Protein AF-A0A3E0WQG3-F1 (afdb_monomer_lite)

Foldseek 3Di:
DDDPPDPPPPPPDPDDPPPPVCVVPPDPPDDDPVVVVLVVVVVLVVPDDDDRDDDDDQADPPPRDGDDDPPSVVVVLVVCQVPDADPVRDDVVVVVDQDDDPDLLALLQVDDDPDPSSVPRHDPPPVSPVVNVCPPVPPDDFDFLQNDWAPFDDLVLLAAELVRLLVCLLALLCCLCCPQVVHDDDDPPPPDDPDQDPDQDPVLLQVLLVQLLVCLLVVNDCSPVVSVVPSRADDDPRRVVSSVVSNVVSNVQSVVVVVVADPDFDDWAWDWDDQPSHIYTYIQGCFDLAAHEEEDADDDWSSVLSSQLSSLLVCLVVVPPSHASKYWYYYPVAIKMFHRDPPSSVLVNVSSVLSSSSNTAPQLRHGQLLVQLLVCVLVVHPPSLVSSVDQQPDDPVDHHPCPPPSNCNRRPRHDSSDPSRNVVSCSRRVSVSVRMDGDDDD

Sequence (442 aa):
MLDRRERRRVSASAPAGRFDLVAQKPRRGDRSPRGEDRYLFLEALLSARRCFYLSYIGQSVRDNSPLPPSVLVDELLDMIELGWTAEDGGALRSRLVTQHRLQPFSQAYFQQAAQEESVRLFSYAEHLCGASAVSGRGTQEPQSFVPEPLPEPSAEWRDVSLEQLSRFWAHPCEYLLKQRLGVSFDHKDGLLDTREPFALDGLSRWALGQDLLAAARHGETDLLELGRATGYLPHGEAGEVLLRREAGKAQRFASSLARFLPSELLAPQPFRLALGEFRLSGALNHLSPQGRYSYRYGALRTKFLLDWWLNHLALCVVQPQGVAPVSYWWSEEGGLKLRPVAKAEALLVDLLTGYWEGLQRPLPFFPRSSFELFLALRAEKTDLLKAAAKPWFGNHNQAGECEEAYCRLAFLDRDPIDEAFEQWGRRVFAPLVAALEEVNDV

pLDDT: mean 88.65, std 13.04, range [27.03, 98.56]

Structure (mmCIF, N/CA/C/O backbone):
data_AF-A0A3E0WQG3-F1
#
_entry.id   AF-A0A3E0WQG3-F1
#
loop_
_atom_site.group_PDB
_atom_site.id
_atom_site.type_symbol
_atom_site.label_atom_id
_atom_site.label_alt_id
_atom_site.label_comp_id
_atom_site.label_asym_id
_atom_site.label_entity_id
_atom_site.label_seq_id
_atom_site.pdbx_PDB_ins_code
_atom_site.Cartn_x
_atom_site.Cartn_y
_atom_site.Cartn_z
_atom_site.occupancy
_atom_site.B_iso_or_equiv
_atom_site.auth_seq_id
_atom_site.auth_comp_id
_atom_site.auth_asym_id
_atom_site.auth_atom_id
_atom_site.pdbx_PDB_model_num
ATOM 1 N N . MET A 1 1 ? 25.981 -14.420 -18.934 1.00 33.78 1 MET A N 1
ATOM 2 C CA . MET A 1 1 ? 27.186 -13.749 -18.404 1.00 33.78 1 MET A CA 1
ATOM 3 C C . MET A 1 1 ? 28.309 -13.967 -19.399 1.00 33.78 1 MET A C 1
ATOM 5 O O . MET A 1 1 ? 28.953 -15.001 -19.362 1.00 33.78 1 MET A O 1
ATOM 9 N N . LEU A 1 2 ? 28.461 -13.049 -20.350 1.00 29.14 2 LEU A N 1
ATOM 10 C CA . LEU A 1 2 ? 29.594 -13.022 -21.271 1.00 29.14 2 LEU A CA 1
ATOM 11 C C . LEU A 1 2 ? 30.361 -11.739 -20.982 1.00 29.14 2 LEU A C 1
ATOM 13 O O . LEU A 1 2 ? 29.765 -10.676 -20.787 1.00 29.14 2 LEU A O 1
ATOM 17 N N . ASP A 1 3 ? 31.660 -11.932 -20.836 1.00 27.03 3 ASP A N 1
ATOM 18 C CA . ASP A 1 3 ? 32.636 -11.030 -20.258 1.00 27.03 3 ASP A CA 1
ATOM 19 C C . ASP A 1 3 ? 32.566 -9.624 -20.870 1.00 27.03 3 ASP A C 1
ATOM 21 O O . ASP A 1 3 ? 32.595 -9.431 -22.085 1.00 27.03 3 ASP A O 1
ATOM 25 N N . ARG A 1 4 ? 32.407 -8.622 -20.000 1.00 31.31 4 ARG A N 1
ATOM 26 C CA . ARG A 1 4 ? 32.248 -7.202 -20.354 1.00 31.31 4 ARG A CA 1
ATOM 27 C C . ARG A 1 4 ? 33.593 -6.470 -20.419 1.00 31.31 4 ARG A C 1
ATOM 29 O O . ARG A 1 4 ? 33.621 -5.239 -20.423 1.00 31.31 4 ARG A O 1
ATOM 36 N N . ARG A 1 5 ? 34.704 -7.203 -20.445 1.00 33.38 5 ARG A N 1
ATOM 37 C CA . ARG A 1 5 ? 36.060 -6.667 -20.569 1.00 33.38 5 ARG A CA 1
ATOM 38 C C . ARG A 1 5 ? 36.570 -6.935 -21.987 1.00 33.38 5 ARG A C 1
ATOM 40 O O . ARG A 1 5 ? 36.373 -8.013 -22.514 1.00 33.38 5 ARG A O 1
ATOM 47 N N . GLU A 1 6 ? 37.182 -5.915 -22.589 1.00 32.66 6 GLU A N 1
ATOM 48 C CA . GLU A 1 6 ? 37.717 -5.878 -23.966 1.00 32.66 6 GLU A CA 1
ATOM 49 C C . GLU A 1 6 ? 36.770 -5.437 -25.095 1.00 32.66 6 GLU A C 1
ATOM 51 O O . GLU A 1 6 ? 36.734 -5.994 -26.185 1.00 32.66 6 GLU A O 1
ATOM 56 N N . ARG A 1 7 ? 36.112 -4.286 -24.921 1.00 35.34 7 ARG A N 1
ATOM 57 C CA . ARG A 1 7 ? 35.966 -3.350 -26.052 1.00 35.34 7 ARG A CA 1
ATOM 58 C C . ARG A 1 7 ? 37.049 -2.285 -25.943 1.00 35.34 7 ARG A C 1
ATOM 60 O O . ARG A 1 7 ? 36.807 -1.198 -25.420 1.00 35.34 7 ARG A O 1
ATOM 67 N N . ARG A 1 8 ? 38.262 -2.596 -26.416 1.00 32.97 8 ARG A N 1
ATOM 68 C CA . ARG A 1 8 ? 39.243 -1.552 -26.743 1.00 32.97 8 ARG A CA 1
ATOM 69 C C . ARG A 1 8 ? 38.617 -0.688 -27.838 1.00 32.97 8 ARG A C 1
ATOM 71 O O . ARG A 1 8 ? 38.455 -1.137 -28.967 1.00 32.97 8 ARG A O 1
ATOM 78 N N . ARG A 1 9 ? 38.241 0.547 -27.498 1.00 36.56 9 ARG A N 1
ATOM 79 C CA . ARG A 1 9 ? 38.035 1.607 -28.489 1.00 36.56 9 ARG A CA 1
ATOM 80 C C . ARG A 1 9 ? 39.373 1.806 -29.197 1.00 36.56 9 ARG A C 1
ATOM 82 O O . ARG A 1 9 ? 40.249 2.478 -28.665 1.00 36.56 9 ARG A O 1
ATOM 89 N N . VAL A 1 10 ? 39.551 1.199 -30.363 1.00 40.84 10 VAL A N 1
ATOM 90 C CA . VAL A 1 10 ? 40.682 1.507 -31.238 1.00 40.84 10 VAL A CA 1
ATOM 91 C C . VAL A 1 10 ? 40.308 2.763 -32.022 1.00 40.84 10 VAL A C 1
ATOM 93 O O . VAL A 1 10 ? 39.935 2.713 -33.183 1.00 40.84 10 VAL A O 1
ATOM 96 N N . SER A 1 11 ? 40.350 3.913 -31.350 1.00 41.78 11 SER A N 1
ATOM 97 C CA . SER A 1 11 ? 40.828 5.124 -32.012 1.00 41.78 11 SER A CA 1
ATOM 98 C C . SER A 1 11 ? 42.317 5.179 -31.690 1.00 41.78 11 SER A C 1
ATOM 100 O O . SER A 1 11 ? 42.714 5.664 -30.626 1.00 41.78 11 SER A O 1
ATOM 102 N N . ALA A 1 12 ? 43.140 4.566 -32.538 1.00 49.94 12 ALA A N 1
ATOM 103 C CA . ALA A 1 12 ? 44.580 4.512 -32.341 1.00 49.94 12 ALA A CA 1
ATOM 104 C C . ALA A 1 12 ? 45.211 5.889 -32.603 1.00 49.94 12 ALA A C 1
ATOM 106 O O . ALA A 1 12 ? 45.781 6.162 -33.653 1.00 49.94 12 ALA A O 1
ATOM 107 N N . SER A 1 13 ? 45.151 6.780 -31.616 1.00 50.56 13 SER A N 1
ATOM 108 C CA . SER A 1 13 ? 46.245 7.727 -31.413 1.00 50.56 13 SER A CA 1
ATOM 109 C C . SER A 1 13 ? 46.337 8.131 -29.947 1.00 50.56 13 SER A C 1
ATOM 111 O O . SER A 1 13 ? 45.821 9.171 -29.541 1.00 50.56 13 SER A O 1
ATOM 113 N N . ALA A 1 14 ? 47.035 7.325 -29.147 1.00 56.62 14 ALA A N 1
ATOM 114 C CA . ALA A 1 14 ? 47.769 7.917 -28.037 1.00 56.62 14 ALA A CA 1
ATOM 115 C C . ALA A 1 14 ? 48.837 8.834 -28.667 1.00 56.62 14 ALA A C 1
ATOM 117 O O . ALA A 1 14 ? 49.527 8.384 -29.588 1.00 56.62 14 ALA A O 1
ATOM 118 N N . PRO A 1 15 ? 48.943 10.117 -28.279 1.00 59.50 15 PRO A N 1
ATOM 119 C CA . PRO A 1 15 ? 50.002 10.971 -28.798 1.00 59.50 15 PRO A CA 1
ATOM 120 C C . PRO A 1 15 ? 51.352 10.333 -28.463 1.00 59.50 15 PRO A C 1
ATOM 122 O O . PRO A 1 15 ? 51.561 9.892 -27.330 1.00 59.50 15 PRO A O 1
ATOM 125 N N . ALA A 1 16 ? 52.248 10.259 -29.452 1.00 63.25 16 ALA A N 1
ATOM 126 C CA . ALA A 1 16 ? 53.614 9.812 -29.219 1.00 63.25 16 ALA A CA 1
ATOM 127 C C . ALA A 1 16 ? 54.205 10.662 -28.087 1.00 63.25 16 ALA A C 1
ATOM 129 O O . ALA A 1 16 ? 54.074 11.891 -28.089 1.00 63.25 16 ALA A O 1
ATOM 130 N N . GLY A 1 17 ? 54.776 10.007 -27.074 1.00 68.75 17 GLY A N 1
ATOM 131 C CA . GLY A 1 17 ? 55.330 10.706 -25.920 1.00 68.75 17 GLY A CA 1
ATOM 132 C C . GLY A 1 17 ? 56.357 11.745 -26.373 1.00 68.75 17 GLY A C 1
ATOM 133 O O . GLY A 1 17 ? 57.065 11.539 -27.353 1.00 68.75 17 GLY A O 1
ATOM 134 N N . ARG A 1 18 ? 56.486 12.858 -25.643 1.00 67.88 18 ARG A N 1
ATOM 135 C CA . ARG A 1 18 ? 57.392 13.979 -25.981 1.00 67.88 18 ARG A CA 1
ATOM 136 C C . ARG A 1 18 ? 58.878 13.578 -26.129 1.00 67.88 18 ARG A C 1
ATOM 138 O O . ARG A 1 18 ? 59.679 14.378 -26.597 1.00 67.88 18 ARG A O 1
ATOM 145 N N . PHE A 1 19 ? 59.231 12.351 -25.747 1.00 80.25 19 PHE A N 1
ATOM 146 C CA . PHE A 1 19 ? 60.565 11.749 -25.837 1.00 80.25 19 PHE A CA 1
ATOM 147 C C . PHE A 1 19 ? 60.735 10.773 -27.013 1.00 80.25 19 PHE A C 1
ATOM 149 O O . PHE A 1 19 ? 61.823 10.236 -27.205 1.00 80.25 19 PHE A O 1
ATOM 156 N N . ASP A 1 20 ? 59.690 10.538 -27.808 1.00 79.12 20 ASP A N 1
ATOM 157 C CA . ASP A 1 20 ? 59.771 9.720 -29.013 1.00 79.12 20 ASP A CA 1
ATOM 158 C C . ASP A 1 20 ? 60.450 10.519 -30.139 1.00 79.12 20 ASP A C 1
ATOM 160 O O . ASP A 1 20 ? 59.820 11.262 -30.896 1.00 79.12 20 ASP A O 1
ATOM 164 N N . LEU A 1 21 ? 61.780 10.411 -30.203 1.00 81.44 21 LEU A N 1
ATOM 165 C CA . LEU A 1 21 ? 62.603 11.069 -31.221 1.00 81.44 21 LEU A CA 1
ATOM 166 C C . LEU A 1 21 ? 62.358 10.502 -32.629 1.00 81.44 21 LEU A C 1
ATOM 168 O O . LEU A 1 21 ? 62.606 11.208 -33.608 1.00 81.44 21 LEU A O 1
ATOM 172 N N . VAL A 1 22 ? 61.856 9.265 -32.735 1.00 81.12 22 VAL A N 1
ATOM 173 C CA . VAL A 1 22 ? 61.497 8.626 -34.011 1.00 81.12 22 VAL A CA 1
ATOM 174 C C . VAL A 1 22 ? 60.235 9.281 -34.566 1.00 81.12 22 VAL A C 1
ATOM 176 O O . VAL A 1 22 ? 60.227 9.715 -35.715 1.00 81.12 22 VAL A O 1
ATOM 179 N N . ALA A 1 23 ? 59.218 9.495 -33.726 1.00 76.25 23 ALA A N 1
ATOM 180 C CA . ALA A 1 23 ? 58.024 10.248 -34.114 1.00 76.25 23 ALA A CA 1
ATOM 181 C C . ALA A 1 23 ? 58.323 11.718 -34.486 1.00 76.25 23 ALA A C 1
ATOM 183 O O . ALA A 1 23 ? 57.606 12.301 -35.299 1.00 76.25 23 ALA A O 1
ATOM 184 N N . GLN A 1 24 ? 59.380 12.322 -33.924 1.00 80.06 24 GLN A N 1
ATOM 185 C CA . GLN A 1 24 ? 59.801 13.699 -34.241 1.00 80.06 24 GLN A CA 1
ATOM 186 C C . GLN A 1 24 ? 60.604 13.819 -35.544 1.00 80.06 24 GLN A C 1
ATOM 188 O O . GLN A 1 24 ? 60.593 14.880 -36.170 1.00 80.06 24 GLN A O 1
ATOM 193 N N . LYS A 1 25 ? 61.325 12.766 -35.949 1.00 85.25 25 LYS A N 1
ATOM 194 C CA . LYS A 1 25 ? 62.145 12.734 -37.173 1.00 85.25 25 LYS A CA 1
ATOM 195 C C . LYS A 1 25 ? 61.916 11.427 -37.946 1.00 85.25 25 LYS A C 1
ATOM 197 O O . LYS A 1 25 ? 62.850 10.626 -38.050 1.00 85.25 25 LYS A O 1
ATOM 202 N N . PRO A 1 26 ? 60.706 11.220 -38.499 1.00 83.50 26 PRO A N 1
ATOM 203 C CA . PRO A 1 26 ? 60.352 9.973 -39.160 1.00 83.50 26 PRO A CA 1
ATOM 204 C C . PRO A 1 26 ? 61.216 9.727 -40.402 1.00 83.50 26 PRO A C 1
ATOM 206 O O . PRO A 1 26 ? 61.486 10.633 -41.196 1.00 83.50 26 PRO A O 1
ATOM 209 N N . ARG A 1 27 ? 61.631 8.476 -40.584 1.00 88.00 27 ARG A N 1
ATOM 210 C CA . ARG A 1 27 ? 62.356 7.958 -41.746 1.00 88.00 27 ARG A CA 1
ATOM 211 C C . ARG A 1 27 ? 61.515 6.905 -42.467 1.00 88.00 27 ARG A C 1
ATOM 213 O O . ARG A 1 27 ? 60.551 6.355 -41.940 1.00 88.00 27 ARG A O 1
ATOM 220 N N . ARG A 1 28 ? 61.882 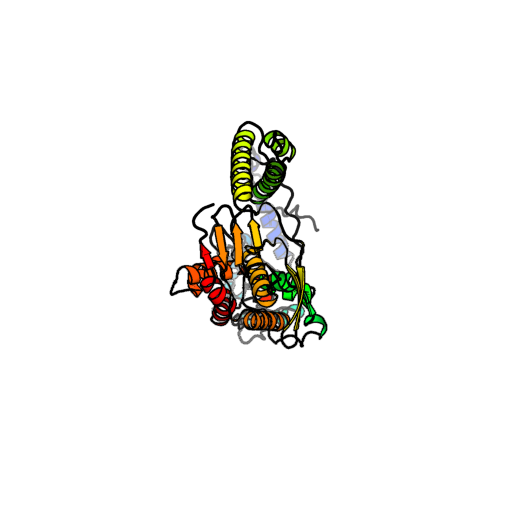6.612 -43.718 1.00 83.69 28 ARG A N 1
ATOM 221 C CA . ARG A 1 28 ? 61.253 5.525 -44.486 1.00 83.69 28 ARG A CA 1
ATOM 222 C C . ARG A 1 28 ? 61.497 4.191 -43.771 1.00 83.69 28 ARG A C 1
ATOM 224 O O . ARG A 1 28 ? 62.646 3.867 -43.492 1.00 83.69 28 ARG A O 1
ATOM 231 N N . GLY A 1 29 ? 60.429 3.434 -43.525 1.00 83.38 29 GLY A N 1
ATOM 232 C CA . GLY A 1 29 ? 60.464 2.157 -42.801 1.00 83.38 29 GLY A CA 1
ATOM 233 C C . GLY A 1 29 ? 60.024 2.249 -41.337 1.00 83.38 29 GLY A C 1
ATOM 234 O O . GLY A 1 29 ? 59.751 1.214 -40.732 1.00 83.38 29 GLY A O 1
ATOM 235 N N . ASP A 1 30 ? 59.892 3.458 -40.783 1.00 86.25 30 ASP A N 1
ATOM 236 C CA . ASP A 1 30 ? 59.374 3.638 -39.428 1.00 86.25 30 ASP A CA 1
ATOM 237 C C . ASP A 1 30 ? 57.879 3.296 -39.373 1.00 86.25 30 ASP A C 1
ATOM 239 O O . ASP A 1 30 ? 57.095 3.679 -40.248 1.00 86.25 30 ASP A O 1
ATOM 243 N N . ARG A 1 31 ? 57.470 2.576 -38.322 1.00 80.81 31 ARG A N 1
ATOM 244 C CA . ARG A 1 31 ? 56.062 2.218 -38.112 1.00 80.81 31 ARG A CA 1
ATOM 245 C C . ARG A 1 31 ? 55.277 3.444 -37.671 1.00 80.81 31 ARG A C 1
ATOM 247 O O . ARG A 1 31 ? 55.667 4.155 -36.749 1.00 80.81 31 ARG A O 1
ATOM 254 N N . SER A 1 32 ? 54.131 3.653 -38.300 1.00 83.00 32 SER A N 1
ATOM 255 C CA . SER A 1 32 ? 53.188 4.707 -37.943 1.00 83.00 32 SER A CA 1
ATOM 256 C C . SER A 1 32 ? 51.822 4.066 -37.764 1.00 83.00 32 SER A C 1
ATOM 258 O O . SER A 1 32 ? 51.243 3.671 -38.771 1.00 83.00 32 SER A O 1
ATOM 260 N N . PRO A 1 33 ? 51.267 3.986 -36.540 1.00 80.00 33 PRO A N 1
ATOM 261 C CA . PRO A 1 33 ? 49.943 3.400 -36.323 1.00 80.00 33 PRO A CA 1
ATOM 262 C C . PRO A 1 33 ? 48.863 4.043 -37.201 1.00 80.00 33 PRO A C 1
ATOM 264 O O . PRO A 1 33 ? 48.041 3.356 -37.791 1.00 80.00 33 PRO A O 1
ATOM 267 N N . ARG A 1 34 ? 48.929 5.371 -37.387 1.00 82.62 34 ARG A N 1
ATOM 268 C CA . ARG A 1 34 ? 48.034 6.095 -38.303 1.00 82.62 34 ARG A CA 1
ATOM 269 C C . ARG A 1 34 ? 48.223 5.671 -39.761 1.00 82.62 34 ARG A C 1
ATOM 271 O O . ARG A 1 34 ? 47.249 5.575 -40.494 1.00 82.62 34 ARG A O 1
ATOM 278 N N . GLY A 1 35 ? 49.469 5.476 -40.195 1.00 85.06 35 GLY A N 1
ATOM 279 C CA . GLY A 1 35 ? 49.779 5.020 -41.551 1.00 85.06 35 GLY A CA 1
ATOM 280 C C . GLY A 1 35 ? 49.357 3.571 -41.783 1.00 85.06 35 GLY A C 1
ATOM 281 O O . GLY A 1 35 ? 48.789 3.271 -42.826 1.00 85.06 35 GLY A O 1
ATOM 282 N N . GLU A 1 36 ? 49.576 2.707 -40.792 1.00 88.19 36 GLU A N 1
ATOM 283 C CA . GLU A 1 36 ? 49.162 1.304 -40.797 1.00 88.19 36 GLU A CA 1
ATOM 284 C C . GLU A 1 36 ? 47.631 1.182 -40.863 1.00 88.19 36 GLU A C 1
ATOM 286 O O . GLU A 1 36 ? 47.137 0.489 -41.743 1.00 88.19 36 GLU A O 1
ATOM 291 N N . ASP A 1 37 ? 46.869 1.924 -40.049 1.00 88.31 37 ASP A N 1
ATOM 292 C CA . ASP A 1 37 ? 45.395 1.927 -40.105 1.00 88.31 37 ASP A CA 1
ATOM 293 C C . ASP A 1 37 ? 44.858 2.410 -41.467 1.00 88.31 37 ASP A C 1
ATOM 295 O O . ASP A 1 37 ? 43.932 1.817 -42.028 1.00 88.31 37 ASP A O 1
ATOM 299 N N . ARG A 1 38 ? 45.452 3.474 -42.037 1.00 91.50 38 ARG A N 1
ATOM 300 C CA . ARG A 1 38 ? 45.103 3.964 -43.387 1.00 91.50 38 ARG A CA 1
ATOM 301 C C . ARG A 1 38 ? 45.394 2.918 -44.456 1.00 91.50 38 ARG A C 1
ATOM 303 O O . ARG A 1 38 ? 44.590 2.720 -45.364 1.00 91.50 38 ARG A O 1
ATOM 310 N N . TYR A 1 39 ? 46.541 2.258 -44.342 1.00 92.25 39 TYR A N 1
ATOM 311 C CA . TYR A 1 39 ? 46.952 1.214 -45.264 1.00 92.25 39 TYR A CA 1
ATOM 312 C C . TYR A 1 39 ? 46.048 -0.023 -45.157 1.00 92.25 39 TYR A C 1
ATOM 314 O O . TYR A 1 39 ? 45.607 -0.520 -46.185 1.00 92.25 39 TYR A O 1
ATOM 322 N N . LEU A 1 40 ? 45.652 -0.443 -43.951 1.00 94.12 40 LEU A N 1
ATOM 323 C CA . LEU A 1 40 ? 44.692 -1.535 -43.743 1.00 94.12 40 LEU A CA 1
ATOM 324 C C . LEU A 1 40 ? 43.324 -1.242 -44.371 1.00 94.12 40 LEU A C 1
ATOM 326 O O . LEU A 1 40 ? 42.712 -2.136 -44.953 1.00 94.12 40 LEU A O 1
ATOM 330 N N . PHE A 1 41 ? 42.839 0.002 -44.291 1.00 95.25 41 PHE A N 1
ATOM 331 C CA . PHE A 1 41 ? 41.602 0.396 -44.973 1.00 95.25 41 PHE A CA 1
ATOM 332 C C . PHE A 1 41 ? 41.726 0.255 -46.499 1.00 95.25 41 PHE A C 1
ATOM 334 O O . PHE A 1 41 ? 40.825 -0.281 -47.145 1.00 95.25 41 PHE A O 1
ATOM 341 N N . LEU A 1 42 ? 42.860 0.677 -47.070 1.00 95.38 42 LEU A N 1
ATOM 342 C CA . LEU A 1 42 ? 43.148 0.508 -48.495 1.00 95.38 42 LEU A CA 1
ATOM 343 C C . LEU A 1 42 ? 43.266 -0.973 -48.884 1.00 95.38 42 LEU A C 1
ATOM 345 O O . LEU A 1 42 ? 42.700 -1.385 -49.893 1.00 95.38 42 LEU A O 1
ATOM 349 N N . GLU A 1 43 ? 43.957 -1.789 -48.089 1.00 96.12 43 GLU A N 1
ATOM 350 C CA . GLU A 1 43 ? 44.056 -3.232 -48.325 1.00 96.12 43 GLU A CA 1
ATOM 351 C C . GLU A 1 43 ? 42.683 -3.906 -48.287 1.00 96.12 43 GLU A C 1
ATOM 353 O O . GLU A 1 43 ? 42.395 -4.743 -49.145 1.00 96.12 43 GLU A O 1
ATOM 358 N N . ALA A 1 44 ? 41.814 -3.523 -47.347 1.00 95.56 44 ALA A N 1
ATOM 359 C CA . ALA A 1 44 ? 40.447 -4.028 -47.271 1.00 95.56 44 ALA A CA 1
ATOM 360 C C . ALA A 1 44 ? 39.644 -3.674 -48.534 1.00 95.56 44 ALA A C 1
ATOM 362 O O . ALA A 1 44 ? 38.951 -4.536 -49.081 1.00 95.56 44 ALA A O 1
ATOM 363 N N . LEU A 1 45 ? 39.793 -2.442 -49.036 1.00 95.06 45 LEU A N 1
ATOM 364 C CA . LEU A 1 45 ? 39.167 -1.993 -50.280 1.00 95.06 45 LEU A CA 1
ATOM 365 C C . LEU A 1 45 ? 39.684 -2.782 -51.496 1.00 95.06 45 LEU A C 1
ATOM 367 O O . LEU A 1 45 ? 38.886 -3.276 -52.287 1.00 95.06 45 LEU A O 1
ATOM 371 N N . LEU A 1 46 ? 41.004 -2.955 -51.628 1.00 95.88 46 LEU A N 1
ATOM 372 C CA . LEU A 1 46 ? 41.626 -3.696 -52.737 1.00 95.88 46 LEU A CA 1
ATOM 373 C C . LEU A 1 46 ? 41.333 -5.205 -52.694 1.00 95.88 46 LEU A C 1
ATOM 375 O O . LEU A 1 46 ? 41.319 -5.876 -53.729 1.00 95.88 46 LEU A O 1
ATOM 379 N N . SER A 1 47 ? 41.101 -5.748 -51.500 1.00 96.94 47 SER A N 1
ATOM 380 C CA . SER A 1 47 ? 40.791 -7.165 -51.295 1.00 96.94 47 SER A CA 1
ATOM 381 C C . SER A 1 47 ? 39.329 -7.503 -51.595 1.00 96.94 47 SER A C 1
ATOM 383 O O . SER A 1 47 ? 39.011 -8.661 -51.887 1.00 96.94 47 SER A O 1
ATOM 385 N N . ALA A 1 48 ? 38.427 -6.519 -51.542 1.00 96.44 48 ALA A N 1
ATOM 386 C CA . ALA A 1 48 ? 37.011 -6.718 -51.811 1.00 96.44 48 ALA A CA 1
ATOM 387 C C . ALA A 1 48 ? 36.774 -7.055 -53.294 1.00 96.44 48 ALA A C 1
ATOM 389 O O . ALA A 1 48 ? 36.984 -6.241 -54.186 1.00 96.44 48 ALA A O 1
ATOM 390 N N . ARG A 1 49 ? 36.317 -8.282 -53.575 1.00 95.88 49 ARG A N 1
ATOM 391 C CA . ARG A 1 49 ? 36.113 -8.761 -54.959 1.00 95.88 49 ARG A CA 1
ATOM 392 C C . ARG A 1 49 ? 34.733 -8.465 -55.532 1.00 95.88 49 ARG A C 1
ATOM 394 O O . ARG A 1 49 ? 34.594 -8.328 -56.740 1.00 95.88 49 ARG A O 1
ATOM 401 N N . ARG A 1 50 ? 33.706 -8.462 -54.679 1.00 95.44 50 ARG A N 1
ATOM 402 C CA . ARG A 1 50 ? 32.296 -8.362 -55.102 1.00 95.44 50 ARG A CA 1
ATOM 403 C C . ARG A 1 50 ? 31.549 -7.225 -54.428 1.00 95.44 50 ARG A C 1
ATOM 405 O O . ARG A 1 50 ? 30.789 -6.532 -55.084 1.00 95.44 50 ARG A O 1
ATOM 412 N N . CYS A 1 51 ? 31.730 -7.066 -53.123 1.00 93.56 51 CYS A N 1
ATOM 413 C CA . CYS A 1 51 ? 31.045 -6.055 -52.333 1.00 93.56 51 CYS A CA 1
ATOM 414 C C . CYS A 1 51 ? 31.988 -5.575 -51.236 1.00 93.56 51 CYS A C 1
ATOM 416 O O . CYS A 1 51 ? 32.601 -6.398 -50.554 1.00 93.56 51 CYS A O 1
ATOM 418 N N . PHE A 1 52 ? 32.079 -4.260 -51.061 1.00 94.81 52 PHE A N 1
ATOM 419 C CA . PHE A 1 52 ? 32.773 -3.636 -49.944 1.00 94.81 52 PHE A CA 1
ATOM 420 C C . PHE A 1 52 ? 31.730 -2.971 -49.047 1.00 94.81 52 PHE A C 1
ATOM 422 O O . PHE A 1 52 ? 31.134 -1.964 -49.419 1.00 94.81 52 PHE A O 1
ATOM 429 N N . TYR A 1 53 ? 31.443 -3.597 -47.905 1.00 93.81 53 TYR A N 1
ATOM 430 C CA . TYR A 1 53 ? 30.411 -3.142 -46.976 1.00 93.81 53 TYR A CA 1
ATOM 431 C C . TYR A 1 53 ? 31.041 -2.355 -45.827 1.00 93.81 53 TYR A C 1
ATOM 433 O O . TYR A 1 53 ? 31.912 -2.868 -45.124 1.00 93.81 53 TYR A O 1
ATOM 441 N N . LEU A 1 54 ? 30.565 -1.129 -45.615 1.00 94.38 54 LEU A N 1
ATOM 442 C CA . LEU A 1 54 ? 30.992 -0.251 -44.531 1.00 94.38 54 LEU A CA 1
ATOM 443 C C . LEU A 1 54 ? 29.790 0.141 -43.677 1.00 94.38 54 LEU A C 1
ATOM 445 O O . LEU A 1 54 ? 28.727 0.476 -44.192 1.00 94.38 54 LEU A O 1
ATOM 449 N N . SER A 1 55 ? 29.981 0.150 -42.361 1.00 94.44 55 SER A N 1
ATOM 450 C CA . SER A 1 55 ? 28.972 0.609 -41.408 1.00 94.44 55 SER A CA 1
ATOM 451 C C . SER A 1 55 ? 29.612 1.435 -40.305 1.00 94.44 55 SER A C 1
ATOM 453 O O . SER A 1 55 ? 30.699 1.100 -39.832 1.00 94.44 55 SER A O 1
ATOM 455 N N . TYR A 1 56 ? 28.913 2.470 -39.850 1.00 94.00 56 TYR A N 1
ATOM 456 C CA . TYR A 1 56 ? 29.320 3.299 -38.722 1.00 94.00 56 TYR A CA 1
ATOM 457 C C . TYR A 1 56 ? 28.097 3.738 -37.910 1.00 94.00 56 TYR A C 1
ATOM 459 O O . TYR A 1 56 ? 26.963 3.690 -38.386 1.00 94.00 56 TYR A O 1
ATOM 467 N N . ILE A 1 57 ? 28.325 4.156 -36.664 1.00 94.00 57 ILE A N 1
ATOM 468 C CA . ILE A 1 57 ? 27.278 4.743 -35.822 1.00 94.00 57 ILE A CA 1
ATOM 469 C C . ILE A 1 57 ? 27.160 6.217 -36.209 1.00 94.00 57 ILE A C 1
ATOM 471 O O . ILE A 1 57 ? 28.010 7.014 -35.826 1.00 94.00 57 ILE A O 1
ATOM 475 N N . GLY A 1 58 ? 26.128 6.560 -36.981 1.00 91.81 58 GLY A N 1
ATOM 476 C CA . GLY A 1 58 ? 25.918 7.920 -37.490 1.00 91.81 58 GLY A CA 1
ATOM 477 C C . GLY A 1 58 ? 25.131 8.853 -36.569 1.00 91.81 58 GLY A C 1
ATOM 478 O O . GLY A 1 58 ? 25.019 10.035 -36.873 1.00 91.81 58 GLY A O 1
ATOM 479 N N . GLN A 1 59 ? 24.575 8.348 -35.463 1.00 92.31 59 GLN A N 1
ATOM 480 C CA . GLN A 1 59 ? 23.800 9.131 -34.496 1.00 92.31 59 GLN A CA 1
ATOM 481 C C . GLN A 1 59 ? 24.071 8.663 -33.066 1.00 92.31 59 GLN A C 1
ATOM 483 O O . GLN A 1 59 ? 24.256 7.472 -32.799 1.00 92.31 59 GLN A O 1
ATOM 488 N N . SER A 1 60 ? 24.079 9.603 -32.128 1.00 90.62 60 SER A N 1
ATOM 489 C CA . SER A 1 60 ? 24.159 9.312 -30.700 1.00 90.62 60 SER A CA 1
ATOM 490 C C . SER A 1 60 ? 22.846 8.713 -30.191 1.00 90.62 60 SER A C 1
ATOM 492 O O . SER A 1 60 ? 21.773 9.286 -30.356 1.00 90.62 60 SER A O 1
ATOM 494 N N . VAL A 1 61 ? 22.929 7.579 -29.490 1.00 85.94 61 VAL A N 1
ATOM 495 C CA . VAL A 1 61 ? 21.755 6.892 -28.909 1.00 85.94 61 VAL A CA 1
ATOM 496 C C . VAL A 1 61 ? 21.110 7.711 -27.775 1.00 85.94 61 VAL A C 1
ATOM 498 O O . VAL A 1 61 ? 19.988 7.422 -27.376 1.00 85.94 61 VAL A O 1
ATOM 501 N N . ARG A 1 62 ? 21.810 8.718 -27.226 1.00 86.38 62 ARG A N 1
ATOM 502 C CA . ARG A 1 62 ? 21.321 9.527 -26.094 1.00 86.38 62 ARG A CA 1
ATOM 503 C C . ARG A 1 62 ? 20.504 10.740 -26.521 1.00 86.38 62 ARG A C 1
ATOM 505 O O . ARG A 1 62 ? 19.469 11.000 -25.927 1.00 86.38 62 ARG A O 1
ATOM 512 N N . ASP A 1 63 ? 21.002 11.491 -27.495 1.00 90.56 63 ASP A N 1
ATOM 513 C CA . ASP A 1 63 ? 20.483 12.814 -27.872 1.00 90.56 63 ASP A CA 1
ATOM 514 C C . ASP A 1 63 ? 20.217 12.950 -29.377 1.00 90.56 63 ASP A C 1
ATOM 516 O O . ASP A 1 63 ? 19.865 14.029 -29.845 1.00 90.56 63 ASP A O 1
ATOM 520 N N . ASN A 1 64 ? 20.368 11.862 -30.138 1.00 88.12 64 ASN A N 1
ATOM 521 C CA . ASN A 1 64 ? 20.138 11.810 -31.580 1.00 88.12 64 ASN A CA 1
ATOM 522 C C . ASN A 1 64 ? 21.032 12.757 -32.410 1.00 88.12 64 ASN A C 1
ATOM 524 O O . ASN A 1 64 ? 20.772 12.977 -33.593 1.00 88.12 64 ASN A O 1
ATOM 528 N N . SER A 1 65 ? 22.093 13.314 -31.812 1.00 93.88 65 SER A N 1
ATOM 529 C CA . SER A 1 65 ? 23.043 14.180 -32.513 1.00 93.88 65 SER A CA 1
ATOM 530 C C . SER A 1 65 ? 23.804 13.402 -33.599 1.00 93.88 65 SER A C 1
ATOM 532 O O . SER A 1 65 ? 24.122 12.223 -33.395 1.00 93.88 65 SER A O 1
ATOM 534 N N . PRO A 1 66 ? 24.095 14.020 -34.760 1.00 92.06 66 PRO A N 1
ATOM 535 C CA . PRO A 1 66 ? 24.819 13.356 -35.834 1.00 92.06 66 PRO A CA 1
ATOM 536 C C . PRO A 1 66 ? 26.276 13.112 -35.431 1.00 92.06 66 PRO A C 1
ATOM 538 O O . PRO A 1 66 ? 26.950 13.991 -34.895 1.00 92.06 66 PRO A O 1
ATOM 541 N N . LEU A 1 67 ? 26.773 11.915 -35.727 1.00 92.25 67 LEU A N 1
ATOM 542 C CA . LEU A 1 67 ? 28.166 11.528 -35.550 1.00 92.25 67 LEU A CA 1
ATOM 543 C C . LEU A 1 67 ? 28.805 11.346 -36.931 1.00 92.25 67 LEU A C 1
ATOM 545 O O . LEU A 1 67 ? 28.283 10.571 -37.740 1.00 92.25 67 LEU A O 1
ATOM 549 N N . PRO A 1 68 ? 29.914 12.048 -37.224 1.00 91.81 68 PRO A N 1
ATOM 550 C CA . PRO A 1 68 ? 30.578 11.900 -38.507 1.00 91.81 68 PRO A CA 1
ATOM 551 C C . PRO A 1 68 ? 31.174 10.490 -38.640 1.00 91.81 68 PRO A C 1
ATOM 553 O O . PRO A 1 68 ? 31.561 9.877 -37.635 1.00 91.81 68 PRO A O 1
ATOM 556 N N . PRO A 1 69 ? 31.271 9.960 -39.870 1.00 93.00 69 PRO A N 1
ATOM 557 C CA . PRO A 1 69 ? 32.007 8.732 -40.118 1.00 93.00 69 PRO A CA 1
ATOM 558 C C . PRO A 1 69 ? 33.508 8.923 -39.838 1.00 93.00 69 PRO A C 1
ATOM 560 O O . PRO A 1 69 ? 34.000 10.028 -39.604 1.00 93.00 69 PRO A O 1
ATOM 563 N N . SER A 1 70 ? 34.265 7.824 -39.874 1.00 93.25 70 SER A N 1
ATOM 564 C CA . SER A 1 70 ? 35.730 7.911 -39.894 1.00 93.25 70 SER A CA 1
ATOM 565 C C . SER A 1 70 ? 36.195 8.726 -41.103 1.00 93.25 70 SER A C 1
ATOM 567 O O . SER A 1 70 ? 35.634 8.577 -42.188 1.00 93.25 70 SER A O 1
ATOM 569 N N . VAL A 1 71 ? 37.268 9.505 -40.942 1.00 93.25 71 VAL A N 1
ATOM 570 C CA . VAL A 1 71 ? 37.860 10.328 -42.014 1.00 93.25 71 VAL A CA 1
ATOM 571 C C . VAL A 1 71 ? 38.143 9.506 -43.277 1.00 93.25 71 VAL A C 1
ATOM 573 O O . VAL A 1 71 ? 37.939 9.997 -44.373 1.00 93.25 71 VAL A O 1
ATOM 576 N N . LEU A 1 72 ? 38.534 8.232 -43.152 1.00 93.94 72 LEU A N 1
ATOM 577 C CA . LEU A 1 72 ? 38.807 7.366 -44.314 1.00 93.94 72 LEU A CA 1
ATOM 578 C C . LEU A 1 72 ? 37.557 6.981 -45.101 1.00 93.94 72 LEU A C 1
ATOM 580 O O . LEU A 1 72 ? 37.621 6.785 -46.310 1.00 93.94 72 LEU A O 1
ATOM 584 N N . VAL A 1 73 ? 36.425 6.860 -44.411 1.00 93.88 73 VAL A N 1
ATOM 585 C CA . VAL A 1 73 ? 35.138 6.610 -45.061 1.00 93.88 73 VAL A CA 1
ATOM 586 C C . VAL A 1 73 ? 34.670 7.883 -45.763 1.00 93.88 73 VAL A C 1
ATOM 588 O O . VAL A 1 73 ? 34.183 7.794 -46.882 1.00 93.88 73 VAL A O 1
ATOM 591 N N . ASP A 1 74 ? 34.863 9.050 -45.140 1.00 92.88 74 ASP A N 1
ATOM 592 C CA . ASP A 1 74 ? 34.537 10.353 -45.733 1.00 92.88 74 ASP A CA 1
ATOM 593 C C . ASP A 1 74 ? 35.399 10.630 -46.981 1.00 92.88 74 ASP A C 1
ATOM 595 O O . ASP A 1 74 ? 34.851 10.873 -48.049 1.00 92.88 74 ASP A O 1
ATOM 599 N N . GLU A 1 75 ? 36.725 10.437 -46.899 1.00 93.69 75 GLU A N 1
ATOM 600 C CA . GLU A 1 75 ? 37.663 10.554 -48.034 1.00 93.69 75 GLU A CA 1
ATOM 601 C C . GLU A 1 75 ? 37.293 9.610 -49.196 1.00 93.69 75 GLU A C 1
ATOM 603 O O . GLU A 1 75 ? 37.395 9.984 -50.366 1.00 93.69 75 GLU A O 1
ATOM 608 N N . LEU A 1 76 ? 36.861 8.377 -48.894 1.00 93.19 76 LEU A N 1
ATOM 609 C CA . LEU A 1 76 ? 36.414 7.423 -49.913 1.00 93.19 76 LEU A CA 1
ATOM 610 C C . LEU A 1 76 ? 35.131 7.897 -50.602 1.00 93.19 76 LEU A C 1
ATOM 612 O O . LEU A 1 76 ? 35.034 7.803 -51.825 1.00 93.19 76 LEU A O 1
ATOM 616 N N . LEU A 1 77 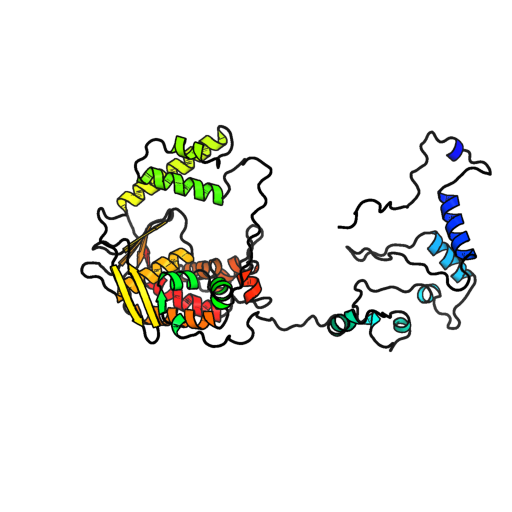? 34.155 8.387 -49.833 1.00 92.19 77 LEU A N 1
ATOM 617 C CA . LEU A 1 77 ? 32.916 8.936 -50.382 1.00 92.19 77 LEU A CA 1
ATOM 618 C C . LEU A 1 77 ? 33.208 10.156 -51.263 1.00 92.19 77 LEU A C 1
ATOM 620 O O . LEU A 1 77 ? 32.721 10.199 -52.388 1.00 92.19 77 LEU A O 1
ATOM 624 N N . ASP A 1 78 ? 34.061 11.076 -50.812 1.00 92.56 78 ASP A N 1
ATOM 625 C CA . ASP A 1 78 ? 34.448 12.270 -51.573 1.00 92.56 78 ASP A CA 1
ATOM 626 C C . ASP A 1 78 ? 35.145 11.910 -52.893 1.00 92.56 78 ASP A C 1
ATOM 628 O O . ASP A 1 78 ? 34.855 12.491 -53.938 1.00 92.56 78 ASP A O 1
ATOM 632 N N . MET A 1 79 ? 36.031 10.908 -52.883 1.00 93.00 79 MET A N 1
ATOM 633 C CA . MET A 1 79 ? 36.681 10.412 -54.102 1.00 93.00 79 MET A CA 1
ATOM 634 C C . MET A 1 79 ? 35.656 9.859 -55.101 1.00 93.00 79 MET A C 1
ATOM 636 O O . MET A 1 79 ? 35.749 10.127 -56.301 1.00 93.00 79 MET A O 1
ATOM 640 N N . ILE A 1 80 ? 34.649 9.132 -54.609 1.00 91.81 80 ILE A N 1
ATOM 641 C CA . ILE A 1 80 ? 33.565 8.609 -55.444 1.00 91.81 80 ILE A CA 1
ATOM 642 C C . ILE A 1 80 ? 32.709 9.754 -56.025 1.00 91.81 80 ILE A C 1
ATOM 644 O O . ILE A 1 80 ? 32.317 9.698 -57.187 1.00 91.81 80 ILE A O 1
ATOM 648 N N . GLU A 1 81 ? 32.455 10.824 -55.275 1.00 90.75 81 GLU A N 1
ATOM 649 C CA . GLU A 1 81 ? 31.703 11.982 -55.788 1.00 90.75 81 GLU A CA 1
ATOM 650 C C . GLU A 1 81 ? 32.489 12.814 -56.812 1.00 90.75 81 GLU A C 1
ATOM 652 O O . GLU A 1 81 ? 31.892 13.429 -57.693 1.00 90.75 81 GLU A O 1
ATOM 657 N N . LEU A 1 82 ? 33.823 12.808 -56.745 1.00 90.94 82 LEU A N 1
ATOM 658 C CA . LEU A 1 82 ? 34.680 13.468 -57.736 1.00 90.94 82 LEU A CA 1
ATOM 659 C C . LEU A 1 82 ? 34.779 12.687 -59.054 1.00 90.94 82 LEU A C 1
ATOM 661 O O . LEU A 1 82 ? 34.928 13.290 -60.117 1.00 90.94 82 LEU A O 1
ATOM 665 N N . GLY A 1 83 ? 34.755 11.353 -58.988 1.00 90.94 83 GLY A N 1
ATOM 666 C CA . GLY A 1 83 ? 34.960 10.482 -60.150 1.00 90.94 83 GLY A CA 1
ATOM 667 C C . GLY A 1 83 ? 33.686 10.096 -60.902 1.00 90.94 83 GLY A C 1
ATOM 668 O O . GLY A 1 83 ? 33.771 9.680 -62.059 1.00 90.94 83 GLY A O 1
ATOM 669 N N . TRP A 1 84 ? 32.514 10.215 -60.271 1.00 91.06 84 TRP A N 1
ATOM 670 C CA . TRP A 1 84 ? 31.252 9.705 -60.806 1.00 91.06 84 TRP A CA 1
ATOM 671 C C . TRP A 1 84 ? 30.085 10.664 -60.564 1.00 91.06 84 TRP A C 1
ATOM 673 O O . TRP A 1 84 ? 30.062 11.431 -59.609 1.00 91.06 84 TRP A O 1
ATOM 683 N N . THR A 1 85 ? 29.076 10.583 -61.430 1.00 87.00 85 THR A N 1
ATOM 684 C CA . THR A 1 85 ? 27.818 11.334 -61.313 1.00 87.00 85 THR A CA 1
ATOM 685 C C . THR A 1 85 ? 26.637 10.373 -61.397 1.00 87.00 85 THR A C 1
ATOM 687 O O . THR A 1 85 ? 26.741 9.301 -61.995 1.00 87.00 85 THR A O 1
ATOM 690 N N . ALA A 1 86 ? 25.520 10.721 -60.756 1.00 85.50 86 ALA A N 1
ATOM 691 C CA . ALA A 1 86 ? 24.296 9.937 -60.861 1.00 85.50 86 ALA A CA 1
ATOM 692 C C . ALA A 1 86 ? 23.601 10.203 -62.207 1.00 85.50 86 ALA A C 1
ATOM 694 O O . ALA A 1 86 ? 23.571 11.340 -62.674 1.00 85.50 86 ALA A O 1
ATOM 695 N N . GLU A 1 87 ? 23.013 9.167 -62.813 1.00 83.69 87 GLU A N 1
ATOM 696 C CA . GLU A 1 87 ? 22.347 9.253 -64.127 1.00 83.69 87 GLU A CA 1
ATOM 697 C C . GLU A 1 87 ? 21.171 10.246 -64.158 1.00 83.69 87 GLU A C 1
ATOM 699 O O . GLU A 1 87 ? 20.867 10.818 -65.199 1.00 83.69 87 GLU A O 1
ATOM 704 N N . ASP A 1 88 ? 20.530 10.481 -63.013 1.00 81.56 88 ASP A N 1
ATOM 705 C CA . ASP A 1 88 ? 19.427 11.428 -62.827 1.00 81.56 88 ASP A CA 1
ATOM 706 C C . ASP A 1 88 ? 19.884 12.814 -62.334 1.00 81.56 88 ASP A C 1
ATOM 708 O O . ASP A 1 88 ? 19.053 13.681 -62.070 1.00 81.56 88 ASP A O 1
ATOM 712 N N . GLY A 1 89 ? 21.194 13.028 -62.166 1.00 79.88 89 GLY A N 1
ATOM 713 C CA . GLY A 1 89 ? 21.759 14.256 -61.602 1.00 79.88 89 GLY A CA 1
ATOM 714 C C . GLY A 1 89 ? 21.594 14.409 -60.082 1.00 79.88 89 GLY A C 1
ATOM 715 O O . GLY A 1 89 ? 21.885 15.480 -59.551 1.00 79.88 89 GLY A O 1
ATOM 716 N N . GLY A 1 90 ? 21.135 13.371 -59.371 1.00 80.75 90 GLY A N 1
ATOM 717 C CA . GLY A 1 90 ? 20.982 13.383 -57.914 1.00 80.75 90 GLY A CA 1
ATOM 718 C C . GLY A 1 90 ? 22.307 13.298 -57.140 1.00 80.75 90 GLY A C 1
ATOM 719 O O . GLY A 1 90 ? 23.354 12.935 -57.678 1.00 80.75 90 GLY A O 1
ATOM 720 N N . ALA A 1 91 ? 22.262 13.596 -55.836 1.00 83.06 91 ALA A N 1
ATOM 721 C CA . ALA A 1 91 ? 23.429 13.474 -54.957 1.00 83.06 91 ALA A CA 1
ATOM 722 C C . ALA A 1 91 ? 23.859 12.003 -54.801 1.00 83.06 91 ALA A C 1
ATOM 724 O O . ALA A 1 91 ? 23.056 11.133 -54.458 1.00 83.06 91 ALA A O 1
ATOM 725 N N . LEU A 1 92 ? 25.141 11.711 -55.024 1.00 85.56 92 LEU A N 1
ATOM 726 C CA . LEU A 1 92 ? 25.652 10.340 -55.006 1.00 85.56 92 LEU A CA 1
ATOM 727 C C . LEU A 1 92 ? 25.803 9.807 -53.571 1.00 85.56 92 LEU A C 1
ATOM 729 O O . LEU A 1 92 ? 25.460 8.653 -53.304 1.00 85.56 92 LEU A O 1
ATOM 733 N N . ARG A 1 93 ? 26.211 10.649 -52.610 1.00 86.31 93 ARG A N 1
ATOM 734 C CA . ARG A 1 93 ? 26.323 10.275 -51.189 1.00 86.31 93 ARG A CA 1
ATOM 735 C C . ARG A 1 93 ? 25.004 9.790 -50.573 1.00 86.31 93 ARG A C 1
ATOM 737 O O . ARG A 1 93 ? 25.029 8.797 -49.847 1.00 86.31 93 ARG A O 1
ATOM 744 N N . SER A 1 94 ? 23.852 10.389 -50.895 1.00 82.44 94 SER A N 1
ATOM 745 C CA . SER A 1 94 ? 22.545 9.905 -50.399 1.00 82.44 94 SER A CA 1
ATOM 746 C C . SER A 1 94 ? 22.149 8.546 -50.991 1.00 82.44 94 SER A C 1
ATOM 748 O O . SER A 1 94 ? 21.433 7.778 -50.355 1.00 82.44 94 SER A O 1
ATOM 750 N N . ARG A 1 95 ? 22.669 8.205 -52.176 1.00 83.81 95 ARG A N 1
ATOM 751 C CA . ARG A 1 95 ? 22.483 6.897 -52.822 1.00 83.81 95 ARG A CA 1
ATOM 752 C C . ARG A 1 95 ? 23.445 5.827 -52.309 1.00 83.81 95 ARG A C 1
ATOM 754 O O . ARG A 1 95 ? 23.177 4.644 -52.505 1.00 83.81 95 ARG A O 1
ATOM 761 N N . LEU A 1 96 ? 24.564 6.192 -51.687 1.00 87.62 96 LEU A N 1
ATOM 762 C CA . LEU A 1 96 ? 25.544 5.242 -51.142 1.00 87.62 96 LEU A CA 1
ATOM 763 C C . LEU A 1 96 ? 25.331 4.981 -49.649 1.00 87.62 96 LEU A C 1
ATOM 765 O O . LEU A 1 96 ? 25.487 3.850 -49.191 1.00 87.62 96 LEU A O 1
ATOM 769 N N . VAL A 1 97 ? 24.933 6.004 -48.893 1.00 89.94 97 VAL A N 1
ATOM 770 C CA . VAL A 1 97 ? 24.762 5.916 -47.442 1.00 89.94 97 VAL A CA 1
ATOM 771 C C . VAL A 1 97 ? 23.311 5.595 -47.105 1.00 89.94 97 VAL A C 1
ATOM 773 O O . VAL A 1 97 ? 22.415 6.402 -47.318 1.00 89.94 97 VAL A O 1
ATOM 776 N N . THR A 1 98 ? 23.073 4.414 -46.532 1.00 90.44 98 THR A N 1
ATOM 777 C CA . THR A 1 98 ? 21.745 4.029 -46.025 1.00 90.44 98 THR A CA 1
ATOM 778 C C . THR A 1 98 ? 21.659 4.312 -44.528 1.00 90.44 98 THR A C 1
ATOM 780 O O . THR A 1 98 ? 22.435 3.771 -43.740 1.00 90.44 98 THR A O 1
ATOM 783 N N . GLN A 1 99 ? 20.712 5.161 -44.121 1.00 90.31 99 GLN A N 1
ATOM 784 C CA . GLN A 1 99 ? 20.464 5.454 -42.709 1.00 90.31 99 GLN A CA 1
ATOM 785 C C . GLN A 1 99 ? 19.500 4.425 -42.106 1.00 90.31 99 GLN A C 1
ATOM 787 O O . GLN A 1 99 ? 18.302 4.421 -42.384 1.00 90.31 99 GLN A O 1
ATOM 792 N N . HIS A 1 100 ? 20.032 3.548 -41.257 1.00 90.56 100 HIS A N 1
ATOM 793 C CA . HIS A 1 100 ? 19.256 2.524 -40.560 1.00 90.56 100 HIS A CA 1
ATOM 794 C C . HIS A 1 100 ? 18.463 3.096 -39.373 1.00 90.56 100 HIS A C 1
ATOM 796 O O . HIS A 1 100 ? 18.911 4.005 -38.676 1.00 90.56 100 HIS A O 1
ATOM 802 N N . ARG A 1 101 ? 17.274 2.535 -39.114 1.00 89.06 101 ARG A N 1
ATOM 803 C CA . ARG A 1 101 ? 16.419 2.886 -37.967 1.00 89.06 101 ARG A CA 1
ATOM 804 C C . ARG A 1 101 ? 16.955 2.282 -36.668 1.00 89.06 101 ARG A C 1
ATOM 806 O O . ARG A 1 101 ? 17.435 1.150 -36.674 1.00 89.06 101 ARG A O 1
ATOM 813 N N . LEU A 1 102 ? 16.793 3.016 -35.560 1.00 88.19 102 LEU A N 1
ATOM 814 C CA . LEU A 1 102 ? 17.266 2.635 -34.221 1.00 88.19 102 LEU A CA 1
ATOM 815 C C . LEU A 1 102 ? 16.663 1.315 -33.721 1.00 88.19 102 LEU A C 1
ATOM 817 O O . LEU A 1 102 ? 17.376 0.485 -33.166 1.00 88.19 102 LEU A O 1
ATOM 821 N N . GLN A 1 103 ? 15.349 1.140 -33.891 1.00 90.62 103 GLN A N 1
ATOM 822 C CA . GLN A 1 103 ? 14.645 -0.052 -33.422 1.00 90.62 103 GLN A CA 1
ATOM 823 C C . GLN A 1 103 ? 14.581 -1.109 -34.529 1.00 90.62 103 GLN A C 1
ATOM 825 O O . GLN A 1 103 ? 14.156 -0.788 -35.644 1.00 90.62 103 GLN A O 1
ATOM 830 N N . PRO A 1 104 ? 14.925 -2.375 -34.235 1.00 91.25 104 PRO A N 1
ATOM 831 C CA . PRO A 1 104 ? 14.966 -3.437 -35.239 1.00 91.25 104 PRO A CA 1
ATOM 832 C C . PRO A 1 104 ? 13.570 -3.839 -35.741 1.00 91.25 104 PRO A C 1
ATOM 834 O O . PRO A 1 104 ? 13.453 -4.401 -36.821 1.00 91.25 104 PRO A O 1
ATOM 837 N N . PHE A 1 105 ? 12.512 -3.520 -34.989 1.00 91.69 105 PHE A N 1
ATOM 838 C CA . PHE A 1 105 ? 11.109 -3.730 -35.365 1.00 91.69 105 PHE A CA 1
ATOM 839 C C . PHE A 1 105 ? 10.468 -2.497 -36.028 1.00 91.69 105 PHE A C 1
ATOM 841 O O . PHE A 1 105 ? 9.249 -2.437 -36.175 1.00 91.69 105 PHE A O 1
ATOM 848 N N . SER A 1 106 ? 11.249 -1.483 -36.421 1.00 90.44 106 SER A N 1
ATOM 849 C CA . SER A 1 106 ? 10.706 -0.336 -37.158 1.00 90.44 106 SER A CA 1
ATOM 850 C C . SER A 1 106 ? 9.966 -0.800 -38.416 1.00 90.44 106 SER A C 1
ATOM 852 O O . SER A 1 106 ? 10.489 -1.620 -39.168 1.00 90.44 106 SER A O 1
ATOM 854 N N . GLN A 1 107 ? 8.774 -0.249 -38.666 1.00 88.25 107 GLN A N 1
ATOM 855 C CA . GLN A 1 107 ? 7.957 -0.570 -39.848 1.00 88.25 107 GLN A CA 1
ATOM 856 C C . GLN A 1 107 ? 8.705 -0.423 -41.169 1.00 88.25 107 GLN A C 1
ATOM 858 O O . GLN A 1 107 ? 8.455 -1.189 -42.095 1.00 88.25 107 GLN A O 1
ATOM 863 N N . ALA A 1 108 ? 9.675 0.492 -41.227 1.00 87.12 108 ALA A N 1
ATOM 864 C CA . ALA A 1 108 ? 10.497 0.709 -42.409 1.00 87.12 108 ALA A CA 1
ATOM 865 C C . ALA A 1 108 ? 11.246 -0.550 -42.884 1.00 87.12 108 ALA A C 1
ATOM 867 O O . ALA A 1 108 ? 11.599 -0.604 -44.049 1.00 87.12 108 ALA A O 1
ATOM 868 N N . TYR A 1 109 ? 11.487 -1.543 -42.016 1.00 89.31 109 TYR A N 1
ATOM 869 C CA . TYR A 1 109 ? 12.152 -2.800 -42.385 1.00 89.31 109 TYR A CA 1
ATOM 870 C C . TYR A 1 109 ? 11.205 -3.904 -42.881 1.00 89.31 109 TYR A C 1
ATOM 872 O O . TYR A 1 109 ? 11.681 -4.940 -43.345 1.00 89.31 109 TYR A O 1
ATOM 880 N N . PHE A 1 110 ? 9.889 -3.727 -42.733 1.00 86.81 110 PHE A N 1
ATOM 881 C CA . PHE A 1 110 ? 8.882 -4.769 -42.983 1.00 86.81 110 PHE A CA 1
ATOM 882 C C . PHE A 1 110 ? 7.763 -4.320 -43.935 1.00 86.81 110 PHE A C 1
ATOM 884 O O . PHE A 1 110 ? 6.910 -5.124 -44.303 1.00 86.81 110 PHE A O 1
ATOM 891 N N . GLN A 1 111 ? 7.747 -3.050 -44.347 1.00 78.69 111 GLN A N 1
ATOM 892 C CA . GLN A 1 111 ? 6.835 -2.550 -45.372 1.00 78.69 111 GLN A CA 1
ATOM 893 C C . GLN A 1 111 ? 7.372 -2.901 -46.765 1.00 78.69 111 GLN A C 1
ATOM 895 O O . GLN A 1 111 ? 8.526 -2.624 -47.084 1.00 78.69 111 GLN A O 1
ATOM 900 N N . GLN A 1 112 ? 6.527 -3.506 -47.606 1.00 64.25 112 GLN A N 1
ATOM 901 C CA . GLN A 1 112 ? 6.843 -3.691 -49.022 1.00 64.25 112 GLN A CA 1
ATOM 902 C C . GLN A 1 112 ? 7.042 -2.322 -49.676 1.00 64.25 112 GLN A C 1
ATOM 904 O O . GLN A 1 112 ? 6.243 -1.408 -49.473 1.00 64.25 112 GLN A O 1
ATOM 909 N N . ALA A 1 113 ? 8.135 -2.190 -50.424 1.00 57.00 113 ALA A N 1
ATOM 910 C CA . ALA A 1 113 ? 8.644 -0.910 -50.873 1.00 57.00 113 ALA A CA 1
ATOM 911 C C . ALA A 1 113 ? 7.650 -0.153 -51.772 1.00 57.00 113 ALA A C 1
ATOM 913 O O . ALA A 1 113 ? 7.532 -0.447 -52.958 1.00 57.00 113 ALA A O 1
ATOM 914 N N . ALA A 1 114 ? 6.946 0.836 -51.215 1.00 51.72 114 ALA A N 1
ATOM 915 C CA . ALA A 1 114 ? 6.133 1.785 -51.982 1.00 51.72 114 ALA A CA 1
ATOM 916 C C . ALA A 1 114 ? 6.953 3.002 -52.464 1.00 51.72 114 ALA A C 1
ATOM 918 O O . ALA A 1 114 ? 6.459 3.800 -53.255 1.00 51.72 114 ALA A O 1
ATOM 919 N N . GLN A 1 115 ? 8.197 3.161 -51.988 1.00 53.09 115 GLN A N 1
ATOM 920 C CA . GLN A 1 115 ? 9.103 4.275 -52.311 1.00 53.09 115 GLN A CA 1
ATOM 921 C C . GLN A 1 115 ? 10.551 3.783 -52.497 1.00 53.09 115 GLN A C 1
ATOM 923 O O . GLN A 1 115 ? 10.977 2.837 -51.838 1.00 53.09 115 GLN A O 1
ATOM 928 N N . GLU A 1 116 ? 11.347 4.428 -53.350 1.00 53.69 116 GLU A N 1
ATOM 929 C CA . GLU A 1 116 ? 12.721 3.998 -53.681 1.00 53.69 116 GLU A CA 1
ATOM 930 C C . GLU A 1 116 ? 13.667 3.916 -52.461 1.00 53.69 116 GLU A C 1
ATOM 932 O O . GLU A 1 116 ? 14.493 3.005 -52.384 1.00 53.69 116 GLU A O 1
ATOM 937 N N . GLU A 1 117 ? 13.501 4.780 -51.450 1.00 51.12 117 GLU A N 1
ATOM 938 C CA . GLU A 1 117 ? 14.264 4.721 -50.185 1.00 51.12 117 GLU A CA 1
ATOM 939 C C . GLU A 1 117 ? 13.969 3.460 -49.353 1.00 51.12 117 GLU A C 1
ATOM 941 O O . GLU A 1 117 ? 14.828 2.978 -48.611 1.00 51.12 117 GLU A O 1
ATOM 946 N N . SER A 1 118 ? 12.772 2.884 -49.496 1.00 55.84 118 SER A N 1
ATOM 947 C CA . SER A 1 118 ? 12.354 1.688 -48.750 1.00 55.84 118 SER A CA 1
ATOM 948 C C . SER A 1 118 ? 12.907 0.379 -49.321 1.00 55.84 118 SER A C 1
ATOM 950 O O . SER A 1 118 ? 12.884 -0.640 -48.642 1.00 55.84 118 SER A O 1
ATOM 952 N N . VAL A 1 119 ? 13.501 0.395 -50.521 1.00 62.94 119 VAL A N 1
ATOM 953 C CA . VAL A 1 119 ? 14.050 -0.817 -51.161 1.00 62.94 119 VAL A CA 1
ATOM 954 C C . VAL A 1 119 ? 15.256 -1.383 -50.394 1.00 62.94 119 VAL A C 1
ATOM 956 O O . VAL A 1 119 ? 15.523 -2.582 -50.448 1.00 62.94 119 VAL A O 1
ATOM 959 N N . ARG A 1 120 ? 15.991 -0.541 -49.654 1.00 78.75 120 ARG A N 1
ATOM 960 C CA . ARG A 1 120 ? 17.209 -0.947 -48.922 1.00 78.75 120 ARG A CA 1
ATOM 961 C C . ARG A 1 120 ? 16.987 -1.240 -47.445 1.00 78.75 120 ARG A C 1
ATOM 963 O O . ARG A 1 120 ? 17.871 -1.794 -46.793 1.00 78.75 120 ARG A O 1
ATOM 970 N N . LEU A 1 121 ? 15.832 -0.862 -46.911 1.00 87.44 121 LEU A N 1
ATOM 971 C CA . LEU A 1 121 ? 15.461 -1.144 -45.534 1.00 87.44 121 LEU A CA 1
ATOM 972 C C . LEU A 1 121 ? 14.579 -2.388 -45.534 1.00 87.44 121 LEU A C 1
ATOM 974 O O . LEU A 1 121 ? 13.377 -2.321 -45.736 1.00 87.44 121 LEU A O 1
ATOM 978 N N . PHE A 1 122 ? 15.197 -3.539 -45.298 1.00 89.25 122 PHE A N 1
ATOM 979 C CA . PHE A 1 122 ? 14.490 -4.803 -45.141 1.00 89.25 122 PHE A CA 1
ATOM 980 C C . PHE A 1 122 ? 15.054 -5.578 -43.952 1.00 89.25 122 PHE A C 1
ATOM 982 O O . PHE A 1 122 ? 16.199 -5.376 -43.536 1.00 89.25 122 PHE A O 1
ATOM 989 N N . SER A 1 123 ? 14.257 -6.492 -43.413 1.00 89.25 123 SER A N 1
ATOM 990 C CA . SER A 1 123 ? 14.690 -7.432 -42.389 1.00 89.25 123 SER A CA 1
ATOM 991 C C . SER A 1 123 ? 14.173 -8.830 -42.697 1.00 89.25 123 SER A C 1
ATOM 993 O O . SER A 1 123 ? 13.018 -9.013 -43.066 1.00 89.25 123 SER A O 1
ATOM 995 N N . TYR A 1 124 ? 15.034 -9.826 -42.496 1.00 91.00 124 TYR A N 1
ATOM 996 C CA . TYR A 1 124 ? 14.662 -11.244 -42.539 1.00 91.00 124 TYR A CA 1
ATOM 997 C C . TYR A 1 124 ? 14.185 -11.763 -41.167 1.00 91.00 124 TYR A C 1
ATOM 999 O O . TYR A 1 124 ? 13.912 -12.949 -41.007 1.00 91.00 124 TYR A O 1
ATOM 1007 N N . ALA A 1 125 ? 14.121 -10.899 -40.147 1.00 92.88 125 ALA A N 1
ATOM 1008 C CA . ALA A 1 125 ? 13.764 -11.275 -38.784 1.00 92.88 125 ALA A CA 1
ATOM 1009 C C . ALA A 1 125 ? 12.240 -11.376 -38.606 1.00 92.88 125 ALA A C 1
ATOM 1011 O O . ALA A 1 125 ? 11.611 -10.482 -38.045 1.00 92.88 125 ALA A O 1
ATOM 1012 N N . GLU A 1 126 ? 11.658 -12.490 -39.049 1.00 92.06 126 GLU A N 1
ATOM 1013 C CA . GLU A 1 126 ? 10.210 -12.746 -38.997 1.00 92.06 126 GLU A CA 1
ATOM 1014 C C . GLU A 1 126 ? 9.600 -12.557 -37.595 1.00 92.06 126 GLU A C 1
ATOM 1016 O O . GLU A 1 126 ? 8.520 -11.989 -37.450 1.00 92.06 126 GLU A O 1
ATOM 1021 N N . HIS A 1 127 ? 10.325 -12.941 -36.538 1.00 92.94 127 HIS A N 1
ATOM 1022 C CA . HIS A 1 127 ? 9.880 -12.782 -35.147 1.00 92.94 127 HIS A CA 1
ATOM 1023 C C . HIS A 1 127 ? 9.596 -11.321 -34.740 1.00 92.94 127 HIS A C 1
ATOM 1025 O O . HIS A 1 127 ? 8.944 -11.085 -33.725 1.00 92.94 127 HIS A O 1
ATOM 1031 N N . LEU A 1 128 ? 10.067 -10.337 -35.513 1.00 92.56 128 LEU A N 1
ATOM 1032 C CA . LEU A 1 128 ? 9.826 -8.912 -35.277 1.00 92.56 128 LEU A CA 1
ATOM 1033 C C . LEU A 1 128 ? 8.622 -8.358 -36.052 1.00 92.56 128 LEU A C 1
ATOM 1035 O O . LEU A 1 128 ? 8.194 -7.241 -35.757 1.00 92.56 128 LEU A O 1
ATOM 1039 N N . CYS A 1 129 ? 8.039 -9.114 -36.990 1.00 89.31 129 CYS A N 1
ATOM 1040 C CA . CYS A 1 129 ? 6.904 -8.664 -37.801 1.00 89.31 129 CYS A CA 1
ATOM 1041 C C . CYS A 1 129 ? 5.704 -8.248 -36.936 1.00 89.31 129 CYS A C 1
ATOM 1043 O O . CYS A 1 129 ? 5.104 -7.201 -37.177 1.00 89.31 129 CYS A O 1
ATOM 1045 N N . GLY A 1 130 ? 5.391 -9.019 -35.885 1.00 87.19 130 GLY A N 1
ATOM 1046 C CA . GLY A 1 130 ? 4.286 -8.711 -34.969 1.00 87.19 130 GLY A CA 1
ATOM 1047 C C . GLY A 1 130 ? 4.482 -7.383 -34.230 1.00 87.19 130 GLY A C 1
ATOM 1048 O O . GLY A 1 130 ? 3.590 -6.538 -34.228 1.00 87.19 130 GLY A O 1
ATOM 1049 N N . ALA A 1 131 ? 5.679 -7.157 -33.677 1.00 87.06 131 ALA A N 1
ATOM 1050 C CA . ALA A 1 131 ? 6.033 -5.892 -33.028 1.00 87.06 131 ALA A CA 1
ATOM 1051 C C . ALA A 1 131 ? 6.038 -4.717 -34.021 1.00 87.06 131 ALA A C 1
ATOM 1053 O O . ALA A 1 131 ? 5.649 -3.600 -33.679 1.00 87.06 131 ALA A O 1
ATOM 1054 N N . SER A 1 132 ? 6.442 -4.969 -35.266 1.00 88.31 132 SER A N 1
ATOM 1055 C CA . SER A 1 132 ? 6.450 -3.961 -36.322 1.00 88.31 132 SER A CA 1
ATOM 1056 C C . SER A 1 132 ? 5.045 -3.503 -36.714 1.00 88.31 132 SER A C 1
ATOM 1058 O O . SER A 1 132 ? 4.786 -2.300 -36.792 1.00 88.31 132 SER A O 1
ATOM 1060 N N . ALA A 1 133 ? 4.108 -4.443 -36.861 1.00 85.38 133 ALA A N 1
ATOM 1061 C CA . ALA A 1 133 ? 2.721 -4.163 -37.233 1.00 85.38 133 ALA A CA 1
ATOM 1062 C C . ALA A 1 133 ? 2.010 -3.206 -36.257 1.00 85.38 133 ALA A C 1
ATOM 1064 O O . ALA A 1 133 ? 1.157 -2.416 -36.670 1.00 85.38 133 ALA A O 1
ATOM 1065 N N . VAL A 1 134 ? 2.387 -3.246 -34.976 1.00 83.31 134 VAL A N 1
ATOM 1066 C CA . VAL A 1 134 ? 1.826 -2.389 -33.918 1.00 83.31 134 VAL A CA 1
ATOM 1067 C C . VAL A 1 134 ? 2.704 -1.182 -33.569 1.00 83.31 134 VAL A C 1
ATOM 1069 O O . VAL A 1 134 ? 2.279 -0.311 -32.812 1.00 83.31 134 VAL A O 1
ATOM 1072 N N . SER A 1 135 ? 3.913 -1.084 -34.131 1.00 79.00 135 SER A N 1
ATOM 1073 C CA . SER A 1 135 ? 4.829 0.032 -33.879 1.00 79.00 135 SER A CA 1
ATOM 1074 C C . SER A 1 135 ? 4.187 1.375 -34.256 1.00 79.00 135 SER A C 1
ATOM 1076 O O . SER A 1 135 ? 3.519 1.492 -35.281 1.00 79.00 135 SER A O 1
ATOM 1078 N N . GLY A 1 136 ? 4.349 2.397 -33.413 1.00 68.75 136 GLY A N 1
ATOM 1079 C CA . GLY A 1 136 ? 3.773 3.727 -33.647 1.00 68.75 136 GLY A CA 1
ATOM 1080 C C . GLY A 1 136 ? 2.259 3.839 -33.413 1.00 68.75 136 GLY A C 1
ATOM 1081 O O . GLY A 1 136 ? 1.736 4.948 -33.445 1.00 68.75 136 GLY A O 1
ATOM 1082 N N . ARG A 1 137 ? 1.552 2.742 -33.101 1.00 64.56 137 ARG A N 1
ATOM 1083 C CA . ARG A 1 137 ? 0.132 2.756 -32.696 1.00 64.56 137 ARG A CA 1
ATOM 1084 C C . ARG A 1 137 ? -0.005 2.981 -31.186 1.00 64.56 137 ARG A C 1
ATOM 1086 O O . ARG A 1 137 ? -0.611 2.184 -30.480 1.00 64.56 137 ARG A O 1
ATOM 1093 N N . GLY A 1 138 ? 0.612 4.056 -30.694 1.00 58.62 138 GLY A N 1
ATOM 1094 C CA . GLY A 1 138 ? 0.701 4.400 -29.267 1.00 58.62 138 GLY A CA 1
ATOM 1095 C C . GLY A 1 138 ? -0.607 4.855 -28.611 1.00 58.62 138 GLY A C 1
ATOM 1096 O O . GLY A 1 138 ? -0.592 5.240 -27.450 1.00 58.62 138 GLY A O 1
ATOM 1097 N N . THR A 1 139 ? -1.732 4.827 -29.321 1.00 56.06 139 THR A N 1
ATOM 1098 C CA . THR A 1 139 ? -3.060 5.088 -28.758 1.00 56.06 139 THR A CA 1
ATOM 1099 C C . THR A 1 139 ? -3.713 3.761 -28.381 1.00 56.06 139 THR A C 1
ATOM 1101 O O . THR A 1 139 ? -4.613 3.292 -29.077 1.00 56.06 139 THR A O 1
ATOM 1104 N N . GLN A 1 140 ? -3.216 3.108 -27.329 1.00 63.44 140 GLN A N 1
ATOM 1105 C CA . GLN A 1 140 ? -3.999 2.063 -26.671 1.00 63.44 140 GLN A CA 1
ATOM 1106 C C . GLN A 1 140 ? -4.932 2.728 -25.662 1.00 63.44 140 GLN A C 1
ATOM 1108 O O . GLN A 1 140 ? -4.527 3.653 -24.958 1.00 63.44 140 GLN A O 1
ATOM 1113 N N . GLU A 1 141 ? -6.192 2.298 -25.636 1.00 69.38 141 GLU A N 1
ATOM 1114 C CA . GLU A 1 141 ? -7.112 2.708 -24.579 1.00 69.38 141 GLU A CA 1
ATOM 1115 C C . GLU A 1 141 ? -6.555 2.262 -23.218 1.00 69.38 141 GLU A C 1
ATOM 1117 O O . GLU A 1 141 ? -5.941 1.191 -23.150 1.00 69.38 141 GLU A O 1
ATOM 1122 N N . PRO A 1 142 ? -6.748 3.049 -22.144 1.00 72.06 142 PRO A N 1
ATOM 1123 C CA . PRO A 1 142 ? -6.285 2.681 -20.812 1.00 72.06 142 PRO A CA 1
ATOM 1124 C C . PRO A 1 142 ? -6.836 1.306 -20.424 1.00 72.06 142 PRO A C 1
ATOM 1126 O O . PRO A 1 142 ? -8.051 1.112 -20.366 1.00 72.06 142 PRO A O 1
ATOM 1129 N N . GLN A 1 143 ? -5.951 0.344 -20.171 1.00 77.12 143 GLN A N 1
ATOM 1130 C CA . GLN A 1 143 ? -6.352 -1.015 -19.809 1.00 77.12 143 GLN A CA 1
ATOM 1131 C C . GLN A 1 143 ? -6.410 -1.180 -18.291 1.00 77.12 143 GLN A C 1
ATOM 1133 O O . GLN A 1 143 ? -5.688 -0.519 -17.556 1.00 77.12 143 GLN A O 1
ATOM 1138 N N . SER A 1 144 ? -7.250 -2.102 -17.822 1.00 84.75 144 SER A N 1
ATOM 1139 C CA . SER A 1 144 ? -7.144 -2.677 -16.479 1.00 84.75 144 SER A CA 1
ATOM 1140 C C . SER A 1 144 ? -6.666 -4.116 -16.610 1.00 84.75 144 SER A C 1
ATOM 1142 O O . SER A 1 144 ? -6.965 -4.785 -17.599 1.00 84.75 144 SER A O 1
ATOM 1144 N N . PHE A 1 145 ? -5.952 -4.612 -15.602 1.00 89.81 145 PHE A N 1
ATOM 1145 C CA . PHE A 1 145 ? -5.541 -6.014 -15.559 1.00 89.81 145 PHE A CA 1
ATOM 1146 C C . PHE A 1 145 ? -6.723 -6.986 -15.472 1.00 89.81 145 PHE A C 1
ATOM 1148 O O . PHE A 1 145 ? -6.614 -8.128 -15.910 1.00 89.81 145 PHE A O 1
ATOM 1155 N N . VAL A 1 146 ? -7.863 -6.522 -14.954 1.00 90.25 146 VAL A N 1
ATOM 1156 C CA . VAL A 1 146 ? -9.131 -7.258 -14.936 1.00 90.25 146 VAL A CA 1
ATOM 1157 C C . VAL A 1 146 ? -10.144 -6.449 -15.759 1.00 90.25 146 VAL A C 1
ATOM 1159 O O . VAL A 1 146 ? -10.909 -5.668 -15.191 1.00 90.25 146 VAL A O 1
ATOM 1162 N N . PRO A 1 147 ? -10.102 -6.546 -17.104 1.00 86.81 147 PRO A N 1
ATOM 1163 C CA . PRO A 1 147 ? -10.945 -5.731 -17.983 1.00 86.81 147 PRO A CA 1
ATOM 1164 C C . PRO A 1 147 ? -12.425 -6.130 -17.909 1.00 86.81 147 PRO A C 1
ATOM 1166 O O . PRO A 1 147 ? -13.302 -5.281 -18.049 1.00 86.81 147 PRO A O 1
ATOM 1169 N N . GLU A 1 148 ? -12.699 -7.406 -17.640 1.00 91.50 148 GLU A N 1
ATOM 1170 C CA . GLU A 1 148 ? -14.032 -7.950 -17.387 1.00 91.50 148 GLU A CA 1
ATOM 1171 C C . GLU A 1 148 ? -14.095 -8.513 -15.960 1.00 91.50 148 GLU A C 1
ATOM 1173 O O . GLU A 1 148 ? -13.079 -9.022 -15.476 1.00 91.50 148 GLU A O 1
ATOM 1178 N N . PRO A 1 149 ? -15.254 -8.448 -15.273 1.00 93.44 149 PRO A N 1
ATOM 1179 C CA . PRO A 1 149 ? -15.402 -9.021 -13.939 1.00 93.44 149 PRO A CA 1
ATOM 1180 C C . PRO A 1 149 ? -15.018 -10.504 -13.906 1.00 93.44 149 PRO A C 1
ATOM 1182 O O . PRO A 1 149 ? -15.422 -11.285 -14.769 1.00 93.44 149 PRO A O 1
ATOM 1185 N N . LEU A 1 150 ? -14.265 -10.905 -12.883 1.00 95.75 150 LEU A N 1
ATOM 1186 C CA . LEU A 1 150 ? -13.963 -12.311 -12.641 1.00 95.75 150 LEU A CA 1
ATOM 1187 C C . LEU A 1 150 ? -15.254 -13.094 -12.349 1.00 95.75 150 LEU A C 1
ATOM 1189 O O . LEU A 1 150 ? -16.208 -12.524 -11.813 1.00 95.75 150 LEU A O 1
ATOM 1193 N N . PRO A 1 151 ? -15.269 -14.415 -12.610 1.00 95.75 151 PRO A N 1
ATOM 1194 C CA . PRO A 1 151 ? -16.385 -15.268 -12.231 1.00 95.75 151 PRO A CA 1
ATOM 1195 C C . PRO A 1 151 ? -16.716 -15.145 -10.744 1.00 95.75 151 PRO A C 1
ATOM 1197 O O . PRO A 1 151 ? -15.810 -14.980 -9.911 1.00 95.75 151 PRO A O 1
ATOM 1200 N N . GLU A 1 152 ? -18.003 -15.295 -10.423 1.00 94.69 152 GLU A N 1
ATOM 1201 C CA . GLU A 1 152 ? -18.485 -15.197 -9.049 1.00 94.69 152 GLU A CA 1
ATOM 1202 C C . GLU A 1 152 ? -17.652 -16.068 -8.085 1.00 94.69 152 GLU A C 1
ATOM 1204 O O . GLU A 1 152 ? -17.279 -17.209 -8.404 1.00 94.69 152 GLU A O 1
ATOM 1209 N N . PRO A 1 153 ? -17.312 -15.546 -6.894 1.00 94.75 153 PRO A N 1
ATOM 1210 C CA . PRO A 1 153 ? -16.673 -16.342 -5.858 1.00 94.75 153 PRO A CA 1
ATOM 1211 C C . PRO A 1 153 ? -17.539 -17.522 -5.405 1.00 94.75 153 PRO A C 1
ATOM 1213 O O . PRO A 1 153 ? -18.766 -17.480 -5.458 1.00 94.75 153 PRO A O 1
ATOM 1216 N N . SER A 1 154 ? -16.892 -18.593 -4.930 1.00 94.81 154 SER A N 1
ATOM 1217 C CA . SER A 1 154 ? -17.611 -19.719 -4.327 1.00 94.81 154 SER A CA 1
ATOM 1218 C C . SER A 1 154 ? -18.351 -19.269 -3.062 1.00 94.81 154 SER A C 1
ATOM 1220 O O . SER A 1 154 ? -17.978 -18.283 -2.425 1.00 94.81 154 SER A O 1
ATOM 1222 N N . ALA A 1 155 ? -19.384 -20.015 -2.662 1.00 93.81 155 ALA A N 1
ATOM 1223 C CA . ALA A 1 155 ? -20.204 -19.674 -1.496 1.00 93.81 155 ALA A CA 1
ATOM 1224 C C . ALA A 1 155 ? -19.403 -19.557 -0.183 1.00 93.81 155 ALA A C 1
ATOM 1226 O O . ALA A 1 155 ? -19.822 -18.834 0.713 1.00 93.81 155 ALA A O 1
ATOM 1227 N N . GLU A 1 156 ? -18.241 -20.205 -0.084 1.00 95.12 156 GLU A N 1
ATOM 1228 C CA . GLU A 1 156 ? -17.329 -20.117 1.067 1.00 95.12 156 GLU A CA 1
ATOM 1229 C C . GLU A 1 156 ? -16.828 -18.690 1.319 1.00 95.12 156 GLU A C 1
ATOM 1231 O O . GLU A 1 156 ? -16.632 -18.300 2.465 1.00 95.12 156 GLU A O 1
ATOM 1236 N N . TRP A 1 157 ? -16.702 -17.869 0.272 1.00 96.50 157 TRP A N 1
ATOM 1237 C CA . TRP A 1 157 ? -16.320 -16.459 0.404 1.00 96.50 157 TRP A CA 1
ATOM 1238 C C . TRP A 1 157 ? -17.409 -15.607 1.074 1.00 96.50 157 TRP A C 1
ATOM 1240 O O . TRP A 1 157 ? -17.164 -14.445 1.383 1.00 96.50 157 TRP A O 1
ATOM 1250 N N . ARG A 1 158 ? -18.611 -16.155 1.311 1.00 97.06 158 ARG A N 1
ATOM 1251 C CA . ARG A 1 158 ? -19.658 -15.493 2.104 1.00 97.06 158 ARG A CA 1
ATOM 1252 C C . ARG A 1 158 ? -19.504 -15.727 3.612 1.00 97.06 158 ARG A C 1
ATOM 1254 O O . ARG A 1 158 ? -20.115 -14.996 4.391 1.00 97.06 158 ARG A O 1
ATOM 1261 N N . ASP A 1 159 ? -18.694 -16.699 4.033 1.00 97.81 159 ASP A N 1
ATOM 1262 C CA . ASP A 1 159 ? -18.329 -16.914 5.436 1.00 97.81 159 ASP A CA 1
ATOM 1263 C C . ASP A 1 159 ? -17.054 -16.104 5.749 1.00 97.81 159 ASP A C 1
ATOM 1265 O O . ASP A 1 159 ? -15.930 -16.565 5.566 1.00 97.81 159 ASP A O 1
ATOM 1269 N N . VAL A 1 160 ? -17.237 -14.863 6.208 1.00 98.12 160 VAL A N 1
ATOM 1270 C CA . VAL A 1 160 ? -16.169 -13.861 6.357 1.00 98.12 160 VAL A CA 1
ATOM 1271 C C . VAL A 1 160 ? -15.845 -13.639 7.835 1.00 98.12 160 VAL A C 1
ATOM 1273 O O . VAL A 1 160 ? -16.736 -13.497 8.677 1.00 98.12 160 VAL A O 1
ATOM 1276 N N . SER A 1 161 ? -14.563 -13.572 8.191 1.00 98.31 161 SER A N 1
ATOM 1277 C CA . SER A 1 161 ? -14.151 -13.096 9.515 1.00 98.31 161 SER A CA 1
ATOM 1278 C C . SER A 1 161 ? -14.012 -11.570 9.542 1.00 98.31 161 SER A C 1
ATOM 1280 O O . SER A 1 161 ? -13.660 -10.940 8.545 1.00 98.31 161 SER A O 1
ATOM 1282 N N . LEU A 1 162 ? -14.242 -10.945 10.697 1.00 97.94 162 LEU A N 1
ATOM 1283 C CA . LEU A 1 162 ? -14.065 -9.499 10.858 1.00 97.94 162 LEU A CA 1
ATOM 1284 C C . LEU A 1 162 ? -12.631 -9.060 10.514 1.00 97.94 162 LEU A C 1
ATOM 1286 O O . LEU A 1 162 ? -12.429 -8.015 9.900 1.00 97.94 162 LEU A O 1
ATOM 1290 N N . GLU A 1 163 ? -11.642 -9.891 10.850 1.00 96.81 163 GLU A N 1
ATOM 1291 C CA . GLU A 1 163 ? -10.240 -9.673 10.491 1.00 96.81 163 GLU A CA 1
ATOM 1292 C C . GLU A 1 163 ? -10.021 -9.730 8.973 1.00 96.81 163 GLU A C 1
ATOM 1294 O O . GLU A 1 163 ? -9.317 -8.884 8.422 1.00 96.81 163 GLU A O 1
ATOM 1299 N N . GLN A 1 164 ? -10.645 -10.684 8.273 1.00 97.56 164 GLN A N 1
ATOM 1300 C CA . GLN A 1 164 ? -10.579 -10.765 6.811 1.00 97.56 164 GLN A CA 1
ATOM 1301 C C . GLN A 1 164 ? -11.194 -9.529 6.154 1.00 97.56 164 GLN A C 1
ATOM 1303 O O . GLN A 1 164 ? -10.592 -8.980 5.231 1.00 97.56 164 GLN A O 1
ATOM 1308 N N . LEU A 1 165 ? -12.344 -9.063 6.648 1.00 98.06 165 LEU A N 1
ATOM 1309 C CA . LEU A 1 165 ? -12.997 -7.856 6.141 1.00 98.06 165 LEU A CA 1
ATOM 1310 C C . LEU A 1 165 ? -12.137 -6.604 6.388 1.00 98.06 165 LEU A C 1
ATOM 1312 O O . LEU A 1 165 ? -11.969 -5.782 5.489 1.00 98.06 165 LEU A O 1
ATOM 1316 N N . SER A 1 166 ? -11.531 -6.497 7.574 1.00 96.56 166 SER A N 1
ATOM 1317 C CA . SER A 1 166 ? -10.569 -5.442 7.927 1.00 96.56 166 SER A CA 1
ATOM 1318 C C . SER A 1 166 ? -9.341 -5.466 7.013 1.00 96.56 166 SER A C 1
ATOM 1320 O O . SER A 1 166 ? -8.944 -4.439 6.460 1.00 96.56 166 SER A O 1
ATOM 1322 N N . ARG A 1 167 ? -8.783 -6.656 6.759 1.00 96.62 167 ARG A N 1
ATOM 1323 C CA . ARG A 1 167 ? -7.652 -6.850 5.845 1.00 96.62 167 ARG A CA 1
ATOM 1324 C C . ARG A 1 167 ? -8.000 -6.491 4.402 1.00 96.62 167 ARG A C 1
ATOM 1326 O O . ARG A 1 167 ? -7.158 -5.902 3.732 1.00 96.62 167 ARG A O 1
ATOM 1333 N N . PHE A 1 168 ? -9.202 -6.828 3.934 1.00 98.00 168 PHE A N 1
ATOM 1334 C CA . PHE A 1 168 ? -9.671 -6.435 2.608 1.00 98.00 168 PHE A CA 1
ATOM 1335 C C . PHE A 1 168 ? -9.740 -4.916 2.484 1.00 98.00 168 PHE A C 1
ATOM 1337 O O . PHE A 1 168 ? -9.075 -4.351 1.625 1.00 98.00 168 PHE A O 1
ATOM 1344 N N . TRP A 1 169 ? -10.476 -4.240 3.370 1.00 97.31 169 TRP A N 1
ATOM 1345 C CA . TRP A 1 169 ? -10.661 -2.790 3.273 1.00 97.31 169 TRP A CA 1
ATOM 1346 C C . TRP A 1 169 ? -9.364 -2.009 3.505 1.00 97.31 169 TRP A C 1
ATOM 1348 O O . TRP A 1 169 ? -9.215 -0.902 2.992 1.00 97.31 169 TRP A O 1
ATOM 1358 N N . ALA A 1 170 ? -8.397 -2.583 4.225 1.00 95.19 170 ALA A N 1
ATOM 1359 C CA . ALA A 1 170 ? -7.074 -1.991 4.367 1.00 95.19 170 ALA A CA 1
ATOM 1360 C C . ALA A 1 170 ? -6.326 -1.870 3.029 1.00 95.19 170 ALA A C 1
ATOM 1362 O O . ALA A 1 170 ? -5.588 -0.900 2.874 1.00 95.19 170 ALA A O 1
ATOM 1363 N N . HIS A 1 171 ? -6.494 -2.827 2.104 1.00 96.00 171 HIS A N 1
ATOM 1364 C CA . HIS A 1 171 ? -5.898 -2.804 0.760 1.00 96.00 171 HIS A CA 1
ATOM 1365 C C . HIS A 1 171 ? -6.635 -3.747 -0.220 1.00 96.00 171 HIS A C 1
ATOM 1367 O O . HIS A 1 171 ? -6.203 -4.885 -0.437 1.00 96.00 171 HIS A O 1
ATOM 1373 N N . PRO A 1 172 ? -7.756 -3.309 -0.828 1.00 96.50 172 PRO A N 1
ATOM 1374 C CA . PRO A 1 172 ? -8.597 -4.171 -1.667 1.00 96.50 172 PRO A CA 1
ATOM 1375 C C . PRO A 1 172 ? -7.880 -4.759 -2.885 1.00 96.50 172 PRO A C 1
ATOM 1377 O O . PRO A 1 172 ? -8.097 -5.920 -3.232 1.00 96.50 172 PRO A O 1
ATOM 1380 N N . CYS A 1 173 ? -6.991 -3.987 -3.515 1.00 94.56 173 CYS A N 1
ATOM 1381 C CA . CYS A 1 173 ? -6.243 -4.431 -4.694 1.00 94.56 173 CYS A CA 1
ATOM 1382 C C . CYS A 1 173 ? -5.236 -5.526 -4.348 1.00 94.56 173 CYS A C 1
ATOM 1384 O O . CYS A 1 173 ? -5.165 -6.546 -5.035 1.00 94.56 173 CYS A O 1
ATOM 1386 N N . GLU A 1 174 ? -4.484 -5.338 -3.260 1.00 95.69 174 GLU A N 1
ATOM 1387 C CA . GLU A 1 174 ? -3.597 -6.371 -2.731 1.00 95.69 174 GLU A CA 1
ATOM 1388 C C . GLU A 1 174 ? -4.399 -7.616 -2.337 1.00 95.69 174 GLU A C 1
ATOM 1390 O O . GLU A 1 174 ? -3.973 -8.732 -2.632 1.00 95.69 174 GLU A O 1
ATOM 1395 N N . TYR A 1 175 ? -5.566 -7.449 -1.708 1.00 97.12 175 TYR A N 1
ATOM 1396 C CA . TYR A 1 175 ? -6.402 -8.571 -1.294 1.00 97.12 175 TYR A CA 1
ATOM 1397 C C . TYR A 1 175 ? -6.896 -9.391 -2.493 1.00 97.12 175 TYR A C 1
ATOM 1399 O O . TYR A 1 175 ? -6.727 -10.609 -2.494 1.00 97.12 175 TYR A O 1
ATOM 1407 N N . LEU A 1 176 ? -7.448 -8.747 -3.527 1.00 96.94 176 LEU A N 1
ATOM 1408 C CA . LEU A 1 176 ? -7.877 -9.408 -4.764 1.00 96.94 176 LEU A CA 1
ATOM 1409 C C . LEU A 1 176 ? -6.721 -10.186 -5.407 1.00 96.94 176 LEU A C 1
ATOM 1411 O O . LEU A 1 176 ? -6.836 -11.385 -5.670 1.00 96.94 176 LEU A O 1
ATOM 1415 N N . LEU A 1 177 ? -5.585 -9.517 -5.619 1.00 95.94 177 LEU A N 1
ATOM 1416 C CA . LEU A 1 177 ? -4.435 -10.116 -6.290 1.00 95.94 177 LEU A CA 1
ATOM 1417 C C . LEU A 1 177 ? -3.845 -11.272 -5.472 1.00 95.94 177 LEU A C 1
ATOM 1419 O O . LEU A 1 177 ? -3.661 -12.357 -6.018 1.00 95.94 177 LEU A O 1
ATOM 1423 N N . LYS A 1 178 ? -3.630 -11.098 -4.161 1.00 95.62 178 LYS A N 1
ATOM 1424 C CA . LYS A 1 178 ? -3.038 -12.141 -3.308 1.00 95.62 178 LYS A CA 1
ATOM 1425 C C . LYS A 1 178 ? -3.999 -13.279 -2.979 1.00 95.62 178 LYS A C 1
ATOM 1427 O O . LYS A 1 178 ? -3.616 -14.436 -3.095 1.00 95.62 178 LYS A O 1
ATOM 1432 N N . GLN A 1 179 ? -5.201 -12.968 -2.490 1.00 95.75 179 GLN A N 1
ATOM 1433 C CA . GLN A 1 179 ? -6.103 -13.968 -1.901 1.00 95.75 179 GLN A CA 1
ATOM 1434 C C . GLN A 1 179 ? -6.951 -14.682 -2.953 1.00 95.75 179 GLN A C 1
ATOM 1436 O O . GLN A 1 179 ? -7.161 -15.886 -2.841 1.00 95.75 179 GLN A O 1
ATOM 1441 N N . ARG A 1 180 ? -7.440 -13.962 -3.971 1.00 95.38 180 ARG A N 1
ATOM 1442 C CA . ARG A 1 180 ? -8.310 -14.539 -5.006 1.00 95.38 180 ARG A CA 1
ATOM 1443 C C . ARG A 1 180 ? -7.523 -15.028 -6.220 1.00 95.38 180 ARG A C 1
ATOM 1445 O O . ARG A 1 180 ? -7.841 -16.094 -6.735 1.00 95.38 180 ARG A O 1
ATOM 1452 N N . LEU A 1 181 ? -6.518 -14.273 -6.669 1.00 95.44 181 LEU A N 1
ATOM 1453 C CA . LEU A 1 181 ? -5.741 -14.600 -7.875 1.00 95.44 181 LEU A CA 1
ATOM 1454 C C . LEU A 1 181 ? -4.400 -15.300 -7.591 1.00 95.44 181 LEU A C 1
ATOM 1456 O O . LEU A 1 181 ? -3.764 -15.780 -8.526 1.00 95.44 181 LEU A O 1
ATOM 1460 N N . GLY A 1 182 ? -3.962 -15.377 -6.329 1.00 95.12 182 GLY A N 1
ATOM 1461 C CA . GLY A 1 182 ? -2.696 -16.022 -5.956 1.00 95.12 182 GLY A CA 1
ATOM 1462 C C . GLY A 1 182 ? -1.442 -15.285 -6.447 1.00 95.12 182 GLY A C 1
ATOM 1463 O O . GLY A 1 182 ? -0.356 -15.859 -6.473 1.00 95.12 182 GLY A O 1
ATOM 1464 N N . VAL A 1 183 ? -1.575 -14.019 -6.844 1.00 94.50 183 VAL A N 1
ATOM 1465 C CA . VAL A 1 183 ? -0.481 -13.167 -7.312 1.00 94.50 183 VAL A CA 1
ATOM 1466 C C . VAL A 1 183 ? 0.161 -12.483 -6.111 1.00 94.50 183 VAL A C 1
ATOM 1468 O O . VAL A 1 183 ? -0.432 -11.607 -5.480 1.00 94.50 183 VAL A O 1
ATOM 1471 N N . SER A 1 184 ? 1.400 -12.862 -5.814 1.00 91.94 184 SER A N 1
ATOM 1472 C CA . SER A 1 184 ? 2.231 -12.203 -4.810 1.00 91.94 184 SER A CA 1
ATOM 1473 C C . SER A 1 184 ? 3.476 -11.637 -5.473 1.00 91.94 184 SER A C 1
ATOM 1475 O O . SER A 1 184 ? 4.145 -12.317 -6.247 1.00 91.94 184 SER A O 1
ATOM 1477 N N . PHE A 1 185 ? 3.795 -10.387 -5.158 1.00 87.19 185 PHE A N 1
ATOM 1478 C CA . PHE A 1 185 ? 5.089 -9.810 -5.485 1.00 87.19 185 PHE A CA 1
ATOM 1479 C C . PHE A 1 185 ? 6.056 -10.132 -4.357 1.00 87.19 185 PHE A C 1
ATOM 1481 O O . PHE A 1 185 ? 5.837 -9.709 -3.219 1.00 87.19 185 PHE A O 1
ATOM 1488 N N . ASP A 1 186 ? 7.123 -10.859 -4.675 1.00 77.12 186 ASP A N 1
ATOM 1489 C CA . ASP A 1 186 ? 8.236 -11.017 -3.752 1.00 77.12 186 ASP A CA 1
ATOM 1490 C C . ASP A 1 186 ? 8.833 -9.638 -3.490 1.00 77.12 186 ASP A C 1
ATOM 1492 O O . ASP A 1 186 ? 9.356 -8.966 -4.389 1.00 77.12 186 ASP A O 1
ATOM 1496 N N . HIS A 1 187 ? 8.746 -9.197 -2.239 1.00 66.88 187 HIS A N 1
ATOM 1497 C CA . HIS A 1 187 ? 9.576 -8.102 -1.787 1.00 66.88 187 HIS A CA 1
ATOM 1498 C C . HIS A 1 187 ? 11.006 -8.618 -1.840 1.00 66.88 187 HIS A C 1
ATOM 1500 O O . HIS A 1 187 ? 11.385 -9.481 -1.055 1.00 66.88 187 HIS A O 1
ATOM 1506 N N . LYS A 1 188 ? 11.793 -8.132 -2.806 1.00 55.72 188 LYS A N 1
ATOM 1507 C CA . LYS A 1 188 ? 13.241 -8.313 -2.747 1.00 55.72 188 LYS A CA 1
ATOM 1508 C C . LYS A 1 188 ? 13.666 -7.757 -1.399 1.00 55.72 188 LYS A C 1
ATOM 1510 O O . LYS A 1 188 ? 13.458 -6.562 -1.172 1.00 55.72 188 LYS A O 1
ATOM 1515 N N . ASP A 1 189 ? 14.190 -8.622 -0.535 1.00 57.56 189 ASP A N 1
ATOM 1516 C CA . ASP A 1 189 ? 14.804 -8.205 0.717 1.00 57.56 189 ASP A CA 1
ATOM 1517 C C . ASP A 1 189 ? 15.670 -6.987 0.412 1.00 57.56 189 ASP A C 1
ATOM 1519 O O . ASP A 1 189 ? 16.452 -6.987 -0.552 1.00 57.56 189 ASP A O 1
ATOM 1523 N N . GLY A 1 190 ? 15.435 -5.905 1.158 1.00 63.69 190 GLY A N 1
ATOM 1524 C CA . GLY A 1 190 ? 16.249 -4.709 1.028 1.00 63.69 190 GLY A CA 1
ATOM 1525 C C . GLY A 1 190 ? 17.713 -5.127 1.084 1.00 63.69 190 GLY A C 1
ATOM 1526 O O . GLY A 1 190 ? 18.079 -5.999 1.875 1.00 63.69 190 GLY A O 1
ATOM 1527 N N . LEU A 1 191 ? 18.544 -4.558 0.208 1.00 70.50 191 LEU A N 1
ATOM 1528 C CA . LEU A 1 191 ? 19.980 -4.795 0.293 1.00 70.50 191 LEU A CA 1
ATOM 1529 C C . LEU A 1 191 ? 20.410 -4.486 1.726 1.00 70.50 191 LEU A C 1
ATOM 1531 O O . LEU A 1 191 ? 20.076 -3.418 2.241 1.00 70.50 191 LEU A O 1
ATOM 1535 N N . LEU A 1 192 ? 21.118 -5.425 2.356 1.00 75.94 192 LEU A N 1
ATOM 1536 C CA . LEU A 1 192 ? 21.728 -5.171 3.653 1.00 75.94 192 LEU A CA 1
ATOM 1537 C C . LEU A 1 192 ? 22.562 -3.901 3.539 1.00 75.94 192 LEU A C 1
ATOM 1539 O O . LEU A 1 192 ? 23.327 -3.741 2.578 1.00 75.94 192 LEU A O 1
ATOM 1543 N N . ASP A 1 193 ? 22.387 -2.999 4.501 1.00 73.69 193 ASP A N 1
ATOM 1544 C CA . ASP A 1 193 ? 23.201 -1.800 4.517 1.00 73.69 193 ASP A CA 1
ATOM 1545 C C . ASP A 1 193 ? 24.672 -2.210 4.658 1.00 73.69 193 ASP A C 1
ATOM 1547 O O . ASP A 1 193 ? 25.042 -3.102 5.423 1.00 73.69 193 ASP A O 1
ATOM 1551 N N . THR A 1 194 ? 25.514 -1.570 3.857 1.00 82.88 194 THR A N 1
ATOM 1552 C CA . THR A 1 194 ? 26.965 -1.787 3.875 1.00 82.88 194 THR A CA 1
ATOM 1553 C C . THR A 1 194 ? 27.652 -0.878 4.888 1.00 82.88 194 THR A C 1
ATOM 1555 O O . THR A 1 194 ? 28.877 -0.914 5.017 1.00 82.88 194 THR A O 1
ATOM 1558 N N . ARG A 1 195 ? 26.879 -0.035 5.582 1.00 80.94 195 ARG A N 1
ATOM 1559 C CA . ARG A 1 195 ? 27.347 0.939 6.561 1.00 80.94 195 ARG A CA 1
ATOM 1560 C C . ARG A 1 195 ? 26.578 0.799 7.866 1.00 80.94 195 ARG A C 1
ATOM 1562 O O . ARG A 1 195 ? 25.419 0.401 7.892 1.00 80.94 195 ARG A O 1
ATOM 1569 N N . GLU A 1 196 ? 27.251 1.166 8.946 1.00 81.31 196 GLU A N 1
ATOM 1570 C CA . GLU A 1 196 ? 26.625 1.343 10.252 1.00 81.31 196 GLU A CA 1
ATOM 1571 C C . GLU A 1 196 ? 25.613 2.509 10.232 1.00 81.31 196 GLU A C 1
ATOM 1573 O O . GLU A 1 196 ? 25.795 3.477 9.478 1.00 81.31 196 GLU A O 1
ATOM 1578 N N . PRO A 1 197 ? 24.545 2.446 11.048 1.00 81.56 197 PRO A N 1
ATOM 1579 C CA . PRO A 1 197 ? 23.530 3.488 11.082 1.00 81.56 197 PRO A CA 1
ATOM 1580 C C . PRO A 1 197 ? 24.092 4.777 11.696 1.00 81.56 197 PRO A C 1
ATOM 1582 O O . PRO A 1 197 ? 24.483 4.816 12.857 1.00 81.56 197 PRO A O 1
ATOM 1585 N N . PHE A 1 198 ? 24.066 5.877 10.941 1.00 85.75 198 PHE A N 1
ATOM 1586 C CA . PHE A 1 198 ? 24.368 7.223 11.463 1.00 85.75 198 PHE A CA 1
ATOM 1587 C C . PHE A 1 198 ? 23.118 7.957 11.966 1.00 85.75 198 PHE A C 1
ATOM 1589 O O . PHE A 1 198 ? 23.211 8.986 12.636 1.00 85.75 198 PHE A O 1
ATOM 1596 N N . ALA A 1 199 ? 21.937 7.435 11.642 1.00 85.19 199 ALA A N 1
ATOM 1597 C CA . ALA A 1 199 ? 20.652 7.943 12.087 1.00 85.19 199 ALA A CA 1
ATOM 1598 C C . ALA A 1 199 ? 19.652 6.790 12.223 1.00 85.19 199 ALA A C 1
ATOM 1600 O O . ALA A 1 199 ? 19.744 5.794 11.513 1.00 85.19 199 ALA A O 1
ATOM 1601 N N . LEU A 1 200 ? 18.660 6.965 13.096 1.00 84.12 200 LEU A N 1
ATOM 1602 C CA . LEU A 1 200 ? 17.494 6.085 13.155 1.00 84.12 200 LEU A CA 1
ATOM 1603 C C . LEU A 1 200 ? 16.566 6.385 11.976 1.00 84.12 200 LEU A C 1
ATOM 1605 O O . LEU A 1 200 ? 15.880 7.421 11.979 1.00 84.12 200 LEU A O 1
ATOM 1609 N N . ASP A 1 201 ? 16.524 5.474 11.006 1.00 85.75 201 ASP A N 1
ATOM 1610 C CA . ASP A 1 201 ? 15.509 5.476 9.956 1.00 85.75 201 ASP A CA 1
ATOM 1611 C C . ASP A 1 201 ? 14.093 5.267 10.537 1.00 85.75 201 ASP A C 1
ATOM 1613 O O . ASP A 1 201 ? 13.904 5.020 11.732 1.00 85.75 201 ASP A O 1
ATOM 1617 N N . GLY A 1 202 ? 13.068 5.419 9.696 1.00 85.44 202 GLY A N 1
ATOM 1618 C CA . GLY A 1 202 ? 11.675 5.334 10.134 1.00 85.44 202 GLY A CA 1
ATOM 1619 C C . GLY A 1 202 ? 11.265 3.963 10.685 1.00 85.44 202 GLY A C 1
ATOM 1620 O O . GLY A 1 202 ? 10.506 3.916 11.653 1.00 85.44 202 GLY A O 1
ATOM 1621 N N . LEU A 1 203 ? 11.762 2.870 10.101 1.00 85.44 203 LEU A N 1
ATOM 1622 C CA . LEU A 1 203 ? 11.432 1.504 10.507 1.00 85.44 203 LEU A CA 1
ATOM 1623 C C . LEU A 1 203 ? 12.152 1.141 11.808 1.00 85.44 203 LEU A C 1
ATOM 1625 O O . LEU A 1 203 ? 11.501 0.708 12.756 1.00 85.44 203 LEU A O 1
ATOM 1629 N N . SER A 1 204 ? 13.457 1.406 11.881 1.00 88.69 204 SER A N 1
ATOM 1630 C CA . SER A 1 204 ? 14.279 1.179 13.074 1.00 88.69 204 SER A CA 1
ATOM 1631 C C . SER A 1 204 ? 13.777 1.999 14.265 1.00 88.69 204 SER A C 1
ATOM 1633 O O . SER A 1 204 ? 13.675 1.497 15.382 1.00 88.69 204 SER A O 1
ATOM 1635 N N . ARG A 1 205 ? 13.364 3.255 14.031 1.00 90.81 205 ARG A N 1
ATOM 1636 C CA . ARG A 1 205 ? 12.734 4.088 15.068 1.00 90.81 205 ARG A CA 1
ATOM 1637 C C . ARG A 1 205 ? 11.399 3.522 15.532 1.00 90.81 205 ARG A C 1
ATOM 1639 O O . ARG A 1 205 ?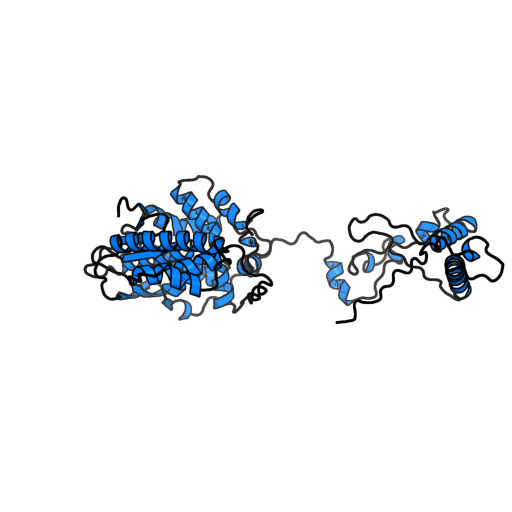 11.116 3.558 16.725 1.00 90.81 205 ARG A O 1
ATOM 1646 N N . TRP A 1 206 ? 10.571 3.048 14.602 1.00 89.50 206 TRP A N 1
ATOM 1647 C CA . TRP A 1 206 ? 9.290 2.444 14.952 1.00 89.50 206 TRP A CA 1
ATOM 1648 C C . TRP A 1 206 ? 9.493 1.180 15.794 1.00 89.50 206 TRP A C 1
ATOM 1650 O O . TRP A 1 206 ? 8.845 1.063 16.831 1.00 89.50 206 TRP A O 1
ATOM 1660 N N . ALA A 1 207 ? 10.418 0.296 15.402 1.00 91.25 207 ALA A N 1
ATOM 1661 C CA . ALA A 1 207 ? 10.750 -0.926 16.134 1.00 91.25 207 ALA A CA 1
ATOM 1662 C C . ALA A 1 207 ? 11.251 -0.615 17.554 1.00 91.25 207 ALA A C 1
ATOM 1664 O O . ALA A 1 207 ? 10.618 -1.030 18.522 1.00 91.25 207 ALA A O 1
ATOM 1665 N N . LEU A 1 208 ? 12.281 0.235 17.677 1.00 93.12 208 LEU A N 1
ATOM 1666 C CA . LEU A 1 208 ? 12.787 0.709 18.969 1.00 93.12 208 LEU A CA 1
ATOM 1667 C C . LEU A 1 208 ? 11.666 1.306 19.834 1.00 93.12 208 LEU A C 1
ATOM 1669 O O . LEU A 1 208 ? 11.574 1.039 21.028 1.00 93.12 208 LEU A O 1
ATOM 1673 N N . GLY A 1 209 ? 10.791 2.113 19.234 1.00 93.06 209 GLY A N 1
ATOM 1674 C CA . GLY A 1 209 ? 9.659 2.709 19.929 1.00 93.06 209 GLY A CA 1
ATOM 1675 C C . GLY A 1 209 ? 8.661 1.682 20.479 1.00 93.06 209 GLY A C 1
ATOM 1676 O O . GLY A 1 209 ? 8.170 1.862 21.593 1.00 93.06 209 GLY A O 1
ATOM 1677 N N . GLN A 1 210 ? 8.361 0.612 19.731 1.00 91.56 210 GLN A N 1
ATOM 1678 C CA . GLN A 1 210 ? 7.491 -0.469 20.214 1.00 91.56 210 GLN A CA 1
ATOM 1679 C C . GLN A 1 210 ? 8.127 -1.212 21.393 1.00 91.56 210 GLN A C 1
ATOM 1681 O O . GLN A 1 210 ? 7.445 -1.437 22.393 1.00 91.56 210 GLN A O 1
ATOM 1686 N N . ASP A 1 211 ? 9.420 -1.532 21.298 1.00 92.25 211 ASP A N 1
ATOM 1687 C CA . ASP A 1 211 ? 10.155 -2.250 22.344 1.00 92.25 211 ASP A CA 1
ATOM 1688 C C . ASP A 1 211 ? 10.182 -1.441 23.650 1.00 92.25 211 ASP A C 1
ATOM 1690 O O . ASP A 1 211 ? 9.821 -1.938 24.720 1.00 92.25 211 ASP A O 1
ATOM 1694 N N . LEU A 1 212 ? 10.512 -0.148 23.552 1.00 94.44 212 LEU A N 1
ATOM 1695 C CA . LEU A 1 212 ? 10.530 0.765 24.696 1.00 94.44 212 LEU A CA 1
ATOM 1696 C C . LEU A 1 212 ? 9.137 0.960 25.306 1.00 94.44 212 LEU A C 1
ATOM 1698 O O . LEU A 1 212 ? 9.010 1.049 26.526 1.00 94.44 212 LEU A O 1
ATOM 1702 N N . LEU A 1 213 ? 8.082 1.018 24.487 1.00 94.00 213 LEU A N 1
ATOM 1703 C CA . LEU A 1 213 ? 6.715 1.120 24.994 1.00 94.00 213 LEU A CA 1
ATOM 1704 C C . LEU A 1 213 ? 6.286 -0.149 25.733 1.00 94.00 213 LEU A C 1
ATOM 1706 O O . LEU A 1 213 ? 5.656 -0.051 26.787 1.00 94.00 213 LEU A O 1
ATOM 1710 N N . ALA A 1 214 ? 6.588 -1.326 25.185 1.00 92.44 214 ALA A N 1
ATOM 1711 C CA . ALA A 1 214 ? 6.271 -2.592 25.833 1.00 92.44 214 ALA A CA 1
ATOM 1712 C C . ALA A 1 214 ? 6.929 -2.657 27.218 1.00 92.44 214 ALA A C 1
ATOM 1714 O O . ALA A 1 214 ? 6.235 -2.863 28.214 1.00 92.44 214 ALA A O 1
ATOM 1715 N N . ALA A 1 215 ? 8.227 -2.357 27.294 1.00 92.19 215 ALA A N 1
ATOM 1716 C CA . ALA A 1 215 ? 8.971 -2.305 28.549 1.00 92.19 215 ALA A CA 1
ATOM 1717 C C . ALA A 1 215 ? 8.392 -1.273 29.536 1.00 92.19 215 ALA A C 1
ATOM 1719 O O . ALA A 1 215 ? 8.116 -1.600 30.692 1.00 92.19 215 ALA A O 1
ATOM 1720 N N . ALA A 1 216 ? 8.089 -0.056 29.070 1.00 92.88 216 ALA A N 1
ATOM 1721 C CA . ALA A 1 216 ? 7.520 0.999 29.913 1.00 92.88 216 ALA A CA 1
ATOM 1722 C C . ALA A 1 216 ? 6.155 0.608 30.505 1.00 92.88 216 ALA A C 1
ATOM 1724 O O . ALA A 1 216 ? 5.828 0.980 31.631 1.00 92.88 216 ALA A O 1
ATOM 1725 N N . ARG A 1 217 ? 5.346 -0.163 29.767 1.00 91.12 217 ARG A N 1
ATOM 1726 C CA . ARG A 1 217 ? 4.047 -0.662 30.245 1.00 91.12 217 ARG A CA 1
ATOM 1727 C C . ARG A 1 217 ? 4.158 -1.793 31.257 1.00 91.12 217 ARG A C 1
ATOM 1729 O O . ARG A 1 217 ? 3.256 -1.935 32.078 1.00 91.12 217 ARG A O 1
ATOM 1736 N N . HIS A 1 218 ? 5.229 -2.577 31.198 1.00 89.62 218 HIS A N 1
ATOM 1737 C CA . HIS A 1 218 ? 5.529 -3.601 32.196 1.00 89.62 218 HIS A CA 1
ATOM 1738 C C . HIS A 1 218 ? 6.198 -3.033 33.457 1.00 89.62 218 HIS A C 1
ATOM 1740 O O . HIS A 1 218 ? 6.394 -3.768 34.419 1.00 89.62 218 HIS A O 1
ATOM 1746 N N . GLY A 1 219 ? 6.472 -1.723 33.489 1.00 85.19 219 GLY A N 1
ATOM 1747 C CA . GLY A 1 219 ? 7.082 -1.056 34.637 1.00 85.19 219 GLY A CA 1
ATOM 1748 C C . GLY A 1 219 ? 8.595 -1.247 34.721 1.00 85.19 219 GLY A C 1
ATOM 1749 O O . GLY A 1 219 ? 9.157 -1.070 35.800 1.00 85.19 219 GLY A O 1
ATOM 1750 N N . GLU A 1 220 ? 9.247 -1.598 33.608 1.00 85.50 220 GLU A N 1
ATOM 1751 C CA . GLU A 1 220 ? 10.703 -1.727 33.550 1.00 85.50 220 GLU A CA 1
ATOM 1752 C C . GLU A 1 220 ? 11.386 -0.391 33.847 1.00 85.50 220 GLU A C 1
ATOM 1754 O O . GLU A 1 220 ? 11.014 0.658 33.310 1.00 85.50 220 GLU A O 1
ATOM 1759 N N . THR A 1 221 ? 12.403 -0.426 34.706 1.00 77.81 221 THR A N 1
ATOM 1760 C CA . THR A 1 221 ? 13.088 0.780 35.185 1.00 77.81 221 THR A CA 1
ATOM 1761 C C . THR A 1 221 ? 14.255 1.203 34.299 1.00 77.81 221 THR A C 1
ATOM 1763 O O . THR A 1 221 ? 14.536 2.401 34.234 1.00 77.81 221 THR A O 1
ATOM 1766 N N . ASP A 1 222 ? 14.898 0.276 33.576 1.00 88.62 222 ASP A N 1
ATOM 1767 C CA . ASP A 1 222 ? 16.029 0.583 32.685 1.00 88.62 222 ASP A CA 1
ATOM 1768 C C . ASP A 1 222 ? 15.684 0.446 31.193 1.00 88.62 222 ASP A C 1
ATOM 1770 O O . ASP A 1 222 ? 16.196 -0.389 30.445 1.00 88.62 222 ASP A O 1
ATOM 1774 N N . LEU A 1 223 ? 14.804 1.337 30.733 1.00 89.00 223 LEU A N 1
ATOM 1775 C CA . LEU A 1 223 ? 14.476 1.478 29.310 1.00 89.00 223 LEU A CA 1
ATOM 1776 C C . LEU A 1 223 ? 15.700 1.793 28.438 1.00 89.00 223 LEU A C 1
ATOM 1778 O O . LEU A 1 223 ? 15.712 1.488 27.245 1.00 89.00 223 LEU A O 1
ATOM 1782 N N . LEU A 1 224 ? 16.714 2.450 29.007 1.00 92.81 224 LEU A N 1
ATOM 1783 C CA . LEU A 1 224 ? 17.887 2.870 28.252 1.00 92.81 224 LEU A CA 1
ATOM 1784 C C . LEU A 1 224 ? 18.791 1.672 27.955 1.00 92.81 224 LEU A C 1
ATOM 1786 O O . LEU A 1 224 ? 19.238 1.518 26.821 1.00 92.81 224 LEU A O 1
ATOM 1790 N N . GLU A 1 225 ? 19.031 0.801 28.932 1.00 91.94 225 GLU A N 1
ATOM 1791 C CA . GLU A 1 225 ? 19.795 -0.429 28.721 1.00 91.94 225 GLU A CA 1
ATOM 1792 C C . GLU A 1 225 ? 19.146 -1.324 27.658 1.00 91.94 225 GLU A C 1
ATOM 1794 O O . GLU A 1 225 ? 19.828 -1.757 26.724 1.00 91.94 225 GLU A O 1
ATOM 1799 N N . LEU A 1 226 ? 17.820 -1.495 27.710 1.00 90.25 226 LEU A N 1
ATOM 1800 C CA . LEU A 1 226 ? 17.082 -2.246 26.693 1.00 90.25 226 LEU A CA 1
ATOM 1801 C C . LEU A 1 226 ? 17.269 -1.637 25.301 1.00 90.25 226 LEU A C 1
ATOM 1803 O O . LEU A 1 226 ? 17.604 -2.344 24.351 1.00 90.25 226 LEU A O 1
ATOM 1807 N N . GLY A 1 227 ? 17.113 -0.317 25.176 1.00 90.62 227 GLY A N 1
ATOM 1808 C CA . GLY A 1 227 ? 17.291 0.371 23.901 1.00 90.62 227 GLY A CA 1
ATOM 1809 C C . GLY A 1 227 ? 18.702 0.227 23.322 1.00 90.62 227 GLY A C 1
ATOM 1810 O O . GLY A 1 227 ? 18.840 0.033 22.112 1.00 90.62 227 GLY A O 1
ATOM 1811 N N . ARG A 1 228 ? 19.748 0.248 24.163 1.00 91.81 228 ARG A N 1
ATOM 1812 C CA . ARG A 1 228 ? 21.142 0.002 23.737 1.00 91.81 228 ARG A CA 1
ATOM 1813 C C . ARG A 1 228 ? 21.341 -1.404 23.178 1.00 91.81 228 ARG A C 1
ATOM 1815 O O . ARG A 1 228 ? 22.081 -1.567 22.211 1.00 91.81 228 ARG A O 1
ATOM 1822 N N . ALA A 1 229 ? 20.668 -2.399 23.750 1.00 90.44 229 ALA A N 1
ATOM 1823 C CA . ALA A 1 229 ? 20.795 -3.796 23.341 1.00 90.44 229 ALA A CA 1
ATOM 1824 C C . ALA A 1 229 ? 20.147 -4.111 21.977 1.00 90.44 229 ALA A C 1
ATOM 1826 O O . ALA A 1 229 ? 20.421 -5.164 21.406 1.00 90.44 229 ALA A O 1
ATOM 1827 N N . THR A 1 230 ? 19.319 -3.213 21.428 1.00 87.56 230 THR A N 1
ATOM 1828 C CA . THR A 1 230 ? 18.582 -3.456 20.171 1.00 87.56 230 THR A CA 1
ATOM 1829 C C . THR A 1 230 ? 19.438 -3.418 18.901 1.00 87.56 230 THR A C 1
ATOM 1831 O O . THR A 1 230 ? 19.044 -3.973 17.880 1.00 87.56 230 THR A O 1
ATOM 1834 N N . GLY A 1 231 ? 20.590 -2.738 18.928 1.00 86.62 231 GLY A N 1
ATOM 1835 C CA . GLY A 1 231 ? 21.446 -2.555 17.748 1.00 86.62 231 GLY A CA 1
ATOM 1836 C C . GLY A 1 231 ? 20.935 -1.542 16.710 1.00 86.62 231 GLY A C 1
ATOM 1837 O O . GLY A 1 231 ? 21.589 -1.356 15.688 1.00 86.62 231 GLY A O 1
ATOM 1838 N N . TYR A 1 232 ? 19.813 -0.850 16.957 1.00 87.12 232 TYR A N 1
ATOM 1839 C CA . TYR A 1 232 ? 19.267 0.160 16.031 1.00 87.12 232 TYR A CA 1
ATOM 1840 C C . TYR A 1 232 ? 19.959 1.530 16.112 1.00 87.12 232 TYR A C 1
ATOM 1842 O O . TYR A 1 232 ? 19.784 2.376 15.233 1.00 87.12 232 TYR A O 1
ATOM 1850 N N . LEU A 1 233 ? 20.665 1.802 17.209 1.00 90.75 233 LEU A N 1
ATOM 1851 C CA . LEU A 1 233 ? 21.160 3.137 17.531 1.00 90.75 233 LEU A CA 1
ATOM 1852 C C . LEU A 1 233 ? 22.491 3.445 16.830 1.00 90.75 233 LEU A C 1
ATOM 1854 O O . LEU A 1 233 ? 23.365 2.580 16.777 1.00 90.75 233 LEU A O 1
ATOM 1858 N N . PRO A 1 234 ? 22.700 4.698 16.387 1.00 90.69 234 PRO A N 1
ATOM 1859 C CA . PRO A 1 234 ? 24.023 5.171 16.004 1.00 90.69 234 PRO A CA 1
ATOM 1860 C C . PRO A 1 234 ? 25.029 5.083 17.151 1.00 90.69 234 PRO A C 1
ATOM 1862 O O . PRO A 1 234 ? 24.667 5.216 18.321 1.00 90.69 234 PRO A O 1
ATOM 1865 N N . HIS A 1 235 ? 26.308 4.928 16.817 1.00 88.12 235 HIS A N 1
ATOM 1866 C CA . HIS A 1 235 ? 27.367 4.878 17.820 1.00 88.12 235 HIS A CA 1
ATOM 1867 C C . HIS A 1 235 ? 27.563 6.217 18.561 1.00 88.12 235 HIS A C 1
ATOM 1869 O O . HIS A 1 235 ? 27.399 7.307 18.006 1.00 88.12 235 HIS A O 1
ATOM 1875 N N . GLY A 1 236 ? 27.974 6.123 19.830 1.00 89.94 236 GLY A N 1
ATOM 1876 C CA . GLY A 1 236 ? 28.358 7.261 20.671 1.00 89.94 236 GLY A CA 1
ATOM 1877 C C . GLY A 1 236 ? 27.190 8.125 21.166 1.00 89.94 236 GLY A C 1
ATOM 1878 O O . GLY A 1 236 ? 26.036 7.702 21.208 1.00 89.94 236 GLY A O 1
ATOM 1879 N N . GLU A 1 237 ? 27.496 9.372 21.540 1.00 92.69 237 GLU A N 1
ATOM 1880 C CA . GLU A 1 237 ? 26.534 10.300 22.164 1.00 92.69 237 GLU A CA 1
ATOM 1881 C C . GLU A 1 237 ? 25.324 10.635 21.281 1.00 92.69 237 GLU A C 1
ATOM 1883 O O . GLU A 1 237 ? 24.240 10.917 21.792 1.00 92.69 237 GLU A O 1
ATOM 1888 N N . ALA A 1 238 ? 25.473 10.576 19.954 1.00 90.56 238 ALA A N 1
ATOM 1889 C CA . ALA A 1 238 ? 24.351 10.775 19.041 1.00 90.56 238 ALA A CA 1
ATOM 1890 C C . ALA A 1 238 ? 23.251 9.719 19.262 1.00 90.56 238 ALA A C 1
ATOM 1892 O O . ALA A 1 238 ? 22.068 10.066 19.316 1.00 90.56 238 ALA A O 1
ATOM 1893 N N . GLY A 1 239 ? 23.638 8.452 19.452 1.00 92.94 239 GLY A N 1
ATOM 1894 C CA . GLY A 1 239 ? 22.724 7.364 19.801 1.00 92.94 239 GLY A CA 1
ATOM 1895 C C . GLY A 1 239 ? 22.085 7.555 21.171 1.00 92.94 239 GLY A C 1
ATOM 1896 O O . GLY A 1 239 ? 20.871 7.415 21.301 1.00 92.94 239 GLY A O 1
ATOM 1897 N N . GLU A 1 240 ? 22.864 7.969 22.172 1.00 93.31 240 GLU A N 1
ATOM 1898 C CA . GLU A 1 240 ? 22.366 8.220 23.532 1.00 93.31 240 GLU A CA 1
ATOM 1899 C C . GLU A 1 240 ? 21.316 9.340 23.577 1.00 93.31 240 GLU A C 1
ATOM 1901 O O . GLU A 1 240 ? 20.287 9.219 24.247 1.00 93.31 240 GLU A O 1
ATOM 1906 N N . VAL A 1 241 ? 21.527 10.435 22.840 1.00 93.38 241 VAL A N 1
ATOM 1907 C CA . VAL A 1 241 ? 20.547 11.531 22.742 1.00 93.38 241 VAL A CA 1
ATOM 1908 C C . VAL A 1 241 ? 19.251 11.054 22.081 1.00 93.38 241 VAL A C 1
ATOM 1910 O O . VAL A 1 241 ? 18.159 11.372 22.564 1.00 93.38 241 VAL A O 1
ATOM 1913 N N . LEU A 1 242 ? 19.353 10.275 21.000 1.00 92.69 242 LEU A N 1
ATOM 1914 C CA . LEU A 1 242 ? 18.192 9.705 20.315 1.00 92.69 242 LEU A CA 1
ATOM 1915 C C . LEU A 1 242 ? 17.426 8.731 21.214 1.00 92.69 242 LEU A C 1
ATOM 1917 O O . LEU A 1 242 ? 16.207 8.842 21.334 1.00 92.69 242 LEU A O 1
ATOM 1921 N N . LEU A 1 243 ? 18.135 7.836 21.895 1.00 94.62 243 LEU A N 1
ATOM 1922 C CA . LEU A 1 243 ? 17.553 6.870 22.815 1.00 94.62 243 LEU A CA 1
ATOM 1923 C C . LEU A 1 243 ? 16.802 7.557 23.958 1.00 94.62 243 LEU A C 1
ATOM 1925 O O . LEU A 1 243 ? 15.637 7.247 24.185 1.00 94.62 243 LEU A O 1
ATOM 1929 N N . ARG A 1 244 ? 17.412 8.541 24.636 1.00 94.81 244 ARG A N 1
ATOM 1930 C CA . ARG A 1 244 ? 16.733 9.295 25.709 1.00 94.81 244 ARG A CA 1
ATOM 1931 C C . ARG A 1 244 ? 15.462 9.977 25.202 1.00 94.81 244 ARG A C 1
ATOM 1933 O O . ARG A 1 244 ? 14.455 10.022 25.911 1.00 94.81 244 ARG A O 1
ATOM 1940 N N . ARG A 1 245 ? 15.485 10.494 23.968 1.00 93.75 245 ARG A N 1
ATOM 1941 C CA . ARG A 1 245 ? 14.312 11.111 23.338 1.00 93.75 245 ARG A CA 1
ATOM 1942 C C . ARG A 1 245 ? 13.196 10.094 23.105 1.00 93.75 245 ARG A C 1
ATOM 1944 O O . ARG A 1 245 ? 12.056 10.385 23.471 1.00 93.75 245 ARG A O 1
ATOM 1951 N N . GLU A 1 246 ? 13.496 8.951 22.492 1.00 93.81 246 GLU A N 1
ATOM 1952 C CA . GLU A 1 246 ? 12.491 7.924 22.186 1.00 93.81 246 GLU A CA 1
ATOM 1953 C C . GLU A 1 246 ? 11.987 7.228 23.462 1.00 93.81 246 GLU A C 1
ATOM 1955 O O . GLU A 1 246 ? 10.777 7.110 23.636 1.00 93.81 246 GLU A O 1
ATOM 1960 N N . ALA A 1 247 ? 12.860 6.917 24.427 1.00 94.25 247 ALA A N 1
ATOM 1961 C CA . ALA A 1 247 ? 12.467 6.390 25.739 1.00 94.25 247 ALA A CA 1
ATOM 1962 C C . ALA A 1 247 ? 11.554 7.367 26.493 1.00 94.25 247 ALA A C 1
ATOM 1964 O O . ALA A 1 247 ? 10.511 6.979 27.014 1.00 94.25 247 ALA A O 1
ATOM 1965 N N . GLY A 1 248 ? 11.875 8.666 26.476 1.00 93.69 248 GLY A N 1
ATOM 1966 C CA . GLY A 1 248 ? 11.015 9.688 27.067 1.00 93.69 248 GLY A CA 1
ATOM 1967 C C . GLY A 1 248 ? 9.639 9.785 26.397 1.00 93.69 248 GLY A C 1
ATOM 1968 O O . GLY A 1 248 ? 8.645 10.035 27.080 1.00 93.69 248 GLY A O 1
ATOM 1969 N N . LYS A 1 249 ? 9.544 9.592 25.073 1.00 93.75 249 LYS A N 1
ATOM 1970 C CA . LYS A 1 249 ? 8.247 9.534 24.375 1.00 93.75 249 LYS A CA 1
ATOM 1971 C C . LYS A 1 249 ? 7.465 8.278 24.748 1.00 93.75 249 LYS A C 1
ATOM 1973 O O . LYS A 1 249 ? 6.290 8.405 25.080 1.00 93.75 249 LYS A O 1
ATOM 1978 N N . ALA A 1 250 ? 8.113 7.114 24.725 1.00 94.19 250 ALA A N 1
ATO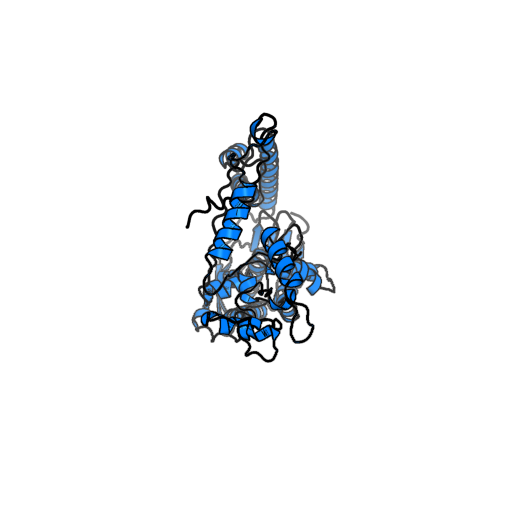M 1979 C CA . ALA A 1 250 ? 7.503 5.842 25.090 1.00 94.19 250 ALA A CA 1
ATOM 1980 C C . ALA A 1 250 ? 6.957 5.885 26.524 1.00 94.19 250 ALA A C 1
ATOM 1982 O O . ALA A 1 250 ? 5.800 5.539 26.744 1.00 94.19 250 ALA A O 1
ATOM 1983 N N . GLN A 1 251 ? 7.728 6.429 27.473 1.00 93.50 251 GLN A N 1
ATOM 1984 C CA . GLN A 1 251 ? 7.301 6.597 28.862 1.00 93.50 251 GLN A CA 1
ATOM 1985 C C . GLN A 1 251 ? 6.086 7.524 28.991 1.00 93.50 251 GLN A C 1
ATOM 1987 O O . GLN A 1 251 ? 5.110 7.174 29.652 1.00 93.50 251 GLN A O 1
ATOM 1992 N N . ARG A 1 252 ? 6.106 8.699 28.340 1.00 93.25 252 ARG A N 1
ATOM 1993 C CA . ARG A 1 252 ? 4.958 9.628 28.360 1.00 93.25 252 ARG A CA 1
ATOM 1994 C C . ARG A 1 252 ? 3.708 8.990 27.763 1.00 93.25 252 ARG A C 1
ATOM 1996 O O . ARG A 1 252 ? 2.622 9.146 28.319 1.00 93.25 252 ARG A O 1
ATOM 2003 N N . PHE A 1 253 ? 3.862 8.263 26.659 1.00 94.56 253 PHE A N 1
ATOM 2004 C CA . PHE A 1 253 ? 2.756 7.554 26.033 1.00 94.56 253 PHE A CA 1
ATOM 2005 C C . PHE A 1 253 ? 2.228 6.434 26.935 1.00 94.56 253 PHE A C 1
ATOM 2007 O O . PHE A 1 253 ? 1.020 6.350 27.122 1.00 94.56 253 PHE A O 1
ATOM 2014 N N . ALA A 1 254 ? 3.102 5.642 27.567 1.00 94.12 254 ALA A N 1
ATOM 2015 C CA . ALA A 1 254 ? 2.720 4.600 28.520 1.00 94.12 254 ALA A CA 1
ATOM 2016 C C . ALA A 1 254 ? 1.927 5.173 29.707 1.00 94.12 254 ALA A C 1
ATOM 2018 O O . ALA A 1 254 ? 0.850 4.671 30.024 1.00 94.12 254 ALA A O 1
ATOM 2019 N N . SER A 1 255 ? 2.398 6.271 30.308 1.00 92.88 255 SER A N 1
ATOM 2020 C CA . SER A 1 255 ? 1.691 6.967 31.392 1.00 92.88 255 SER A CA 1
ATOM 2021 C C . SER A 1 255 ? 0.338 7.538 30.956 1.00 92.88 255 SER A C 1
ATOM 2023 O O . SER A 1 255 ? -0.630 7.488 31.710 1.00 92.88 255 SER A O 1
ATOM 2025 N N . SER A 1 256 ? 0.242 8.086 29.743 1.00 93.31 256 SER A N 1
ATOM 2026 C CA . SER A 1 256 ? -1.032 8.552 29.188 1.00 93.31 256 SER A CA 1
ATOM 2027 C C . SER A 1 256 ? -1.992 7.396 28.914 1.00 93.31 256 SER A C 1
ATOM 2029 O O . SER A 1 256 ? -3.173 7.482 29.231 1.00 93.31 256 SER A O 1
ATOM 2031 N N . LEU A 1 257 ? -1.478 6.297 28.366 1.00 93.44 257 LEU A N 1
ATOM 2032 C CA . LEU A 1 257 ? -2.255 5.111 28.041 1.00 93.44 257 LEU A CA 1
ATOM 2033 C C . LEU A 1 257 ? -2.799 4.426 29.300 1.00 93.44 257 LEU A C 1
ATOM 2035 O O . LEU A 1 257 ? -3.935 3.966 29.288 1.00 93.44 257 LEU A O 1
ATOM 2039 N N . ALA A 1 258 ? -2.027 4.399 30.388 1.00 92.56 258 ALA A N 1
ATOM 2040 C CA . ALA A 1 258 ? -2.474 3.879 31.679 1.00 92.56 258 ALA A CA 1
ATOM 2041 C C . ALA A 1 258 ? -3.656 4.670 32.269 1.00 92.56 258 ALA A C 1
ATOM 2043 O O . ALA A 1 258 ? -4.478 4.088 32.964 1.00 92.56 258 ALA A O 1
ATOM 2044 N N . ARG A 1 259 ? -3.758 5.977 31.978 1.00 92.12 259 ARG A N 1
ATOM 2045 C CA . ARG A 1 259 ? -4.913 6.812 32.364 1.00 92.12 259 ARG A CA 1
ATOM 2046 C C . ARG A 1 259 ? -6.120 6.608 31.446 1.00 92.12 259 ARG A C 1
ATOM 2048 O O . ARG A 1 259 ? -7.253 6.723 31.895 1.00 92.12 259 ARG A O 1
ATOM 2055 N N . PHE A 1 260 ? -5.871 6.321 30.170 1.00 93.44 260 PHE A N 1
ATOM 2056 C CA . PHE A 1 260 ? -6.911 6.100 29.165 1.00 93.44 260 PHE A CA 1
ATOM 2057 C C . PHE A 1 260 ? -7.584 4.730 29.287 1.00 93.44 260 PHE A C 1
ATOM 2059 O O . PHE A 1 260 ? -8.795 4.613 29.100 1.00 93.44 260 PHE A O 1
ATOM 2066 N N . LEU A 1 261 ? -6.798 3.680 29.535 1.00 93.38 261 LEU A N 1
ATOM 2067 C CA . LEU A 1 261 ? -7.318 2.323 29.621 1.00 93.38 261 LEU A CA 1
ATOM 2068 C C . LEU A 1 261 ? -8.098 2.119 30.928 1.00 93.38 261 LEU A C 1
ATOM 2070 O O . LEU A 1 261 ? -7.676 2.602 31.979 1.00 93.38 261 LEU A O 1
ATOM 2074 N N . PRO A 1 262 ? -9.210 1.365 30.890 1.00 93.56 262 PRO A N 1
ATOM 2075 C CA . PRO A 1 262 ? -9.906 0.971 32.105 1.00 93.56 262 PRO A CA 1
ATOM 2076 C C . PRO A 1 262 ? -9.014 0.051 32.951 1.00 93.56 262 PRO A C 1
ATOM 2078 O O . PRO A 1 262 ? -8.172 -0.680 32.424 1.00 93.56 262 PRO A O 1
ATOM 2081 N N . SER A 1 263 ? -9.228 0.058 34.268 1.00 89.62 263 SER A N 1
ATOM 2082 C CA . SER A 1 263 ? -8.475 -0.783 35.210 1.00 89.62 263 SER A CA 1
ATOM 2083 C C . SER A 1 263 ? -8.694 -2.280 34.989 1.00 89.62 263 SER A C 1
ATOM 2085 O O . SER A 1 263 ? -7.816 -3.082 35.292 1.00 89.62 263 SER A O 1
ATOM 2087 N N . GLU A 1 264 ? -9.861 -2.655 34.466 1.00 92.69 264 GLU A N 1
ATOM 2088 C CA . GLU A 1 264 ? -10.228 -4.033 34.168 1.00 92.69 264 GLU A CA 1
ATOM 2089 C C . GLU A 1 264 ? -10.928 -4.102 32.809 1.00 92.69 264 GLU A C 1
ATOM 2091 O O . GLU A 1 264 ? -11.750 -3.248 32.464 1.00 92.69 264 GLU A O 1
ATOM 2096 N N . LEU A 1 265 ? -10.575 -5.125 32.033 1.00 95.00 265 LEU A N 1
ATOM 2097 C CA . LEU A 1 265 ? -11.205 -5.438 30.758 1.00 95.00 265 LEU A CA 1
ATOM 2098 C C . LEU A 1 265 ? -12.061 -6.693 30.919 1.00 95.00 265 LEU A C 1
ATOM 2100 O O . LEU A 1 265 ? -11.637 -7.676 31.522 1.00 95.00 265 LEU A O 1
ATOM 2104 N N . LEU A 1 266 ? -13.250 -6.666 30.329 1.00 96.06 266 LEU A N 1
ATOM 2105 C CA . LEU A 1 266 ? -14.131 -7.819 30.221 1.00 96.06 266 LEU A CA 1
ATOM 2106 C C . LEU A 1 266 ? -13.520 -8.868 29.284 1.00 96.06 266 LEU A C 1
ATOM 2108 O O . LEU A 1 266 ? -12.718 -8.559 28.394 1.00 96.06 266 LEU A O 1
ATOM 2112 N N . ALA A 1 267 ? -13.943 -10.119 29.469 1.00 95.50 267 ALA A N 1
ATOM 2113 C CA . ALA A 1 267 ? -13.537 -11.216 28.604 1.00 95.50 267 ALA A CA 1
ATOM 2114 C C . ALA A 1 267 ? -13.932 -10.946 27.136 1.00 95.50 267 ALA A C 1
ATOM 2116 O O . ALA A 1 267 ? -14.996 -10.370 26.884 1.00 95.50 267 ALA A O 1
ATOM 2117 N N . PRO A 1 268 ? -13.112 -11.385 26.162 1.00 95.94 268 PRO A N 1
ATOM 2118 C CA . PRO A 1 268 ? -13.470 -11.346 24.750 1.00 95.94 268 PRO A CA 1
ATOM 2119 C C . PRO A 1 268 ? -14.851 -11.940 24.480 1.00 95.94 268 PRO A C 1
ATOM 2121 O O . PRO A 1 268 ? -15.139 -13.057 24.912 1.00 95.94 268 PRO A O 1
ATOM 2124 N N . GLN A 1 269 ? -15.681 -11.227 23.717 1.00 96.94 269 GLN A N 1
ATOM 2125 C CA . GLN A 1 269 ? -16.998 -11.725 23.332 1.00 96.94 269 GLN A CA 1
ATOM 2126 C C . GLN A 1 269 ? -17.001 -12.198 21.876 1.00 96.94 269 GLN A C 1
ATOM 2128 O O . GLN A 1 269 ? -16.996 -11.360 20.966 1.00 96.94 269 GLN A O 1
ATOM 2133 N N . PRO A 1 270 ? -17.024 -13.520 21.622 1.00 97.94 270 PRO A N 1
ATOM 2134 C CA . PRO A 1 270 ? -17.187 -14.038 20.274 1.00 97.94 270 PRO A CA 1
ATOM 2135 C C . PRO A 1 270 ? -18.596 -13.738 19.759 1.00 97.94 270 PRO A C 1
ATOM 2137 O O . PRO A 1 270 ? -19.570 -13.742 20.514 1.00 97.94 270 PRO A O 1
ATOM 2140 N N . PHE A 1 271 ? -18.713 -13.518 18.456 1.00 98.00 271 PHE A N 1
ATOM 2141 C CA . PHE A 1 271 ? -19.992 -13.311 17.795 1.00 98.00 271 PHE A CA 1
ATOM 2142 C C . PHE A 1 271 ? -20.035 -14.003 16.434 1.00 98.00 271 PHE A C 1
ATOM 2144 O O . PHE A 1 271 ? -19.014 -14.262 15.788 1.00 98.00 271 PHE A O 1
ATOM 2151 N N . ARG A 1 272 ? -21.261 -14.268 15.985 1.00 98.06 272 ARG A N 1
ATOM 2152 C CA . ARG A 1 272 ? -21.564 -14.721 14.632 1.00 98.06 272 ARG A CA 1
ATOM 2153 C C . ARG A 1 272 ? -22.858 -14.051 14.194 1.00 98.06 272 ARG A C 1
ATOM 2155 O O . ARG A 1 272 ? -23.881 -14.225 14.848 1.00 98.06 272 ARG A O 1
ATOM 2162 N N . LEU A 1 273 ? -22.793 -13.270 13.127 1.00 97.62 273 LEU A N 1
ATOM 2163 C CA . LEU A 1 273 ? -23.915 -12.514 12.584 1.00 97.62 273 LEU A CA 1
ATOM 2164 C C . LEU A 1 273 ? -24.281 -13.077 11.213 1.00 97.62 273 LEU A C 1
ATOM 2166 O O . LEU A 1 273 ? -23.397 -13.352 10.403 1.00 97.62 273 LEU A O 1
ATOM 2170 N N . ALA A 1 274 ? -25.577 -13.232 10.957 1.00 97.50 274 ALA A N 1
ATOM 2171 C CA . ALA A 1 274 ? -26.102 -13.467 9.618 1.00 97.50 274 ALA A CA 1
ATOM 2172 C C . ALA A 1 274 ? -26.531 -12.113 9.042 1.00 97.50 274 ALA A C 1
ATOM 2174 O O . ALA A 1 274 ? -27.412 -11.466 9.600 1.00 97.50 274 ALA A O 1
ATOM 2175 N N . LEU A 1 275 ? -25.870 -11.674 7.973 1.00 96.25 275 LEU A N 1
ATOM 2176 C CA . LEU A 1 275 ? -26.015 -10.348 7.373 1.00 96.25 275 LEU A CA 1
ATOM 2177 C C . LEU A 1 275 ? -26.384 -10.522 5.896 1.00 96.25 275 LEU A C 1
ATOM 2179 O O . LEU A 1 275 ? -25.520 -10.554 5.018 1.00 96.25 275 LEU A O 1
ATOM 2183 N N . GLY A 1 276 ? -27.678 -10.710 5.628 1.00 92.00 276 GLY A N 1
ATOM 2184 C CA . GLY A 1 276 ? -28.160 -11.107 4.304 1.00 92.00 276 GLY A CA 1
ATOM 2185 C C . GLY A 1 276 ? -27.614 -12.482 3.907 1.00 92.00 276 GLY A C 1
ATOM 2186 O O . GLY A 1 276 ? -27.845 -13.470 4.602 1.00 92.00 276 GLY A O 1
ATOM 2187 N N . GLU A 1 277 ? -26.874 -12.546 2.800 1.00 94.38 277 GLU A N 1
ATOM 2188 C CA . GLU A 1 277 ? -26.235 -13.783 2.326 1.00 94.38 277 GLU A CA 1
ATOM 2189 C C . GLU A 1 277 ? -24.900 -14.091 3.022 1.00 94.38 277 GLU A C 1
ATOM 2191 O O . GLU A 1 277 ? -24.355 -15.181 2.856 1.00 94.38 277 GLU A O 1
ATOM 2196 N N . PHE A 1 278 ? -24.361 -13.147 3.793 1.00 97.88 278 PHE A N 1
ATOM 2197 C CA . PHE A 1 278 ? -23.059 -13.277 4.436 1.00 97.88 278 PHE A CA 1
ATOM 2198 C C . PHE A 1 278 ? -23.184 -13.788 5.868 1.00 97.88 278 PHE A C 1
ATOM 2200 O O . PHE A 1 278 ? -24.134 -13.469 6.590 1.00 97.88 278 PHE A O 1
ATOM 2207 N N . ARG A 1 279 ? -22.168 -14.522 6.323 1.00 98.25 279 ARG A N 1
ATOM 2208 C CA . ARG A 1 279 ? -21.965 -14.807 7.744 1.00 98.25 279 ARG A CA 1
ATOM 2209 C C . ARG A 1 279 ? -20.693 -14.121 8.199 1.00 98.25 279 ARG A C 1
ATOM 2211 O O . ARG A 1 279 ? -19.606 -14.475 7.756 1.00 98.25 279 ARG A O 1
ATOM 2218 N N . LEU A 1 280 ? -20.832 -13.156 9.100 1.00 98.56 280 LEU A N 1
ATOM 2219 C CA . LEU A 1 280 ? -19.706 -12.440 9.685 1.00 98.56 280 LEU A CA 1
ATOM 2220 C C . LEU A 1 280 ? -19.376 -13.032 11.055 1.00 98.56 280 LEU A C 1
ATOM 2222 O O . LEU A 1 280 ? -20.252 -13.158 11.911 1.00 98.56 280 LEU A O 1
ATOM 2226 N N . SER A 1 281 ? -18.116 -13.387 11.281 1.00 98.44 281 SER A N 1
ATOM 2227 C CA . SER A 1 281 ? -17.656 -13.969 12.547 1.00 98.44 281 SER A CA 1
ATOM 2228 C C . SER A 1 281 ? -16.450 -13.231 13.120 1.00 98.44 281 SER A C 1
ATOM 2230 O O . SER A 1 281 ? -15.652 -12.654 12.385 1.00 98.44 281 SER A O 1
ATOM 2232 N N . GLY A 1 282 ? -16.306 -13.218 14.442 1.00 97.75 282 GLY A N 1
ATOM 2233 C CA . GLY A 1 282 ? -15.189 -12.538 15.093 1.00 97.75 282 GLY A CA 1
ATOM 2234 C C . GLY A 1 282 ? -15.304 -12.533 16.609 1.00 97.75 282 GLY A C 1
ATOM 2235 O O . GLY A 1 282 ? -16.162 -13.206 17.179 1.00 97.75 282 GLY A O 1
ATOM 2236 N N . ALA A 1 283 ? -14.436 -11.761 17.259 1.00 97.62 283 ALA A N 1
ATOM 2237 C CA . ALA A 1 283 ? -14.488 -11.525 18.694 1.00 97.62 283 ALA A CA 1
ATOM 2238 C C . ALA A 1 283 ? -14.267 -10.043 19.001 1.00 97.62 283 ALA A C 1
ATOM 2240 O O . ALA A 1 283 ? -13.351 -9.413 18.472 1.00 97.62 283 ALA A O 1
ATOM 2241 N N . LEU A 1 284 ? -15.114 -9.495 19.868 1.00 97.69 284 LEU A N 1
ATOM 2242 C CA . LEU A 1 284 ? -14.956 -8.153 20.406 1.00 97.69 284 LEU A CA 1
ATOM 2243 C C . LEU A 1 284 ? -14.013 -8.220 21.612 1.00 97.69 284 LEU A C 1
ATOM 2245 O O . LEU A 1 284 ? -14.360 -8.767 22.657 1.00 97.69 284 LEU A O 1
ATOM 2249 N N . ASN A 1 285 ? -12.812 -7.673 21.436 1.00 96.25 285 ASN A N 1
ATOM 2250 C CA . ASN A 1 285 ? -11.758 -7.620 22.451 1.00 96.25 285 ASN A CA 1
ATOM 2251 C C . ASN A 1 285 ? -11.693 -6.239 23.115 1.00 96.25 285 ASN A C 1
ATOM 2253 O O . ASN A 1 285 ? -12.207 -5.265 22.566 1.00 96.25 285 ASN A O 1
ATOM 2257 N N . HIS A 1 286 ? -10.982 -6.146 24.244 1.00 96.50 286 HIS A N 1
ATOM 2258 C CA . HIS A 1 286 ? -10.722 -4.889 24.962 1.00 96.50 286 HIS A CA 1
ATOM 2259 C C . HIS A 1 286 ? -12.002 -4.133 25.350 1.00 96.50 286 HIS A C 1
ATOM 2261 O O . HIS A 1 286 ? -12.134 -2.934 25.097 1.00 96.50 286 HIS A O 1
ATOM 2267 N N . LEU A 1 287 ? -12.951 -4.856 25.944 1.00 97.56 287 LEU A N 1
ATOM 2268 C CA . LEU A 1 287 ? -14.244 -4.327 26.366 1.00 97.56 287 LEU A CA 1
ATOM 2269 C C . LEU A 1 287 ? -14.216 -3.874 27.828 1.00 97.56 287 LEU A C 1
ATOM 2271 O O . LEU A 1 287 ? -13.557 -4.487 28.659 1.00 97.56 287 LEU A O 1
ATOM 2275 N N . SER A 1 288 ? -14.987 -2.847 28.151 1.00 97.38 288 SER A N 1
ATOM 2276 C CA . SER A 1 288 ? -15.404 -2.478 29.506 1.00 97.38 288 SER A CA 1
ATOM 2277 C C . SER A 1 288 ? -16.876 -2.051 29.470 1.00 97.38 288 SER A C 1
ATOM 2279 O O . SER A 1 288 ? -17.431 -1.891 28.380 1.00 97.38 288 SER A O 1
ATOM 2281 N N . PRO A 1 289 ? -17.531 -1.789 30.615 1.00 96.75 289 PRO A N 1
ATOM 2282 C CA . PRO A 1 289 ? -18.894 -1.265 30.604 1.00 96.75 289 PRO A CA 1
ATOM 2283 C C . PRO A 1 289 ? -19.071 0.041 29.811 1.00 96.75 289 PRO A C 1
ATOM 2285 O O . PRO A 1 289 ? -20.150 0.313 29.288 1.00 96.75 289 PRO A O 1
ATOM 2288 N N . GLN A 1 290 ? -18.007 0.838 29.680 1.00 95.94 290 GLN A N 1
ATOM 2289 C CA . GLN A 1 290 ? -18.003 2.099 28.935 1.00 95.94 290 GLN A CA 1
ATOM 2290 C C . GLN A 1 290 ? -17.844 1.905 27.421 1.00 95.94 290 GLN A C 1
ATOM 2292 O O . GLN A 1 290 ? -18.160 2.823 26.668 1.00 95.94 290 GLN A O 1
ATOM 2297 N N . GLY A 1 291 ? -17.380 0.740 26.960 1.00 97.00 291 GLY A N 1
ATOM 2298 C CA . GLY A 1 291 ? -17.241 0.437 25.538 1.00 97.00 291 GLY A CA 1
ATOM 2299 C C . GLY A 1 291 ? -15.973 -0.337 25.190 1.00 97.00 291 GLY A C 1
ATOM 2300 O O . GLY A 1 291 ? -15.391 -1.033 26.019 1.00 97.00 291 GLY A O 1
ATOM 2301 N N . ARG A 1 292 ? -15.543 -0.228 23.931 1.00 97.75 292 ARG A N 1
ATOM 2302 C CA . ARG A 1 292 ? -14.348 -0.905 23.399 1.00 97.75 292 ARG A CA 1
ATOM 2303 C C . ARG A 1 292 ? -13.159 0.046 23.313 1.00 97.75 292 ARG A C 1
ATOM 2305 O O . ARG A 1 292 ? -13.293 1.124 22.747 1.00 97.75 292 ARG A O 1
ATOM 2312 N N . TYR A 1 293 ? -11.983 -0.381 23.759 1.00 97.56 293 TYR A N 1
ATOM 2313 C CA . TYR A 1 293 ? -10.768 0.437 23.753 1.00 97.56 293 TYR A CA 1
ATOM 2314 C C . TYR A 1 293 ? -9.774 -0.033 22.690 1.00 97.56 293 TYR A C 1
ATOM 2316 O O . TYR A 1 293 ? -9.593 -1.223 22.437 1.00 97.56 293 TYR A O 1
ATOM 2324 N N . SER A 1 294 ? -9.115 0.910 22.031 1.00 96.25 294 SER A N 1
ATOM 2325 C CA . SER A 1 294 ? -8.037 0.656 21.076 1.00 96.25 294 SER A CA 1
ATOM 2326 C C . SER A 1 294 ? -6.977 1.734 21.207 1.00 96.25 294 SER A C 1
ATOM 2328 O O . SER A 1 294 ? -7.283 2.879 21.528 1.00 96.25 294 SER A O 1
ATOM 2330 N N . TYR A 1 295 ? -5.719 1.377 20.976 1.00 95.12 295 TYR A N 1
ATOM 2331 C CA . TYR A 1 295 ? -4.628 2.341 21.010 1.00 95.12 295 TYR A CA 1
ATOM 2332 C C . TYR A 1 295 ? -3.541 1.976 20.008 1.00 95.12 295 TYR A C 1
ATOM 2334 O O . TYR A 1 295 ? -3.413 0.824 19.582 1.00 95.12 295 TYR A O 1
ATOM 2342 N N . ARG A 1 296 ? -2.733 2.971 19.651 1.00 93.00 296 ARG A N 1
ATOM 2343 C CA . ARG A 1 296 ? -1.580 2.796 18.775 1.00 93.00 296 ARG A CA 1
ATOM 2344 C C . ARG A 1 296 ? -0.455 3.725 19.187 1.00 93.00 296 ARG A C 1
ATOM 2346 O O . ARG A 1 296 ? -0.674 4.915 19.380 1.00 93.00 296 ARG A O 1
ATOM 2353 N N . TYR A 1 297 ? 0.757 3.189 19.235 1.00 92.50 297 TYR A N 1
ATOM 2354 C CA . TYR A 1 297 ? 1.950 4.019 19.305 1.00 92.50 297 TYR A CA 1
ATOM 2355 C C . TYR A 1 297 ? 2.385 4.406 17.893 1.00 92.50 297 TYR A C 1
ATOM 2357 O O . TYR A 1 297 ? 2.924 3.582 17.148 1.00 92.50 297 TYR A O 1
ATOM 2365 N N . GLY A 1 298 ? 2.016 5.623 17.503 1.00 89.69 298 GLY A N 1
ATOM 2366 C CA . GLY A 1 298 ? 2.147 6.162 16.154 1.00 89.69 298 GLY A CA 1
ATOM 2367 C C . GLY A 1 298 ? 0.837 6.739 15.612 1.00 89.69 298 GLY A C 1
ATOM 2368 O O . GLY A 1 298 ? -0.230 6.592 16.208 1.00 89.69 298 GLY A O 1
A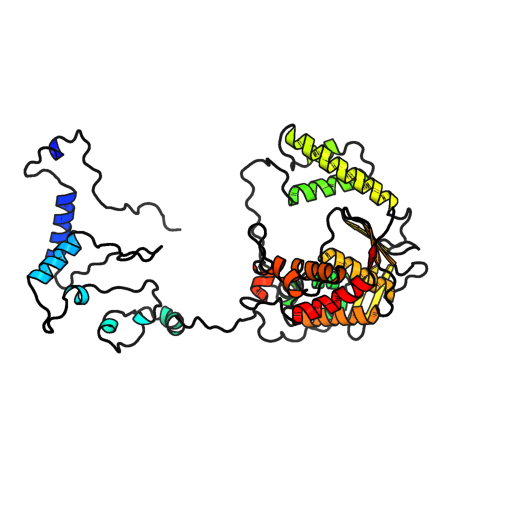TOM 2369 N N . ALA A 1 299 ? 0.929 7.379 14.447 1.00 89.25 299 ALA A N 1
ATOM 2370 C CA . ALA A 1 299 ? -0.198 8.036 13.786 1.00 89.25 299 ALA A CA 1
ATOM 2371 C C . ALA A 1 299 ? -1.318 7.065 13.380 1.00 89.25 299 ALA A C 1
ATOM 2373 O O . ALA A 1 299 ? -1.074 5.898 13.030 1.00 89.25 299 ALA A O 1
ATOM 2374 N N . LEU A 1 300 ? -2.549 7.578 13.353 1.00 91.44 300 LEU A N 1
ATOM 2375 C CA . LEU A 1 300 ? -3.682 6.862 12.776 1.00 91.44 300 LEU A CA 1
ATOM 2376 C C . LEU A 1 300 ? -3.468 6.693 11.260 1.00 91.44 300 LEU A C 1
ATOM 2378 O O . LEU A 1 300 ? -3.051 7.611 10.560 1.00 91.44 300 LEU A O 1
ATOM 2382 N N . ARG A 1 301 ? -3.724 5.489 10.741 1.00 92.00 301 ARG A N 1
ATOM 2383 C CA . ARG A 1 301 ? -3.642 5.163 9.305 1.00 92.00 301 ARG A CA 1
ATOM 2384 C C . ARG A 1 301 ? -4.882 4.379 8.899 1.00 92.00 301 ARG A C 1
ATOM 2386 O O . ARG A 1 301 ? -5.479 3.721 9.748 1.00 92.00 301 ARG A O 1
ATOM 2393 N N . THR A 1 302 ? -5.195 4.359 7.607 1.00 93.62 302 THR A N 1
ATOM 2394 C CA . THR A 1 302 ? -6.383 3.705 7.024 1.00 93.62 302 THR A CA 1
ATOM 2395 C C . THR A 1 302 ? -6.637 2.300 7.533 1.00 93.62 302 THR A C 1
ATOM 2397 O O . THR A 1 302 ? -7.733 2.034 8.006 1.00 93.62 302 THR A O 1
ATOM 2400 N N . LYS A 1 303 ? -5.618 1.430 7.555 1.00 94.81 303 LYS A N 1
ATOM 2401 C CA . LYS A 1 303 ? -5.747 0.069 8.099 1.00 94.81 303 LYS A CA 1
ATOM 2402 C C . LYS A 1 303 ? -6.351 0.052 9.510 1.00 94.81 303 LYS A C 1
ATOM 2404 O O . LYS A 1 303 ? -7.249 -0.729 9.781 1.00 94.81 303 LYS A O 1
ATOM 2409 N N . PHE A 1 304 ? -5.862 0.909 10.404 1.00 95.44 304 PHE A N 1
ATOM 2410 C CA . PHE A 1 304 ? -6.295 0.926 11.806 1.00 95.44 304 PHE A CA 1
ATOM 2411 C C . PHE A 1 304 ? -7.606 1.670 11.997 1.00 95.44 304 PHE A C 1
ATOM 2413 O O . PHE A 1 304 ? -8.403 1.282 12.841 1.00 95.44 304 PHE A O 1
ATOM 2420 N N . LEU A 1 305 ? -7.838 2.709 11.196 1.00 96.31 305 LEU A N 1
ATOM 2421 C CA . LEU A 1 305 ? -9.116 3.406 11.152 1.00 96.31 305 LEU A CA 1
ATOM 2422 C C . LEU A 1 305 ? -10.242 2.451 10.740 1.00 96.31 305 LEU A C 1
ATOM 2424 O O . LEU A 1 305 ? -11.282 2.416 11.388 1.00 96.31 305 LEU A O 1
ATOM 2428 N N . LEU A 1 306 ? -10.020 1.659 9.691 1.00 96.88 306 LEU A N 1
ATOM 2429 C CA . LEU A 1 306 ? -10.996 0.699 9.181 1.00 96.88 306 LEU A CA 1
ATOM 2430 C C . LEU A 1 306 ? -11.179 -0.483 10.124 1.00 96.88 306 LEU A C 1
ATOM 2432 O O . LEU A 1 306 ? -12.313 -0.884 10.359 1.00 96.88 306 LEU A O 1
ATOM 2436 N N . ASP A 1 307 ? -10.098 -0.989 10.718 1.00 97.38 307 ASP A N 1
ATOM 2437 C CA . ASP A 1 307 ? -10.194 -2.004 11.764 1.00 97.38 307 ASP A CA 1
ATOM 2438 C C . ASP A 1 307 ? -11.045 -1.512 12.943 1.00 97.38 307 ASP A C 1
ATOM 2440 O O . ASP A 1 307 ? -11.997 -2.177 13.355 1.00 97.38 307 ASP A O 1
ATOM 2444 N N . TRP A 1 308 ? -10.755 -0.309 13.444 1.00 97.81 308 TRP A N 1
ATOM 2445 C CA . TRP A 1 308 ? -11.500 0.312 14.535 1.00 97.81 308 TRP A CA 1
ATOM 2446 C C . TRP A 1 308 ? -12.973 0.528 14.172 1.00 97.81 308 TRP A C 1
ATOM 2448 O O . TRP A 1 308 ? -13.853 0.190 14.963 1.00 97.81 308 TRP A O 1
ATOM 2458 N N . TRP A 1 309 ? -13.244 1.011 12.958 1.00 98.06 309 TRP A N 1
ATOM 2459 C CA . TRP A 1 309 ? -14.592 1.241 12.448 1.00 98.06 309 TRP A CA 1
ATOM 2460 C C . TRP A 1 309 ? -15.405 -0.047 12.290 1.00 98.06 309 TRP A C 1
ATOM 2462 O O . TRP A 1 309 ? -16.529 -0.125 12.777 1.00 98.06 309 TRP A O 1
ATOM 2472 N N . LEU A 1 310 ? -14.836 -1.085 11.677 1.00 98.25 310 LEU A N 1
ATOM 2473 C CA . LEU A 1 310 ? -15.501 -2.377 11.492 1.00 98.25 310 LEU A CA 1
ATOM 2474 C C . LEU A 1 310 ? -15.801 -3.056 12.833 1.00 98.25 310 LEU A C 1
ATOM 2476 O O . LEU A 1 310 ? -16.900 -3.574 13.033 1.00 98.25 310 LEU A O 1
ATOM 2480 N N . ASN A 1 311 ? -14.861 -2.998 13.781 1.00 98.38 311 ASN A N 1
ATOM 2481 C CA . ASN A 1 311 ? -15.098 -3.462 15.148 1.00 98.38 311 ASN A CA 1
ATOM 2482 C C . ASN A 1 311 ? -16.198 -2.652 15.849 1.00 98.38 311 ASN A C 1
ATOM 2484 O O . ASN A 1 311 ? -16.995 -3.225 16.589 1.00 98.38 311 ASN A O 1
ATOM 2488 N N . HIS A 1 312 ? -16.264 -1.338 15.623 1.00 98.56 312 HIS A N 1
ATOM 2489 C CA . HIS A 1 312 ? -17.303 -0.484 16.193 1.00 98.56 312 HIS A CA 1
ATOM 2490 C C . HIS A 1 312 ? -18.694 -0.790 15.617 1.00 98.56 312 HIS A C 1
ATOM 2492 O O . HIS A 1 312 ? -19.668 -0.878 16.366 1.00 98.56 312 HIS A O 1
ATOM 2498 N N . LEU A 1 313 ? -18.794 -1.020 14.306 1.00 98.44 313 LEU A N 1
ATOM 2499 C CA . LEU A 1 313 ? -20.037 -1.462 13.679 1.00 98.44 313 LEU A CA 1
ATOM 2500 C C . LEU A 1 313 ? -20.485 -2.820 14.231 1.00 98.44 313 LEU A C 1
ATOM 2502 O O . LEU A 1 313 ? -21.646 -2.971 14.607 1.00 98.44 313 LEU A O 1
ATOM 2506 N N . ALA A 1 314 ? -19.563 -3.780 14.360 1.00 98.31 314 ALA A N 1
ATOM 2507 C CA . ALA A 1 314 ? -19.854 -5.069 14.983 1.00 98.31 314 ALA A CA 1
ATOM 2508 C C . ALA A 1 314 ? -20.327 -4.905 16.440 1.00 98.31 314 ALA A C 1
ATOM 2510 O O . ALA A 1 314 ? -21.314 -5.523 16.828 1.00 98.31 314 ALA A O 1
ATOM 2511 N N . LEU A 1 315 ? -19.696 -4.024 17.227 1.00 98.44 315 LEU A N 1
ATOM 2512 C CA . LEU A 1 315 ? -20.128 -3.697 18.591 1.00 98.44 315 LEU A CA 1
ATOM 2513 C C . LEU A 1 315 ? -21.560 -3.137 18.627 1.00 98.44 315 LEU A C 1
ATOM 2515 O O . LEU A 1 315 ? -22.357 -3.559 19.465 1.00 98.44 315 LEU A O 1
ATOM 2519 N N . CYS A 1 316 ? -21.900 -2.226 17.711 1.00 98.12 316 CYS A N 1
ATOM 2520 C CA . CYS A 1 316 ? -23.234 -1.625 17.623 1.00 98.12 316 CYS A CA 1
ATOM 2521 C C . CYS A 1 316 ? -24.333 -2.628 17.242 1.00 98.12 316 CYS A C 1
ATOM 2523 O O . CYS A 1 316 ? -25.482 -2.421 17.633 1.00 98.12 316 CYS A O 1
ATOM 2525 N N . VAL A 1 317 ? -23.997 -3.684 16.491 1.00 97.94 317 VAL A N 1
ATOM 2526 C CA . VAL A 1 317 ? -24.939 -4.751 16.110 1.00 97.94 317 VAL A CA 1
ATOM 2527 C C . VAL A 1 317 ? -25.048 -5.818 17.196 1.00 97.94 317 VAL A C 1
ATOM 2529 O O . VAL A 1 317 ? -26.152 -6.194 17.571 1.00 97.94 317 VAL A O 1
ATOM 2532 N N . VAL A 1 318 ? -23.918 -6.302 17.720 1.00 97.44 318 VAL A N 1
ATOM 2533 C CA . VAL A 1 318 ? -23.891 -7.385 18.719 1.00 97.44 318 VAL A CA 1
ATOM 2534 C C . VAL A 1 318 ? -24.478 -6.931 20.055 1.00 97.44 318 VAL A C 1
ATOM 2536 O O . VAL A 1 318 ? -25.118 -7.733 20.726 1.00 97.44 318 VAL A O 1
ATOM 2539 N N . GLN A 1 319 ? -24.236 -5.674 20.447 1.00 95.94 319 GLN A N 1
ATOM 2540 C CA . GLN A 1 319 ? -24.641 -5.085 21.731 1.00 95.94 319 GLN A CA 1
ATOM 2541 C C . GLN A 1 319 ? -24.449 -6.032 22.932 1.00 95.94 319 GLN A C 1
ATOM 2543 O O . GLN A 1 319 ? -25.422 -6.420 23.585 1.00 95.94 319 GLN A O 1
ATOM 2548 N N . PRO A 1 320 ? -23.192 -6.419 23.234 1.00 95.31 320 PRO A N 1
ATOM 2549 C CA . PRO A 1 320 ? -22.846 -7.126 24.464 1.00 95.31 320 PRO A CA 1
ATOM 2550 C C . PRO A 1 320 ? -23.584 -6.610 25.703 1.00 95.31 320 PRO A C 1
ATOM 2552 O O . PRO A 1 320 ? -23.605 -5.405 25.970 1.00 95.31 320 PRO A O 1
ATOM 2555 N N . GLN A 1 321 ? -24.155 -7.518 26.496 1.00 94.00 321 GLN A N 1
ATOM 2556 C CA . GLN A 1 321 ? -24.845 -7.129 27.721 1.00 94.00 321 GLN A CA 1
ATOM 2557 C C . GLN A 1 321 ? -23.878 -6.404 28.667 1.00 94.00 321 GLN A C 1
ATOM 2559 O O . GLN A 1 321 ? -22.816 -6.919 29.004 1.00 94.00 321 GLN A O 1
ATOM 2564 N N . GLY A 1 322 ? -24.271 -5.210 29.116 1.00 93.44 322 GLY A N 1
ATOM 2565 C CA . GLY A 1 322 ? -23.484 -4.422 30.065 1.00 93.44 322 GLY A CA 1
ATOM 2566 C C . GLY A 1 322 ? -22.325 -3.633 29.453 1.00 93.44 322 GLY A C 1
ATOM 2567 O O . GLY A 1 322 ? -21.549 -3.075 30.218 1.00 93.44 322 GLY A O 1
ATOM 2568 N N . VAL A 1 323 ? -22.214 -3.548 28.122 1.00 97.25 323 VAL A N 1
ATOM 2569 C CA . VAL A 1 323 ? -21.204 -2.741 27.416 1.00 97.25 323 VAL A CA 1
ATOM 2570 C C . VAL A 1 323 ? -21.899 -1.671 26.584 1.00 97.25 323 VAL A C 1
ATOM 2572 O O . VAL A 1 323 ? -22.765 -1.973 25.763 1.00 97.25 323 VAL A O 1
ATOM 2575 N N . ALA A 1 324 ? -21.508 -0.410 26.753 1.00 97.25 324 ALA A N 1
ATOM 2576 C CA . ALA A 1 324 ? -22.012 0.660 25.901 1.00 97.25 324 ALA A CA 1
ATOM 2577 C C . ALA A 1 324 ? -21.501 0.505 24.448 1.00 97.25 324 ALA A C 1
ATOM 2579 O O . ALA A 1 324 ? -20.330 0.175 24.243 1.00 97.25 324 ALA A O 1
ATOM 2580 N N . PRO A 1 325 ? -22.322 0.796 23.418 1.00 97.19 325 PRO A N 1
ATOM 2581 C CA . PRO A 1 325 ? -21.917 0.721 22.010 1.00 97.19 325 PRO A CA 1
ATOM 2582 C C . PRO A 1 325 ? -21.064 1.932 21.590 1.00 97.19 325 PRO A C 1
ATOM 2584 O O . PRO A 1 325 ? -21.369 2.647 20.639 1.00 97.19 325 PRO A O 1
ATOM 2587 N N . VAL A 1 326 ? -19.989 2.178 22.337 1.00 98.00 326 VAL A N 1
ATOM 2588 C CA . VAL A 1 326 ? -19.016 3.253 22.136 1.00 98.00 326 VAL A CA 1
ATOM 2589 C C . VAL A 1 326 ? -17.649 2.617 21.925 1.00 98.00 326 VAL A C 1
ATOM 2591 O O . VAL A 1 326 ? -17.319 1.586 22.514 1.00 98.00 326 VAL A O 1
ATOM 2594 N N . SER A 1 327 ? -16.832 3.196 21.052 1.00 98.19 327 SER A N 1
ATOM 2595 C CA . SER A 1 327 ? -15.449 2.749 20.879 1.00 98.19 327 SER A CA 1
ATOM 2596 C C . SER A 1 327 ? -14.491 3.911 21.035 1.00 98.19 327 SER A C 1
ATOM 2598 O O . SER A 1 327 ? -14.720 4.968 20.466 1.00 98.19 327 SER A O 1
ATOM 2600 N N . TYR A 1 328 ? -13.416 3.709 21.784 1.00 97.81 328 TYR A N 1
ATOM 2601 C CA . TYR A 1 328 ? -12.392 4.700 22.071 1.00 97.81 328 TYR A CA 1
ATOM 2602 C C . TYR A 1 328 ? -11.091 4.342 21.355 1.00 97.81 328 TYR A C 1
ATOM 2604 O O . TYR A 1 328 ? -10.735 3.167 21.229 1.00 97.81 328 TYR A O 1
ATOM 2612 N N . TRP A 1 329 ? -10.378 5.366 20.909 1.00 96.81 329 TRP A N 1
ATOM 2613 C CA . TRP A 1 329 ? -9.080 5.282 20.259 1.00 96.81 329 TRP A CA 1
ATOM 2614 C C . TRP A 1 329 ? -8.098 6.231 20.936 1.00 96.81 329 TRP A C 1
ATOM 2616 O O . TRP A 1 329 ? -8.442 7.382 21.196 1.00 96.81 329 TRP A O 1
ATOM 2626 N N . TRP A 1 330 ? -6.869 5.773 21.168 1.00 95.31 330 TRP A N 1
ATOM 2627 C CA . TRP A 1 330 ? -5.790 6.603 21.701 1.00 95.31 330 TRP A CA 1
ATOM 2628 C C . TRP A 1 330 ? -4.504 6.467 20.889 1.00 95.31 330 TRP A C 1
ATOM 2630 O O . TRP A 1 330 ? -4.014 5.358 20.658 1.00 95.31 330 TRP A O 1
ATOM 2640 N N . SER A 1 331 ? -3.919 7.587 20.477 1.00 93.50 331 SER A N 1
ATOM 2641 C CA . SER A 1 331 ? -2.602 7.621 19.834 1.00 93.50 331 SER A CA 1
ATOM 2642 C C . SER A 1 331 ? -1.773 8.820 20.291 1.00 93.50 331 SER A C 1
ATOM 2644 O O . SER A 1 331 ? -2.184 9.591 21.155 1.00 93.50 331 SER A O 1
ATOM 2646 N N . GLU A 1 332 ? -0.574 8.977 19.724 1.00 88.06 332 GLU A N 1
ATOM 2647 C CA . GLU A 1 332 ? 0.272 10.157 19.962 1.00 88.06 332 GLU A CA 1
ATOM 2648 C C . GLU A 1 332 ? -0.380 11.470 19.484 1.00 88.06 332 GLU A C 1
ATOM 2650 O O . GLU A 1 332 ? 0.060 12.547 19.873 1.00 88.06 332 GLU A O 1
ATOM 2655 N N . GLU A 1 333 ? -1.428 11.382 18.659 1.00 88.19 333 GLU A N 1
ATOM 2656 C CA . GLU A 1 333 ? -2.180 12.519 18.109 1.00 88.19 333 GLU A CA 1
ATOM 2657 C C . GLU A 1 333 ? -3.403 12.889 18.969 1.00 88.19 333 GLU A C 1
ATOM 2659 O O . GLU A 1 333 ? -4.089 13.860 18.663 1.00 88.19 333 GLU A O 1
ATOM 2664 N N . GLY A 1 334 ? -3.667 12.136 20.044 1.00 88.38 334 GLY A N 1
ATOM 2665 C CA . GLY A 1 334 ? -4.775 12.362 20.968 1.00 88.38 334 GLY A CA 1
ATOM 2666 C C . GLY A 1 334 ? -5.825 11.251 20.966 1.00 88.38 334 GLY A C 1
ATOM 2667 O O . GLY A 1 334 ? -5.640 10.170 20.393 1.00 88.38 334 GLY A O 1
ATOM 2668 N N . GLY A 1 335 ? -6.929 11.522 21.663 1.00 93.00 335 GLY A N 1
ATOM 2669 C CA . GLY A 1 335 ? -8.036 10.593 21.840 1.00 93.00 335 GLY A CA 1
ATOM 2670 C C . GLY A 1 335 ? -9.202 10.867 20.897 1.00 93.00 335 GLY A C 1
ATOM 2671 O O . GLY A 1 335 ? -9.607 12.011 20.699 1.00 93.00 335 GLY A O 1
ATOM 2672 N N . LEU A 1 336 ? -9.783 9.802 20.354 1.00 96.06 336 LEU A N 1
ATOM 2673 C CA . LEU A 1 336 ? -11.000 9.844 19.546 1.00 96.06 336 LEU A CA 1
ATOM 2674 C C . LEU A 1 336 ? -12.016 8.845 20.099 1.00 96.06 336 LEU A C 1
ATOM 2676 O O . LEU A 1 336 ? -11.648 7.839 20.708 1.00 96.06 336 LEU A O 1
ATOM 2680 N N . LYS A 1 337 ? -13.302 9.091 19.863 1.00 97.12 337 LYS A N 1
ATOM 2681 C CA . LYS A 1 337 ? -14.366 8.133 20.167 1.00 97.12 337 LYS A CA 1
ATOM 2682 C C . LYS A 1 337 ? -15.384 8.051 19.035 1.00 97.12 337 LYS A C 1
ATOM 2684 O O . LYS A 1 337 ? -15.614 9.022 18.322 1.00 97.12 337 LYS A O 1
ATOM 2689 N N . LEU A 1 338 ? -15.995 6.883 18.892 1.00 98.38 338 LEU A N 1
ATOM 2690 C CA . LEU A 1 338 ? -17.116 6.619 18.001 1.00 98.38 338 LEU A CA 1
ATOM 2691 C C . LEU A 1 338 ? -18.371 6.417 18.843 1.00 98.38 338 LEU A C 1
ATOM 2693 O O . LEU A 1 338 ? -18.409 5.532 19.705 1.00 98.38 338 LEU A O 1
ATOM 2697 N N . ARG A 1 339 ? -19.377 7.256 18.602 1.00 97.88 339 ARG A N 1
ATOM 2698 C CA . ARG A 1 339 ? -20.697 7.171 19.239 1.00 97.88 339 ARG A CA 1
ATOM 2699 C C . ARG A 1 339 ? -21.569 6.097 18.567 1.00 97.88 339 ARG A C 1
ATOM 2701 O O . ARG A 1 339 ? -21.308 5.755 17.418 1.00 97.88 339 ARG A O 1
ATOM 2708 N N . PRO A 1 340 ? -22.644 5.626 19.224 1.00 97.62 340 PRO A N 1
ATOM 2709 C CA . PRO A 1 340 ? -23.492 4.565 18.686 1.00 97.62 340 PRO A CA 1
ATOM 2710 C C . PRO A 1 340 ? -24.073 4.898 17.304 1.00 97.62 340 PRO A C 1
ATOM 2712 O O . PRO A 1 340 ? -24.564 6.008 17.070 1.00 97.62 340 PRO A O 1
ATOM 2715 N N . VAL A 1 341 ? -24.071 3.910 16.406 1.00 97.19 341 VAL A N 1
ATOM 2716 C CA . VAL A 1 341 ? -24.526 4.047 15.014 1.00 97.19 341 VAL A CA 1
ATOM 2717 C C . VAL A 1 341 ? -25.841 3.294 14.808 1.00 97.19 341 VAL A C 1
ATOM 2719 O O . VAL A 1 341 ? -25.885 2.070 14.876 1.00 97.19 341 VAL A O 1
ATOM 2722 N N . ALA A 1 342 ? -26.925 4.016 14.502 1.00 91.44 342 ALA A N 1
ATOM 2723 C CA . ALA A 1 342 ? -28.274 3.439 14.430 1.00 91.44 342 ALA A CA 1
ATOM 2724 C C . ALA A 1 342 ? -28.479 2.401 13.305 1.00 91.44 342 ALA A C 1
ATOM 2726 O O . ALA A 1 342 ? -29.280 1.487 13.459 1.00 91.44 342 ALA A O 1
ATOM 2727 N N . LYS A 1 343 ? -27.776 2.531 12.170 1.00 94.44 343 LYS A N 1
ATOM 2728 C CA . LYS A 1 343 ? -27.891 1.631 11.001 1.00 94.44 343 LYS A CA 1
ATOM 2729 C C . LYS A 1 343 ? -26.644 0.760 10.802 1.00 94.44 343 LYS A C 1
ATOM 2731 O O . LYS A 1 343 ? -26.249 0.500 9.670 1.00 94.44 343 LYS A O 1
ATOM 2736 N N . ALA A 1 344 ? -26.000 0.344 11.893 1.00 97.06 344 ALA A N 1
ATOM 2737 C CA . ALA A 1 344 ? -24.730 -0.379 11.829 1.00 97.06 344 ALA A CA 1
ATOM 2738 C C . ALA A 1 344 ? -24.807 -1.689 11.021 1.00 97.06 344 ALA A C 1
ATOM 2740 O O . ALA A 1 344 ? -23.885 -1.993 10.271 1.00 97.06 344 ALA A O 1
ATOM 2741 N N . GLU A 1 345 ? -25.921 -2.422 11.116 1.00 97.50 345 GLU A N 1
ATOM 2742 C CA . GLU A 1 345 ? -26.132 -3.666 10.365 1.00 97.50 345 GLU A CA 1
ATOM 2743 C C . GLU A 1 345 ? -26.147 -3.431 8.848 1.00 97.50 345 GLU A C 1
ATOM 2745 O O . GLU A 1 345 ? -25.418 -4.093 8.113 1.00 97.50 345 GLU A O 1
ATOM 2750 N N . ALA A 1 346 ? -26.901 -2.427 8.386 1.00 97.25 346 ALA A N 1
ATOM 2751 C CA . ALA A 1 346 ? -26.960 -2.061 6.971 1.00 97.25 346 ALA A CA 1
ATOM 2752 C C . ALA A 1 346 ? -25.589 -1.611 6.442 1.00 97.25 346 ALA A C 1
ATOM 2754 O O . ALA A 1 346 ? -25.186 -2.011 5.357 1.00 97.25 346 ALA A O 1
ATOM 2755 N N . LEU A 1 347 ? -24.833 -0.850 7.241 1.00 97.50 347 LEU A N 1
ATOM 2756 C CA . LEU A 1 347 ? -23.476 -0.438 6.876 1.00 97.50 347 LEU A CA 1
ATOM 2757 C C . LEU A 1 347 ? -22.518 -1.632 6.763 1.00 97.50 347 LEU A C 1
ATOM 2759 O O . LEU A 1 347 ? -21.689 -1.658 5.858 1.00 97.50 347 LEU A O 1
ATOM 2763 N N . LEU A 1 348 ? -22.624 -2.639 7.639 1.00 97.75 348 LEU A N 1
ATOM 2764 C CA . LEU A 1 348 ? -21.835 -3.868 7.497 1.00 97.75 348 LEU A CA 1
ATOM 2765 C C . LEU A 1 348 ? -22.206 -4.635 6.226 1.00 97.75 348 LEU A C 1
ATOM 2767 O O . LEU A 1 348 ? -21.307 -5.124 5.544 1.00 97.75 348 LEU A O 1
ATOM 2771 N N . VAL A 1 349 ? -23.495 -4.717 5.886 1.00 97.75 349 VAL A N 1
ATOM 2772 C CA . VAL A 1 349 ? -23.958 -5.334 4.632 1.00 97.75 349 VAL A CA 1
ATOM 2773 C C . VAL A 1 349 ? -23.405 -4.589 3.413 1.00 97.75 349 VAL A C 1
ATOM 2775 O O . VAL A 1 349 ? -22.906 -5.231 2.488 1.00 97.75 349 VAL A O 1
ATOM 2778 N N . ASP A 1 350 ? -23.401 -3.255 3.422 1.00 96.31 350 ASP A N 1
ATOM 2779 C CA . ASP A 1 350 ? -22.821 -2.448 2.339 1.00 96.31 350 ASP A CA 1
ATOM 2780 C C . ASP A 1 350 ? -21.310 -2.705 2.186 1.00 96.31 350 ASP A C 1
ATOM 2782 O O . ASP A 1 350 ? -20.803 -2.865 1.072 1.00 96.31 350 ASP A O 1
ATOM 2786 N N . LEU A 1 351 ? -20.579 -2.814 3.302 1.00 97.31 351 LEU A N 1
ATOM 2787 C CA . LEU A 1 351 ? -19.143 -3.120 3.303 1.00 97.31 351 LEU A CA 1
ATOM 2788 C C . LEU A 1 351 ? -18.842 -4.559 2.853 1.00 97.31 351 LEU A C 1
ATOM 2790 O O . LEU A 1 351 ? -17.827 -4.788 2.196 1.00 97.31 351 LEU A O 1
ATOM 2794 N N . LEU A 1 352 ? -19.710 -5.521 3.173 1.00 98.12 352 LEU A N 1
ATOM 2795 C CA . LEU A 1 352 ? -19.624 -6.904 2.685 1.00 98.12 352 LEU A CA 1
ATOM 2796 C C . LEU A 1 352 ? -19.965 -7.007 1.193 1.00 98.12 352 LEU A C 1
ATOM 2798 O O . LEU A 1 352 ? -19.350 -7.783 0.466 1.00 98.12 352 LEU A O 1
ATOM 2802 N N . THR A 1 353 ? -20.881 -6.170 0.713 1.00 96.06 353 THR A N 1
ATOM 2803 C CA . THR A 1 353 ? -21.191 -6.056 -0.717 1.00 96.06 353 THR A CA 1
ATOM 2804 C C . THR A 1 353 ? -19.992 -5.493 -1.484 1.00 96.06 353 THR A C 1
ATOM 2806 O O . THR A 1 353 ? -19.614 -6.039 -2.517 1.00 96.06 353 THR A O 1
ATOM 2809 N N . GLY A 1 354 ? -19.329 -4.460 -0.949 1.00 96.56 354 GLY A N 1
ATOM 2810 C CA . GLY A 1 354 ? -18.078 -3.942 -1.516 1.00 96.56 354 GLY A CA 1
ATOM 2811 C C . GLY A 1 354 ? -16.934 -4.955 -1.481 1.00 96.56 354 GLY A C 1
ATOM 2812 O O . GLY A 1 354 ? -16.192 -5.071 -2.452 1.00 96.56 354 GLY A O 1
ATOM 2813 N N . TYR A 1 355 ? -16.834 -5.751 -0.413 1.00 98.00 355 TYR A N 1
ATOM 2814 C CA . TYR A 1 355 ? -15.935 -6.905 -0.362 1.00 98.00 355 TYR A CA 1
ATOM 2815 C C . TYR A 1 355 ? -16.197 -7.885 -1.508 1.00 98.00 355 TYR A C 1
ATOM 2817 O O . TYR A 1 355 ? -15.280 -8.213 -2.256 1.00 98.00 355 TYR A O 1
ATOM 2825 N N . TRP A 1 356 ? -17.452 -8.292 -1.699 1.00 97.50 356 TRP A N 1
ATOM 2826 C CA . TRP A 1 356 ? -17.841 -9.219 -2.761 1.00 97.50 356 TRP A CA 1
ATOM 2827 C C . TRP A 1 356 ? -17.562 -8.674 -4.166 1.00 97.50 356 TRP A C 1
ATOM 2829 O O . TRP A 1 356 ? -17.093 -9.409 -5.036 1.00 97.50 356 TRP A O 1
ATOM 2839 N N . GLU A 1 357 ? -17.798 -7.380 -4.384 1.00 95.88 357 GLU A N 1
ATOM 2840 C CA . GLU A 1 357 ? -17.453 -6.698 -5.632 1.00 95.88 357 GLU A CA 1
ATOM 2841 C C . GLU A 1 357 ? -15.934 -6.646 -5.848 1.00 95.88 357 GLU A C 1
ATOM 2843 O O . GLU A 1 357 ? -15.448 -6.937 -6.944 1.00 95.88 357 GLU A O 1
ATOM 2848 N N . GLY A 1 358 ? -15.175 -6.349 -4.792 1.00 96.69 358 GLY A N 1
ATOM 2849 C CA . GLY A 1 358 ? -13.716 -6.305 -4.815 1.00 96.69 358 GLY A CA 1
ATOM 2850 C C . GLY A 1 358 ? -13.042 -7.660 -5.038 1.00 96.69 358 GLY A C 1
ATOM 2851 O O . GLY A 1 358 ? -11.869 -7.695 -5.398 1.00 96.69 358 GLY A O 1
ATOM 2852 N N . LEU A 1 359 ? -13.762 -8.775 -4.867 1.00 97.19 359 LEU A N 1
ATOM 2853 C CA . LEU A 1 359 ? -13.305 -10.113 -5.263 1.00 97.19 359 LEU A CA 1
ATOM 2854 C C . LEU A 1 359 ? -13.471 -10.392 -6.763 1.00 97.19 359 LEU A C 1
ATOM 2856 O O . LEU A 1 359 ? -12.904 -11.364 -7.265 1.00 97.19 359 LEU A O 1
ATOM 2860 N N . GLN A 1 360 ? -14.254 -9.576 -7.470 1.00 96.12 360 GLN A N 1
ATOM 2861 C CA . GLN A 1 360 ? -14.544 -9.747 -8.895 1.00 96.12 360 GLN A CA 1
ATOM 2862 C C . GLN A 1 360 ? -13.812 -8.728 -9.766 1.00 96.12 360 GLN A C 1
ATOM 2864 O O . GLN A 1 360 ? -13.471 -9.027 -10.906 1.00 96.12 360 GLN A O 1
ATOM 2869 N N . ARG A 1 361 ? -13.547 -7.531 -9.242 1.00 94.69 361 ARG A N 1
ATOM 2870 C CA . ARG A 1 361 ? -12.824 -6.463 -9.941 1.00 94.69 361 ARG A CA 1
ATOM 2871 C C . ARG A 1 361 ? -12.010 -5.625 -8.958 1.00 94.69 361 ARG A C 1
ATOM 2873 O O . ARG A 1 361 ? -12.414 -5.507 -7.802 1.00 94.69 361 ARG A O 1
ATOM 2880 N N . PRO A 1 362 ? -10.897 -5.008 -9.391 1.00 94.94 362 PRO A N 1
ATOM 2881 C CA . PRO A 1 362 ? -10.165 -4.064 -8.562 1.00 94.94 362 PRO A CA 1
ATOM 2882 C C . PRO A 1 362 ? -11.078 -2.936 -8.079 1.00 94.94 362 PRO A C 1
ATOM 2884 O O . PRO A 1 362 ? -11.590 -2.149 -8.876 1.00 94.94 362 PRO A O 1
ATOM 2887 N N . LEU A 1 363 ? -11.294 -2.871 -6.767 1.00 95.06 363 LEU A N 1
ATOM 2888 C CA . LEU A 1 363 ? -12.096 -1.821 -6.153 1.00 95.06 363 LEU A CA 1
ATOM 2889 C C . LEU A 1 363 ? -11.216 -0.569 -5.990 1.00 95.06 363 LEU A C 1
ATOM 2891 O O . LEU A 1 363 ? -10.145 -0.677 -5.383 1.00 95.06 363 LEU A O 1
ATOM 2895 N N . PRO A 1 364 ? -11.623 0.605 -6.518 1.00 94.19 364 PRO A N 1
ATOM 2896 C CA . PRO A 1 364 ? -10.831 1.828 -6.445 1.00 94.19 364 PRO A CA 1
ATOM 2897 C C . PRO A 1 364 ? -10.908 2.405 -5.027 1.00 94.19 364 PRO A C 1
ATOM 2899 O O . PRO A 1 364 ? -11.715 3.274 -4.715 1.00 94.19 364 PRO A O 1
ATOM 2902 N N . PHE A 1 365 ? -10.096 1.856 -4.131 1.00 96.12 365 PHE A N 1
ATOM 2903 C CA . PHE A 1 365 ? -9.959 2.285 -2.746 1.00 96.12 365 PHE A CA 1
ATOM 2904 C C . PHE A 1 365 ? -8.536 1.959 -2.299 1.00 96.12 365 PHE A C 1
ATOM 2906 O O . PHE A 1 365 ? -8.124 0.800 -2.305 1.00 96.12 365 PHE A O 1
ATOM 2913 N N . PHE A 1 366 ? -7.776 2.987 -1.931 1.00 96.06 366 PHE A N 1
ATOM 2914 C CA . PHE A 1 366 ? -6.323 2.897 -1.767 1.00 96.06 366 PHE A CA 1
ATOM 2915 C C . PHE A 1 366 ? -5.907 3.401 -0.392 1.00 96.06 366 PHE A C 1
ATOM 2917 O O . PHE A 1 366 ? -6.427 4.430 0.038 1.00 96.06 366 PHE A O 1
ATOM 2924 N N . PRO A 1 367 ? -4.978 2.735 0.312 1.00 94.50 367 PRO A N 1
ATOM 2925 C CA . PRO A 1 367 ? -4.670 3.049 1.702 1.00 94.50 367 PRO A CA 1
ATOM 2926 C C . PRO A 1 367 ? -4.460 4.545 1.991 1.00 94.50 367 PRO A C 1
ATOM 2928 O O . PRO A 1 367 ? -5.132 5.098 2.856 1.00 94.50 367 PRO A O 1
ATOM 2931 N N . ARG A 1 368 ? -3.550 5.233 1.301 1.00 95.94 368 ARG A N 1
ATOM 2932 C CA . ARG A 1 368 ? -3.201 6.639 1.569 1.00 95.94 368 ARG A CA 1
ATOM 2933 C C . ARG A 1 368 ? -4.217 7.606 0.961 1.00 95.94 368 ARG A C 1
ATOM 2935 O O . ARG A 1 368 ? -4.615 8.548 1.639 1.00 95.94 368 ARG A O 1
ATOM 2942 N N . SER A 1 369 ? -4.673 7.359 -0.262 1.00 96.88 369 SER A N 1
ATOM 2943 C CA . SER A 1 369 ? -5.644 8.210 -0.967 1.00 96.88 369 SER A CA 1
ATOM 2944 C C . SER A 1 369 ? -7.001 8.212 -0.270 1.00 96.88 369 SER A C 1
ATOM 2946 O O . SER A 1 369 ? -7.573 9.274 -0.027 1.00 96.88 369 SER A O 1
ATOM 2948 N N . SER A 1 370 ? -7.476 7.042 0.164 1.00 96.88 370 SER A N 1
ATOM 2949 C CA . SER A 1 370 ? -8.686 6.906 0.977 1.00 96.88 370 SER A CA 1
ATOM 2950 C C . SER A 1 370 ? -8.539 7.592 2.343 1.00 96.88 370 SER A C 1
ATOM 2952 O O . SER A 1 370 ? -9.502 8.182 2.828 1.00 96.88 370 SER A O 1
ATOM 2954 N N . PHE A 1 371 ? -7.343 7.588 2.954 1.00 96.75 371 PHE A N 1
ATOM 2955 C CA . PHE A 1 371 ? -7.106 8.327 4.204 1.00 96.75 371 PHE A CA 1
ATOM 2956 C C . PHE A 1 371 ? -7.268 9.836 4.023 1.00 96.75 371 PHE A C 1
ATOM 2958 O O . PHE A 1 371 ? -7.917 10.492 4.833 1.00 96.75 371 PHE A O 1
ATOM 2965 N N . GLU A 1 372 ? -6.682 10.390 2.960 1.00 96.50 372 GLU A N 1
ATOM 2966 C CA . GLU A 1 372 ? -6.788 11.820 2.660 1.00 96.50 372 GLU A CA 1
ATOM 2967 C C . GLU A 1 372 ? -8.230 12.216 2.344 1.00 96.50 372 GLU A C 1
ATOM 2969 O O . GLU A 1 372 ? -8.679 13.277 2.772 1.00 96.50 372 GLU A O 1
ATOM 2974 N N . LEU A 1 373 ? -8.994 11.343 1.680 1.00 96.12 373 LEU A N 1
ATOM 2975 C CA . LEU A 1 373 ? -10.427 11.548 1.485 1.00 96.12 373 LEU A CA 1
ATOM 2976 C C . LEU A 1 373 ? -11.190 11.561 2.821 1.00 96.12 373 LEU A C 1
ATOM 2978 O O . LEU A 1 373 ? -12.027 12.438 3.028 1.00 96.12 373 LEU A O 1
ATOM 2982 N N . PHE A 1 374 ? -10.873 10.660 3.757 1.00 96.56 374 PHE A N 1
ATOM 2983 C CA . PHE A 1 374 ? -11.422 10.698 5.120 1.00 96.56 374 PHE A CA 1
ATOM 2984 C C . PHE A 1 374 ? -11.101 12.020 5.838 1.00 96.56 374 PHE A C 1
ATOM 2986 O O . PHE A 1 374 ? -12.001 12.653 6.395 1.00 96.56 374 PHE A O 1
ATOM 2993 N N . LEU A 1 375 ? -9.843 12.470 5.802 1.00 95.94 375 LEU A N 1
ATOM 2994 C CA . LEU A 1 375 ? -9.437 13.740 6.412 1.00 95.94 375 LEU A CA 1
ATOM 2995 C C . LEU A 1 375 ? -10.134 14.937 5.753 1.00 95.94 375 LEU A C 1
ATOM 2997 O O . LEU A 1 375 ? -10.547 15.868 6.442 1.00 95.94 375 LEU A O 1
ATOM 3001 N N . ALA A 1 376 ? -10.287 14.914 4.429 1.00 96.12 376 ALA A N 1
ATOM 3002 C CA . ALA A 1 376 ? -10.973 15.954 3.674 1.00 96.12 376 ALA A CA 1
ATOM 3003 C C . ALA A 1 376 ? -12.477 16.004 3.988 1.00 96.12 376 ALA A C 1
ATOM 3005 O O . ALA A 1 376 ? -13.009 17.101 4.147 1.00 96.12 376 ALA A O 1
ATOM 3006 N N . LEU A 1 377 ? -13.132 14.847 4.153 1.00 95.94 377 LEU A N 1
ATOM 3007 C CA . LEU A 1 377 ? -14.520 14.753 4.620 1.00 95.94 377 LEU A CA 1
ATOM 3008 C C . LEU A 1 377 ? -14.678 15.306 6.037 1.00 95.94 377 LEU A C 1
ATOM 3010 O O . LEU A 1 377 ? -15.579 16.102 6.279 1.00 95.94 377 LEU A O 1
ATOM 3014 N N . ARG A 1 378 ? -13.788 14.924 6.960 1.00 94.44 378 ARG A N 1
ATOM 3015 C CA . ARG A 1 378 ? -13.799 15.427 8.343 1.00 94.44 378 ARG A CA 1
ATOM 3016 C C . ARG A 1 378 ? -13.590 16.942 8.412 1.00 94.44 378 ARG A C 1
ATOM 3018 O O . ARG A 1 378 ? -14.131 17.587 9.298 1.00 94.44 378 ARG A O 1
ATOM 3025 N N . ALA A 1 379 ? -12.808 17.497 7.489 1.00 95.19 379 ALA A N 1
ATOM 3026 C CA . ALA A 1 379 ? -12.555 18.931 7.377 1.00 95.19 379 ALA A CA 1
ATOM 3027 C C . ALA A 1 379 ? -13.557 19.672 6.466 1.00 95.19 379 ALA A C 1
ATOM 3029 O O . ALA A 1 379 ? -13.299 20.824 6.123 1.00 95.19 379 ALA A O 1
ATOM 3030 N N . GLU A 1 380 ? -14.639 19.015 6.029 1.00 93.19 380 GLU A N 1
ATOM 3031 C CA . GLU A 1 380 ? -15.693 19.583 5.170 1.00 93.19 380 GLU A CA 1
ATOM 3032 C C . GLU A 1 380 ? -15.165 20.266 3.890 1.00 93.19 380 GLU A C 1
ATOM 3034 O O . GLU A 1 380 ? -15.689 21.277 3.420 1.00 93.19 380 GLU A O 1
ATOM 3039 N N . LYS A 1 381 ? -14.101 19.715 3.293 1.00 92.56 381 LYS A N 1
ATOM 3040 C CA . LYS A 1 381 ? -13.539 20.241 2.042 1.00 92.56 381 LYS A CA 1
ATOM 3041 C C . LYS A 1 381 ? -14.457 19.937 0.857 1.00 92.56 381 LYS A C 1
ATOM 3043 O O . LYS A 1 381 ? -15.042 18.862 0.766 1.00 92.56 381 LYS A O 1
ATOM 3048 N N . THR A 1 382 ? -14.513 20.860 -0.100 1.00 86.94 382 THR A N 1
ATOM 3049 C CA . THR A 1 382 ? -15.309 20.714 -1.330 1.00 86.94 382 THR A CA 1
ATOM 3050 C C . THR A 1 382 ? -14.631 19.854 -2.397 1.00 86.94 382 THR A C 1
ATOM 3052 O O . THR A 1 382 ? -15.312 19.126 -3.108 1.00 86.94 382 THR A O 1
ATOM 3055 N N . ASP A 1 383 ? -13.301 19.906 -2.501 1.00 88.81 383 ASP A N 1
ATOM 3056 C CA . ASP A 1 383 ? -12.530 19.230 -3.554 1.00 88.81 383 ASP A CA 1
ATOM 3057 C C . ASP A 1 383 ? -11.843 17.957 -3.017 1.00 88.81 383 ASP A C 1
ATOM 3059 O O . ASP A 1 383 ? -10.648 17.945 -2.696 1.00 88.81 383 ASP A O 1
ATOM 3063 N N . LEU A 1 384 ? -12.638 16.895 -2.826 1.00 91.81 384 LEU A N 1
ATOM 3064 C CA . LEU A 1 384 ? -12.185 15.637 -2.215 1.00 91.81 384 LEU A CA 1
ATOM 3065 C C . LEU A 1 384 ? -11.224 14.852 -3.115 1.00 91.81 384 LEU A C 1
ATOM 3067 O O . LEU A 1 384 ? -10.199 14.363 -2.634 1.00 91.81 384 LEU A O 1
ATOM 3071 N N . LEU A 1 385 ? -11.527 14.754 -4.413 1.00 92.81 385 LEU A N 1
ATOM 3072 C CA . LEU A 1 385 ? -10.703 14.016 -5.375 1.00 92.81 385 LEU A CA 1
ATOM 3073 C C . LEU A 1 385 ? -9.303 14.612 -5.488 1.00 92.81 385 LEU A C 1
ATOM 3075 O O . LEU A 1 385 ? -8.319 13.877 -5.463 1.00 92.81 385 LEU A O 1
ATOM 3079 N N . LYS A 1 386 ? -9.178 15.943 -5.507 1.00 92.56 386 LYS A N 1
ATOM 3080 C CA . LYS A 1 386 ? -7.866 16.596 -5.537 1.00 92.56 386 LYS A CA 1
ATOM 3081 C C . LYS A 1 386 ? -7.030 16.306 -4.293 1.00 92.56 386 LYS A C 1
ATOM 3083 O O . LYS A 1 386 ? -5.811 16.156 -4.397 1.00 92.56 386 LYS A O 1
ATOM 3088 N N . ALA A 1 387 ? -7.657 16.227 -3.117 1.00 91.06 387 ALA A N 1
ATOM 3089 C CA . ALA A 1 387 ? -6.960 15.847 -1.891 1.00 91.06 387 ALA A CA 1
ATOM 3090 C C . ALA A 1 387 ? -6.448 14.398 -1.969 1.00 91.06 387 ALA A C 1
ATOM 3092 O O . ALA A 1 387 ? -5.288 14.142 -1.646 1.00 91.06 387 ALA A O 1
ATOM 3093 N N . ALA A 1 388 ? -7.281 13.481 -2.468 1.00 92.19 388 ALA A N 1
ATOM 3094 C CA . ALA A 1 388 ? -6.945 12.069 -2.628 1.00 92.19 388 ALA A CA 1
ATOM 3095 C C . ALA A 1 388 ? -5.936 11.787 -3.758 1.00 92.19 388 ALA A C 1
ATOM 3097 O O . ALA A 1 388 ? -5.145 10.855 -3.648 1.00 92.19 388 ALA A O 1
ATOM 3098 N N . ALA A 1 389 ? -5.886 12.612 -4.806 1.00 93.44 389 ALA A N 1
ATOM 3099 C CA . ALA A 1 389 ? -4.947 12.449 -5.918 1.00 93.44 389 ALA A CA 1
ATOM 3100 C C . ALA A 1 389 ? -3.481 12.677 -5.503 1.00 93.44 389 ALA A C 1
ATOM 3102 O O . ALA A 1 389 ? -2.555 12.112 -6.086 1.00 93.44 389 ALA A O 1
ATOM 3103 N N . LYS A 1 390 ? -3.237 13.496 -4.473 1.00 93.19 390 LYS A N 1
ATOM 3104 C CA . LYS A 1 390 ? -1.879 13.818 -4.013 1.00 93.19 390 LYS A CA 1
ATOM 3105 C C . LYS A 1 390 ? -1.085 12.583 -3.547 1.00 93.19 390 LYS A C 1
ATOM 3107 O O . LYS A 1 390 ? 0.033 12.405 -4.027 1.00 93.19 390 LYS A O 1
ATOM 3112 N N . PRO A 1 391 ? -1.578 11.735 -2.624 1.00 94.75 391 PRO A N 1
ATOM 3113 C CA . PRO A 1 391 ? -0.887 10.493 -2.270 1.00 94.75 391 PRO A CA 1
ATOM 3114 C C . PRO A 1 391 ? -0.880 9.460 -3.405 1.00 94.75 391 PRO A C 1
ATOM 3116 O O . PRO A 1 391 ? 0.049 8.653 -3.453 1.00 94.75 391 PRO A O 1
ATOM 3119 N N . TRP A 1 392 ? -1.856 9.500 -4.319 1.00 95.19 392 TRP A N 1
ATOM 3120 C CA . TRP A 1 392 ? -1.896 8.614 -5.482 1.00 95.19 392 TRP A CA 1
ATOM 3121 C C . TRP A 1 392 ? -0.699 8.826 -6.413 1.00 95.19 392 TRP A C 1
ATOM 3123 O O . TRP A 1 392 ? 0.024 7.872 -6.682 1.00 95.19 392 TRP A O 1
ATOM 3133 N N . PHE A 1 393 ? -0.432 10.068 -6.829 1.00 93.56 393 PHE A N 1
ATOM 3134 C CA . PHE A 1 393 ? 0.709 10.398 -7.698 1.00 93.56 393 PHE A CA 1
ATOM 3135 C C . PHE A 1 393 ? 2.024 10.607 -6.937 1.00 93.56 393 PHE A C 1
ATOM 3137 O O . PHE A 1 393 ? 3.103 10.511 -7.515 1.00 93.56 393 PHE A O 1
ATOM 3144 N N . GLY A 1 394 ? 1.953 10.881 -5.634 1.00 92.88 394 GLY A N 1
ATOM 3145 C CA . GLY A 1 394 ? 3.128 11.144 -4.813 1.00 92.88 394 GLY A CA 1
ATOM 3146 C C . GLY A 1 394 ? 3.739 12.526 -5.056 1.00 92.88 394 GLY A C 1
ATOM 3147 O O . GLY A 1 394 ? 3.088 13.471 -5.501 1.00 92.88 394 GLY A O 1
ATOM 3148 N N . ASN A 1 395 ? 5.002 12.675 -4.667 1.00 90.75 395 ASN A N 1
ATOM 3149 C CA . ASN A 1 395 ? 5.796 13.889 -4.836 1.00 90.75 395 ASN A CA 1
ATOM 3150 C C . ASN A 1 395 ? 7.299 13.555 -4.854 1.00 90.75 395 ASN A C 1
ATOM 3152 O O . ASN A 1 395 ? 7.697 12.405 -4.709 1.00 90.75 395 ASN A O 1
ATOM 3156 N N . HIS A 1 396 ? 8.148 14.578 -4.964 1.00 88.31 396 HIS A N 1
ATOM 3157 C CA . HIS A 1 396 ? 9.610 14.435 -5.007 1.00 88.31 396 HIS A CA 1
ATOM 3158 C C . HIS A 1 396 ? 10.237 13.717 -3.791 1.00 88.31 396 HIS A C 1
ATOM 3160 O O . HIS A 1 396 ? 11.358 13.233 -3.896 1.00 88.31 396 HIS A O 1
ATOM 3166 N N . ASN A 1 397 ? 9.544 13.645 -2.648 1.00 87.56 397 ASN A N 1
ATOM 3167 C CA . ASN A 1 397 ? 10.021 12.982 -1.428 1.00 87.56 397 ASN A CA 1
ATOM 3168 C C . ASN A 1 397 ? 9.346 11.629 -1.164 1.00 87.56 397 ASN A C 1
ATOM 3170 O O . ASN A 1 397 ? 9.831 10.866 -0.330 1.00 87.56 397 ASN A O 1
ATOM 3174 N N . GLN A 1 398 ? 8.206 11.347 -1.795 1.00 87.69 398 GLN A N 1
ATOM 3175 C CA . GLN A 1 398 ? 7.402 10.167 -1.500 1.00 87.69 398 GLN A CA 1
ATOM 3176 C C . GLN A 1 398 ? 6.757 9.623 -2.772 1.00 87.69 398 GLN A C 1
ATOM 3178 O O . GLN A 1 398 ? 5.946 10.306 -3.392 1.00 87.69 398 GLN A O 1
ATOM 3183 N N . ALA A 1 399 ? 7.063 8.366 -3.094 1.00 91.81 399 ALA A N 1
ATOM 3184 C CA . ALA A 1 399 ? 6.453 7.649 -4.209 1.00 91.81 399 ALA A CA 1
ATOM 3185 C C . ALA A 1 399 ? 4.922 7.579 -4.077 1.00 91.81 399 ALA A C 1
ATOM 3187 O O . ALA A 1 399 ? 4.381 7.396 -2.972 1.00 91.81 399 ALA A O 1
ATOM 3188 N N . GLY A 1 400 ? 4.235 7.716 -5.210 1.00 94.12 400 GLY A N 1
ATOM 3189 C CA . GLY A 1 400 ? 2.783 7.599 -5.307 1.00 94.12 400 GLY A CA 1
ATOM 3190 C C . GLY A 1 400 ? 2.278 6.185 -5.016 1.00 94.12 400 GLY A C 1
ATOM 3191 O O . GLY A 1 400 ? 3.033 5.217 -5.076 1.00 94.12 400 GLY A O 1
ATOM 3192 N N . GLU A 1 401 ? 1.002 6.042 -4.660 1.00 94.12 401 GLU A N 1
ATOM 3193 C CA . GLU A 1 401 ? 0.349 4.722 -4.609 1.00 94.12 401 GLU A CA 1
ATOM 3194 C C . GLU A 1 401 ? 0.222 4.081 -5.989 1.00 94.12 401 GLU A C 1
ATOM 3196 O O . GLU A 1 401 ? 0.224 2.856 -6.075 1.00 94.12 401 GLU A O 1
ATOM 3201 N N . CYS A 1 402 ? 0.208 4.875 -7.064 1.00 92.88 402 CYS A N 1
ATOM 3202 C CA . CYS A 1 402 ? 0.212 4.360 -8.433 1.00 92.88 402 CYS A CA 1
ATOM 3203 C C . CYS A 1 402 ? 1.479 3.554 -8.777 1.00 92.88 402 CYS A C 1
ATOM 3205 O O . CYS A 1 402 ? 1.457 2.720 -9.679 1.00 92.88 402 CYS A O 1
ATOM 3207 N N . GLU A 1 403 ? 2.582 3.771 -8.052 1.00 91.88 403 GLU A N 1
ATOM 3208 C CA . GLU A 1 403 ? 3.839 3.037 -8.234 1.00 91.88 403 GLU A CA 1
ATOM 3209 C C . GLU A 1 403 ? 3.890 1.733 -7.425 1.00 91.88 403 GLU A C 1
ATOM 3211 O O . GLU A 1 403 ? 4.758 0.887 -7.662 1.00 91.88 403 GLU A O 1
ATOM 3216 N N . GLU A 1 404 ? 2.968 1.543 -6.477 1.00 92.00 404 GLU A N 1
ATOM 3217 C CA . GLU A 1 404 ? 2.897 0.331 -5.672 1.00 92.00 404 GLU A CA 1
ATOM 3218 C C . GLU A 1 404 ? 2.502 -0.868 -6.541 1.00 92.00 404 GLU A C 1
ATOM 3220 O O . GLU A 1 404 ? 1.555 -0.796 -7.321 1.00 92.00 404 GLU A O 1
ATOM 3225 N N . ALA A 1 405 ? 3.202 -1.996 -6.392 1.00 92.88 405 ALA A N 1
ATOM 3226 C CA . ALA A 1 405 ? 3.096 -3.129 -7.313 1.00 92.88 405 ALA A CA 1
ATOM 3227 C C . ALA A 1 405 ? 1.655 -3.638 -7.523 1.00 92.88 405 ALA A C 1
ATOM 3229 O O . ALA A 1 405 ? 1.258 -3.885 -8.661 1.00 92.88 405 ALA A O 1
ATOM 3230 N N . TYR A 1 406 ? 0.860 -3.751 -6.451 1.00 94.44 406 TYR A N 1
ATOM 3231 C CA . TYR A 1 406 ? -0.531 -4.211 -6.537 1.00 94.44 406 TYR A CA 1
ATOM 3232 C C . TYR A 1 406 ? -1.443 -3.193 -7.231 1.00 94.44 406 TYR A C 1
ATOM 3234 O O . TYR A 1 406 ? -2.224 -3.576 -8.099 1.00 94.44 406 TYR A O 1
ATOM 3242 N N . CYS A 1 407 ? -1.322 -1.905 -6.900 1.00 94.06 407 CYS A N 1
ATOM 3243 C CA . CYS A 1 407 ? -2.104 -0.832 -7.520 1.00 94.06 407 CYS A CA 1
ATOM 3244 C C . CYS A 1 407 ? -1.748 -0.667 -9.000 1.00 94.06 407 CYS A C 1
ATOM 3246 O O . CYS A 1 407 ? -2.634 -0.631 -9.854 1.00 94.06 407 CYS A O 1
ATOM 3248 N N . ARG A 1 408 ? -0.445 -0.648 -9.303 1.00 92.94 408 ARG A N 1
ATOM 3249 C CA . ARG A 1 408 ? 0.085 -0.548 -10.661 1.00 92.94 408 ARG A CA 1
ATOM 3250 C C . ARG A 1 408 ? -0.372 -1.706 -11.532 1.00 92.94 408 ARG A C 1
ATOM 3252 O O . ARG A 1 408 ? -0.756 -1.482 -12.671 1.00 92.94 408 ARG A O 1
ATOM 3259 N N . LEU A 1 409 ? -0.331 -2.939 -11.019 1.00 93.44 409 LEU A N 1
ATOM 3260 C CA . LEU A 1 409 ? -0.824 -4.084 -11.777 1.00 93.44 409 LEU A CA 1
ATOM 3261 C C . LEU A 1 409 ? -2.336 -3.982 -11.974 1.00 93.44 409 LEU A C 1
ATOM 3263 O O . LEU A 1 409 ? -2.792 -4.111 -13.096 1.00 93.44 409 LEU A O 1
ATOM 3267 N N . ALA A 1 410 ? -3.108 -3.719 -10.919 1.00 93.56 410 ALA A N 1
ATOM 3268 C CA . ALA A 1 410 ? -4.567 -3.715 -10.991 1.00 93.56 410 ALA A CA 1
ATOM 3269 C C . ALA A 1 410 ? -5.135 -2.687 -11.991 1.00 93.56 410 ALA A C 1
ATOM 3271 O O . ALA A 1 410 ? -6.081 -2.993 -12.727 1.00 93.56 410 ALA A O 1
ATOM 3272 N N . PHE A 1 411 ? -4.549 -1.489 -12.036 1.00 91.75 411 PHE A N 1
ATOM 3273 C CA . PHE A 1 411 ? -5.069 -0.370 -12.825 1.00 91.75 411 PHE A CA 1
ATOM 3274 C C . PHE A 1 411 ? -4.236 -0.005 -14.059 1.00 91.75 411 PHE A C 1
ATOM 3276 O O . PHE A 1 411 ? -4.760 0.699 -14.912 1.00 91.75 411 PHE A O 1
ATOM 3283 N N . LEU A 1 412 ? -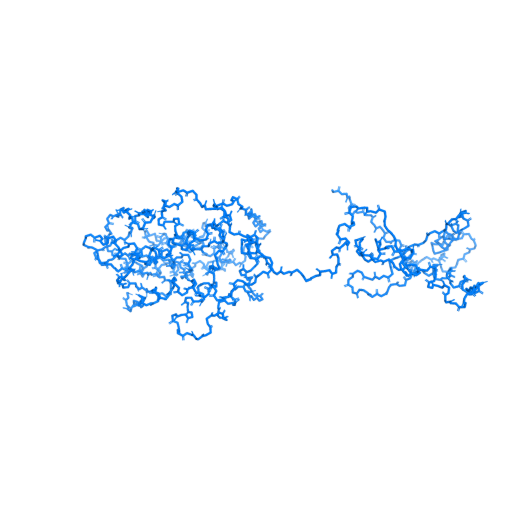3.007 -0.517 -14.204 1.00 89.06 412 LEU A N 1
ATOM 3284 C CA . LEU A 1 412 ? -2.104 -0.252 -15.334 1.00 89.06 412 LEU A CA 1
ATOM 3285 C C . LEU A 1 412 ? -2.037 1.247 -15.686 1.00 89.06 412 LEU A C 1
ATOM 3287 O O . LEU A 1 412 ? -1.494 2.027 -14.907 1.00 89.06 412 LEU A O 1
ATOM 3291 N N . ASP A 1 413 ? -2.588 1.636 -16.839 1.00 81.44 413 ASP A N 1
ATOM 3292 C CA . ASP A 1 413 ? -2.574 3.007 -17.361 1.00 81.44 413 ASP A CA 1
ATOM 3293 C C . ASP A 1 413 ? -3.875 3.782 -17.063 1.00 81.44 413 ASP A C 1
ATOM 3295 O O . ASP A 1 413 ? -4.023 4.936 -17.468 1.00 81.44 413 ASP A O 1
ATOM 3299 N N . ARG A 1 414 ? -4.845 3.167 -16.372 1.00 85.44 414 ARG A N 1
ATOM 3300 C CA . ARG A 1 414 ? -6.095 3.816 -15.958 1.00 85.44 414 ARG A CA 1
ATOM 3301 C C . ARG A 1 414 ? -5.886 4.590 -14.656 1.00 85.44 414 ARG A C 1
ATOM 3303 O O . ARG A 1 414 ? -5.418 4.023 -13.675 1.00 85.44 414 ARG A O 1
ATOM 3310 N N . ASP A 1 415 ? -6.314 5.853 -14.619 1.00 89.06 415 ASP A N 1
ATOM 3311 C CA . ASP A 1 415 ? -6.405 6.623 -13.373 1.00 89.06 415 ASP A CA 1
ATOM 3312 C C . ASP A 1 415 ? -7.648 6.187 -12.573 1.00 89.06 415 ASP A C 1
ATOM 3314 O O . ASP A 1 415 ? -8.767 6.329 -13.075 1.00 89.06 415 ASP A O 1
ATOM 3318 N N . PRO A 1 416 ? -7.489 5.618 -11.364 1.00 92.12 416 PRO A N 1
ATOM 3319 C CA . PRO A 1 416 ? -8.603 5.157 -10.554 1.00 92.12 416 PRO A CA 1
ATOM 3320 C C . PRO A 1 416 ? -9.101 6.193 -9.542 1.00 92.12 416 PRO A C 1
ATOM 3322 O O . PRO A 1 416 ? -10.009 5.873 -8.780 1.00 92.12 416 PRO A O 1
ATOM 3325 N N . ILE A 1 417 ? -8.525 7.402 -9.480 1.00 94.50 417 ILE A N 1
ATOM 3326 C CA . ILE A 1 417 ? -9.020 8.487 -8.615 1.00 94.50 417 ILE A CA 1
ATOM 3327 C C . ILE A 1 417 ? -10.163 9.220 -9.335 1.00 94.50 417 ILE A C 1
ATOM 3329 O O . ILE A 1 417 ? -10.060 10.384 -9.716 1.00 94.50 417 ILE A O 1
ATOM 3333 N N . ASP A 1 418 ? -11.259 8.495 -9.551 1.00 92.38 418 ASP A N 1
ATOM 3334 C CA . ASP A 1 418 ? -12.451 8.937 -10.277 1.00 92.38 418 ASP A CA 1
ATOM 3335 C C . ASP A 1 418 ? -13.698 9.006 -9.366 1.00 92.38 418 ASP A C 1
ATOM 3337 O O . ASP A 1 418 ? -13.628 8.877 -8.139 1.00 92.38 418 ASP A O 1
ATOM 3341 N N . GLU A 1 419 ? -14.875 9.220 -9.959 1.00 93.94 419 GLU A N 1
ATOM 3342 C CA . GLU A 1 419 ? -16.144 9.253 -9.221 1.00 93.94 419 GLU A CA 1
ATOM 3343 C C . GLU A 1 419 ? -16.424 7.949 -8.458 1.00 93.94 419 GLU A C 1
ATOM 3345 O O . GLU A 1 419 ? -17.021 7.991 -7.381 1.00 93.94 419 GLU A O 1
ATOM 3350 N N . ALA A 1 420 ? -15.990 6.790 -8.969 1.00 93.50 420 ALA A N 1
ATOM 3351 C CA . ALA A 1 420 ? -16.201 5.513 -8.295 1.00 93.50 420 ALA A CA 1
ATOM 3352 C C . ALA A 1 420 ? -15.350 5.415 -7.021 1.00 93.50 420 ALA A C 1
ATOM 3354 O O . ALA A 1 420 ? -15.847 4.945 -5.992 1.00 93.50 420 ALA A O 1
ATOM 3355 N N . PHE A 1 421 ? -14.109 5.917 -7.055 1.00 96.12 421 PHE A N 1
ATOM 3356 C CA . PHE A 1 421 ? -13.283 6.067 -5.853 1.00 96.12 421 PHE A CA 1
ATOM 3357 C C . PHE A 1 421 ? -13.959 6.961 -4.807 1.00 96.12 421 PHE A C 1
ATOM 3359 O O . PHE A 1 421 ? -14.071 6.570 -3.641 1.00 96.12 421 PHE A O 1
ATOM 3366 N N . GLU A 1 422 ? -14.463 8.137 -5.201 1.00 95.75 422 GLU A N 1
ATOM 3367 C CA . GLU A 1 422 ? -15.140 9.037 -4.258 1.00 95.75 422 GLU A CA 1
ATOM 3368 C C . GLU A 1 422 ? -16.407 8.401 -3.672 1.00 95.75 422 GLU A C 1
ATOM 3370 O O . GLU A 1 422 ? -16.641 8.496 -2.465 1.00 95.75 422 GLU A O 1
ATOM 3375 N N . GLN A 1 423 ? -17.210 7.720 -4.493 1.00 95.00 423 GLN A N 1
ATOM 3376 C CA . GLN A 1 423 ? -18.419 7.032 -4.039 1.00 95.00 423 GLN A CA 1
ATOM 3377 C C . GLN A 1 423 ? -18.101 5.962 -2.991 1.00 95.00 423 GLN A C 1
ATOM 3379 O O . GLN A 1 423 ? -18.737 5.942 -1.933 1.00 95.00 423 GLN A O 1
ATOM 3384 N N . TRP A 1 424 ? -17.101 5.110 -3.238 1.00 94.81 424 TRP A N 1
ATOM 3385 C CA . TRP A 1 424 ? -16.658 4.117 -2.257 1.00 94.81 424 TRP A CA 1
ATOM 3386 C C . TRP A 1 424 ? -16.108 4.771 -0.993 1.00 94.81 424 TRP A C 1
ATOM 3388 O O . TRP A 1 424 ? -16.520 4.419 0.114 1.00 94.81 424 TRP A O 1
ATOM 3398 N N . GLY A 1 425 ? -15.252 5.780 -1.147 1.00 94.88 425 GLY A N 1
ATOM 3399 C CA . GLY A 1 425 ? -14.718 6.562 -0.040 1.00 94.88 425 GLY A CA 1
ATOM 3400 C C . GLY A 1 425 ? -15.815 7.156 0.848 1.00 94.88 425 GLY A C 1
ATOM 3401 O O . GLY A 1 425 ? -15.776 7.004 2.068 1.00 94.88 425 GLY A O 1
ATOM 3402 N N . ARG A 1 426 ? -16.846 7.772 0.259 1.00 95.12 426 ARG A N 1
ATOM 3403 C CA . ARG A 1 426 ? -17.986 8.340 0.996 1.00 95.12 426 ARG A CA 1
ATOM 3404 C C . ARG A 1 426 ? -18.843 7.277 1.671 1.00 95.12 426 ARG A C 1
ATOM 3406 O O . ARG A 1 426 ? -19.229 7.483 2.819 1.00 95.12 426 ARG A O 1
ATOM 3413 N N . ARG A 1 427 ? -19.122 6.153 1.001 1.00 94.44 427 ARG A N 1
ATOM 3414 C CA . ARG A 1 427 ? -19.882 5.034 1.591 1.00 94.44 427 ARG A CA 1
ATOM 3415 C C . ARG A 1 427 ? -19.222 4.516 2.867 1.00 94.44 427 ARG A C 1
ATOM 3417 O O . ARG A 1 427 ? -19.912 4.267 3.849 1.00 94.44 427 ARG A O 1
ATOM 3424 N N . VAL A 1 428 ? -17.893 4.412 2.867 1.00 94.88 428 VAL A N 1
ATOM 3425 C CA . VAL A 1 428 ? -17.120 3.939 4.022 1.00 94.88 428 VAL A CA 1
ATOM 3426 C C . VAL A 1 428 ? -16.983 5.028 5.091 1.00 94.88 428 VAL A C 1
ATOM 3428 O O . VAL A 1 428 ? -17.265 4.786 6.265 1.00 94.88 428 VAL A O 1
ATOM 3431 N N . PHE A 1 429 ? -16.544 6.230 4.707 1.00 96.56 429 PHE A N 1
ATOM 3432 C CA . PHE A 1 429 ? -16.076 7.232 5.666 1.00 96.56 429 PHE A CA 1
ATOM 3433 C C . PHE A 1 429 ? -17.115 8.259 6.095 1.00 96.56 429 PHE A C 1
ATOM 3435 O O . PHE A 1 429 ? -16.968 8.796 7.187 1.00 96.56 429 PHE A O 1
ATOM 3442 N N . ALA A 1 430 ? -18.157 8.554 5.314 1.00 96.06 430 ALA A N 1
ATOM 3443 C CA . ALA A 1 430 ? -19.146 9.549 5.741 1.00 96.06 430 ALA A CA 1
ATOM 3444 C C . ALA A 1 430 ? -19.897 9.116 7.020 1.00 96.06 430 ALA A C 1
ATOM 3446 O O . ALA A 1 430 ? -19.986 9.925 7.947 1.00 96.06 430 ALA A O 1
ATOM 3447 N N . PRO A 1 431 ? -20.359 7.853 7.156 1.00 97.25 431 PRO A N 1
ATOM 3448 C CA . PRO A 1 431 ? -20.938 7.372 8.411 1.00 97.25 431 PRO A CA 1
ATOM 3449 C C . PRO A 1 431 ? -19.933 7.358 9.571 1.00 97.25 431 PRO A C 1
ATOM 3451 O O . PRO A 1 431 ? -20.307 7.665 10.701 1.00 97.25 431 PRO A O 1
ATOM 3454 N N . LEU A 1 432 ? -18.662 7.047 9.288 1.00 97.12 432 LEU A N 1
ATOM 3455 C CA . LEU A 1 432 ? -17.584 7.067 10.277 1.00 97.12 432 LEU A CA 1
ATOM 3456 C C . LEU A 1 432 ? -17.372 8.490 10.808 1.00 97.12 432 LEU A C 1
ATOM 3458 O O . LEU A 1 432 ? -17.436 8.703 12.014 1.00 97.12 432 LEU A O 1
ATOM 3462 N N . VAL A 1 433 ? -17.181 9.472 9.921 1.00 97.25 433 VAL A N 1
ATOM 3463 C CA . VAL A 1 433 ? -17.008 10.890 10.282 1.00 97.25 433 VAL A CA 1
ATOM 3464 C C . VAL A 1 433 ? -18.204 11.390 11.090 1.00 97.25 433 VAL A C 1
ATOM 3466 O O . VAL A 1 433 ? -18.009 12.041 12.109 1.00 97.25 433 VAL A O 1
ATOM 3469 N N . ALA A 1 434 ? -19.431 11.030 10.702 1.00 96.50 434 ALA A N 1
ATOM 3470 C CA . ALA A 1 434 ? -20.630 11.419 11.440 1.00 96.50 434 ALA A CA 1
ATOM 3471 C C . ALA A 1 434 ? -20.682 10.843 12.870 1.00 96.50 434 ALA A C 1
ATOM 3473 O O . ALA A 1 434 ? -21.323 11.434 13.743 1.00 96.50 434 ALA A O 1
ATOM 3474 N N . ALA A 1 435 ? -20.055 9.689 13.111 1.00 97.00 435 ALA A N 1
ATOM 3475 C CA . ALA A 1 435 ? -19.983 9.042 14.420 1.00 97.00 435 ALA A CA 1
ATOM 3476 C C . ALA A 1 435 ? -18.769 9.481 15.261 1.00 97.00 435 ALA A C 1
ATOM 3478 O O . ALA A 1 435 ? -18.724 9.181 16.455 1.00 97.00 435 ALA A O 1
ATOM 3479 N N . LEU A 1 436 ? -17.794 10.156 14.650 1.00 96.88 436 LEU A N 1
ATOM 3480 C CA . LEU A 1 436 ? -16.510 10.491 15.253 1.00 96.88 436 LEU A CA 1
ATOM 3481 C C . LEU A 1 436 ? -16.595 11.752 16.121 1.00 96.88 436 LEU A C 1
ATOM 3483 O O . LEU A 1 436 ? -17.055 12.799 15.677 1.00 96.88 436 LEU A O 1
ATOM 3487 N N . GLU A 1 437 ? -16.066 11.666 17.337 1.00 95.19 437 GLU A N 1
ATOM 3488 C CA . GLU A 1 437 ? -15.915 12.783 18.269 1.00 95.19 437 GLU A CA 1
ATOM 3489 C C . GLU A 1 437 ? -14.493 12.791 18.853 1.00 95.19 437 GLU A C 1
ATOM 3491 O O . GLU A 1 437 ? -13.866 11.739 19.018 1.00 95.19 437 GLU A O 1
ATOM 3496 N N . GLU A 1 438 ? -13.976 13.974 19.187 1.00 90.44 438 GLU A N 1
ATOM 3497 C CA . GLU A 1 438 ? -12.721 14.100 19.934 1.00 90.44 438 GLU A CA 1
ATOM 3498 C C . GLU A 1 438 ? -12.945 13.780 21.416 1.00 90.44 438 GLU A C 1
ATOM 3500 O O . GLU A 1 438 ? -13.997 14.075 21.993 1.00 90.44 438 GLU A O 1
ATOM 3505 N N . VAL A 1 439 ? -11.956 13.140 22.037 1.00 85.31 439 VAL A N 1
ATOM 3506 C CA . VAL A 1 439 ? -11.935 12.941 23.487 1.00 85.31 439 VAL A CA 1
ATOM 3507 C C . VAL A 1 439 ? -11.197 14.128 24.087 1.00 85.31 439 VAL A C 1
ATOM 3509 O O . VAL A 1 439 ? -9.968 14.162 24.108 1.00 85.31 439 VAL A O 1
ATOM 3512 N N . ASN A 1 440 ? -11.965 15.112 24.550 1.00 56.59 440 ASN A N 1
ATOM 3513 C CA . ASN A 1 440 ? -11.437 16.200 25.360 1.00 56.59 440 ASN A CA 1
ATOM 3514 C C . ASN A 1 440 ? -11.171 15.641 26.769 1.00 56.59 440 ASN A C 1
ATOM 3516 O O . ASN A 1 440 ? -12.115 15.247 27.448 1.00 56.59 440 ASN A O 1
ATOM 3520 N N . ASP A 1 441 ? -9.896 15.602 27.154 1.00 50.66 441 ASP A N 1
ATOM 3521 C CA . ASP A 1 441 ? -9.333 15.211 28.460 1.00 50.66 441 ASP A CA 1
ATOM 3522 C C . ASP A 1 441 ? -9.201 13.707 28.800 1.00 50.66 441 ASP A C 1
ATOM 3524 O O . ASP A 1 441 ? -10.180 12.986 28.999 1.00 50.66 441 ASP A O 1
ATOM 3528 N N . VAL A 1 442 ? -7.931 13.283 28.961 1.00 45.75 442 VAL A N 1
ATOM 3529 C CA . VAL A 1 442 ? -7.446 12.111 29.730 1.00 45.75 442 VAL A CA 1
ATOM 3530 C C . VAL A 1 442 ? -6.180 12.471 30.507 1.00 45.75 442 VAL A C 1
ATOM 3532 O O . VAL A 1 442 ? -5.224 13.031 29.911 1.00 45.75 442 VAL A O 1
#

Secondary structure (DSSP, 8-state):
-------------PPPPTT-HHHHS--TT---HHHHHHHHHHHHHHH-SS--------B-TTT--B-PPPHHHHHHHHHHHHH---TTS--HHHHH-----SSTT-GGGTS--SSGGGGG-----GGGHHHHHHTT---PPPP-SSSSPPPPPPGGGGEEEHHHHHHHHH-HHHHIIIIIS--------PPPPSS--SS--HHHHHHHHHHHHHHHHHT-S-HHHHHHHTS-SPSTHHHHHHHHHHHHHHHHHHHHHHHHS-SS-BPPEEEEEEETTEEEEEEE-SEETTEEEEE-SS---HHHHHHHHHHHHHHHHH--TT--S-EEEEETTEEEEE---TTHHHHHHHHHHHHHHHTTS--S--HHHHHHHHHHHHTT-S-HHHHHHHHHHEETTEE-GGGSHHHHHHHTT----SHHHHHHHHHHHHHHHHHEEE----

Organism: NCBI:txid351052

InterPro domains:
  IPR011335 Restriction endonuclease type II-like [SSF52980] (145-436)
  IPR027417 P-loop containing nucleoside triphosphate hydrolase [G3DSA:3.40.50.300] (6-132)
  IPR027417 P-loop containing nucleoside triphosphate hydrolase [SSF52540] (16-112)
  IPR041500 RecBCD enzyme subunit RecC, C-terminal [PF17946] (157-376)

Radius of gyration: 35.6 Å; chains: 1; bounding box: 91×41×99 Å